Protein AF-A2GPJ2-F1 (afdb_monomer_lite)

Secondary structure (DSSP, 8-state):
---------------PPPP------------------SS--TTB-HHHHTT-SSEEEEEEPPTT-----EETTEEEEEEEEE-HHHHHHHH-TTS---EEE---EEEETTEEEE--EEEETTEEEE-EEEEES--SHHHHHHHHHHHHHTT--HHHHHTSPEEE-S-HHHHHHHHHTT--EEE-HHHHHTTSPTT-HHHHHHHHHHT-SSHHHHHHHHHHHHHHHHHHHHTTSS-HHHHHHHIIIIITTHHHH-GGGSSS---SSHHHHHHHHHHHHHHTTS-TT---HHHHHHHHHHHHHHHHHTHHHHHHHHHHHHHHHHHHHHHHHHHH--S-SHHHHHHHHHHHHHHSS-PPPTTT--TT--GGGS---GGGTHHHHHHHHHHHH--

Structure (mmCIF, N/CA/C/O backbone):
data_AF-A2GPJ2-F1
#
_entry.id   AF-A2GPJ2-F1
#
loop_
_atom_site.group_PDB
_atom_site.id
_atom_site.type_symbol
_atom_site.label_atom_id
_atom_site.label_alt_id
_atom_site.label_comp_id
_atom_site.label_asym_id
_atom_site.label_entity_id
_atom_site.label_seq_id
_atom_site.pdbx_PDB_ins_code
_atom_site.Cartn_x
_atom_site.Cartn_y
_atom_site.Cartn_z
_atom_site.occupancy
_atom_site.B_iso_or_equiv
_atom_site.auth_seq_id
_atom_site.auth_comp_id
_atom_site.auth_asym_id
_atom_site.auth_atom_id
_atom_site.pdbx_PDB_model_num
ATOM 1 N N . MET A 1 1 ? -35.781 21.709 26.893 1.00 29.34 1 MET A N 1
ATOM 2 C CA . MET A 1 1 ? -36.382 20.520 27.527 1.00 29.34 1 MET A CA 1
ATOM 3 C C . MET A 1 1 ? -36.439 19.441 26.465 1.00 29.34 1 MET A C 1
ATOM 5 O O . MET A 1 1 ? -37.216 19.624 25.539 1.00 29.34 1 MET A O 1
ATOM 9 N N . ILE A 1 2 ? -35.617 18.394 26.653 1.00 23.33 2 ILE A N 1
ATOM 10 C CA . ILE A 1 2 ? -35.568 17.110 25.917 1.00 23.33 2 ILE A CA 1
ATOM 11 C C . ILE A 1 2 ? -35.040 17.271 24.465 1.00 23.33 2 ILE A C 1
ATOM 13 O O . ILE A 1 2 ? -35.491 18.159 23.753 1.00 23.33 2 ILE A O 1
ATOM 17 N N . ASP A 1 3 ? -34.024 16.550 23.978 1.00 23.92 3 ASP A N 1
ATOM 18 C CA . ASP A 1 3 ? -33.662 15.150 24.245 1.00 23.92 3 ASP A CA 1
ATOM 19 C C . ASP A 1 3 ? -32.133 14.921 24.251 1.00 23.92 3 ASP A C 1
ATOM 21 O O . ASP A 1 3 ? -31.442 15.205 23.270 1.00 23.92 3 ASP A O 1
ATOM 25 N N . GLU A 1 4 ? -31.620 14.414 25.374 1.00 25.77 4 GLU A N 1
ATOM 26 C CA . GLU A 1 4 ? -30.277 13.857 25.549 1.00 25.77 4 GLU A CA 1
ATOM 27 C C . GLU A 1 4 ? -30.371 12.344 25.309 1.00 25.77 4 GLU A C 1
ATOM 29 O O . GLU A 1 4 ? -30.617 11.595 26.242 1.00 25.77 4 GLU A O 1
ATOM 34 N N . ASP A 1 5 ? -30.199 11.884 24.067 1.00 27.09 5 ASP A N 1
ATOM 35 C CA . ASP A 1 5 ? -29.930 10.467 23.780 1.00 27.09 5 ASP A CA 1
ATOM 36 C C . ASP A 1 5 ? -29.326 10.304 22.374 1.00 27.09 5 ASP A C 1
ATOM 38 O O . ASP A 1 5 ? -29.993 10.025 21.375 1.00 27.09 5 ASP A O 1
ATOM 42 N N . SER A 1 6 ? -28.007 10.492 22.284 1.00 25.75 6 SER A N 1
ATOM 43 C CA . SER A 1 6 ? -27.197 10.128 21.111 1.00 25.75 6 SER A CA 1
ATOM 44 C C . SER A 1 6 ? -26.181 9.038 21.466 1.00 25.75 6 SER A C 1
ATOM 46 O O . SER A 1 6 ? -25.002 9.113 21.141 1.00 25.75 6 SER A O 1
ATOM 48 N N . TYR A 1 7 ? -26.647 7.978 22.128 1.00 26.59 7 TYR A N 1
ATOM 49 C CA . TYR A 1 7 ? -25.846 6.783 22.384 1.00 26.59 7 TYR A CA 1
ATOM 50 C C . TYR A 1 7 ? -26.046 5.732 21.276 1.00 26.59 7 TYR A C 1
ATOM 52 O O . TYR A 1 7 ? -27.164 5.371 20.919 1.00 26.59 7 TYR A O 1
ATOM 60 N N . LEU A 1 8 ? -24.926 5.263 20.713 1.00 27.17 8 LEU A N 1
ATOM 61 C CA . LEU A 1 8 ? -24.727 3.984 20.012 1.00 27.17 8 LEU A CA 1
ATOM 62 C C . LEU A 1 8 ? -25.953 3.381 19.270 1.00 27.17 8 LEU A C 1
ATOM 64 O O . LEU A 1 8 ? -26.662 2.517 19.783 1.00 27.17 8 LEU A O 1
ATOM 68 N N . LYS A 1 9 ? -26.153 3.709 17.984 1.00 25.67 9 LYS A N 1
ATOM 69 C CA . LYS A 1 9 ? -27.062 2.922 17.120 1.00 25.67 9 LYS A CA 1
ATOM 70 C C . LYS A 1 9 ? -26.366 1.668 16.571 1.00 25.67 9 LYS A C 1
ATOM 72 O O . LYS A 1 9 ? -25.698 1.703 15.532 1.00 25.67 9 LYS A O 1
ATOM 77 N N . ILE A 1 10 ? -26.556 0.536 17.253 1.00 27.00 10 ILE A N 1
ATOM 78 C CA . ILE A 1 10 ? -26.219 -0.810 16.759 1.00 27.00 10 ILE A CA 1
ATOM 79 C C . ILE A 1 10 ? -27.285 -1.232 15.736 1.00 27.00 10 ILE A C 1
ATOM 81 O O . ILE A 1 10 ? -28.420 -1.546 16.086 1.00 27.00 10 ILE A O 1
ATOM 85 N N . HIS A 1 11 ? -26.935 -1.245 14.449 1.00 27.41 11 HIS A N 1
ATOM 86 C CA . HIS A 1 11 ? -27.852 -1.664 13.385 1.00 27.41 11 HIS A CA 1
ATOM 87 C C . HIS A 1 11 ? -27.737 -3.168 13.080 1.00 27.41 11 HIS A C 1
ATOM 89 O O . HIS A 1 11 ? -26.689 -3.637 12.624 1.00 27.41 11 HIS A O 1
ATOM 95 N N . LYS A 1 12 ? -28.854 -3.893 13.263 1.00 23.11 12 LYS A N 1
ATOM 96 C CA . LYS A 1 12 ? -29.097 -5.257 12.755 1.00 23.11 12 LYS A CA 1
ATOM 97 C C . LYS A 1 12 ? -29.017 -5.281 11.226 1.00 23.11 12 LYS A C 1
ATOM 99 O O . LYS A 1 12 ? -29.675 -4.481 10.567 1.00 23.11 12 LYS A O 1
ATOM 104 N N . SER A 1 13 ? -28.293 -6.243 10.661 1.00 25.92 13 SER A N 1
ATOM 105 C CA . SER A 1 13 ? -28.439 -6.627 9.253 1.00 25.92 13 SER A CA 1
ATOM 106 C C . SER A 1 13 ? -28.692 -8.126 9.168 1.00 25.92 13 SER A C 1
ATOM 108 O O . SER A 1 13 ? -27.879 -8.912 9.646 1.00 25.92 13 SER A O 1
ATOM 110 N N . ILE A 1 14 ? -29.816 -8.505 8.565 1.00 26.73 14 ILE A N 1
ATOM 111 C CA . ILE A 1 14 ? -30.149 -9.889 8.222 1.00 26.73 14 ILE A CA 1
ATOM 112 C C . ILE A 1 14 ? -29.667 -10.103 6.785 1.00 26.73 14 ILE A C 1
ATOM 114 O O . ILE A 1 14 ? -30.080 -9.362 5.896 1.00 26.73 14 ILE A O 1
ATOM 118 N N . LEU A 1 15 ? -28.800 -11.091 6.554 1.00 29.25 15 LEU A N 1
ATOM 119 C CA . LEU A 1 15 ? -28.465 -11.560 5.206 1.00 29.25 15 LEU A CA 1
ATOM 120 C C . LEU A 1 15 ? -29.088 -12.948 4.967 1.00 29.25 15 LEU A C 1
ATOM 122 O O . LEU A 1 15 ? -29.0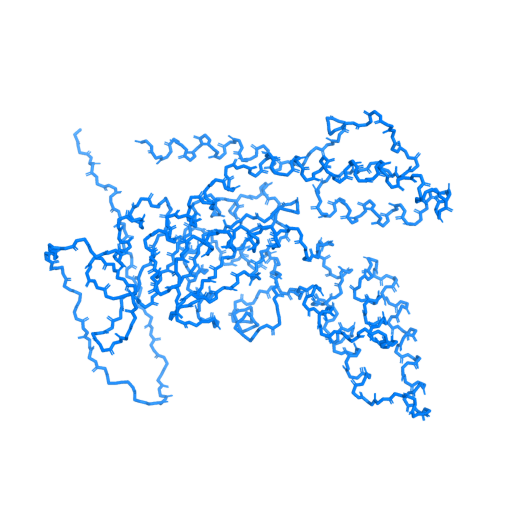87 -13.769 5.888 1.00 29.25 15 LEU A O 1
ATOM 126 N N . PRO A 1 16 ? -29.614 -13.234 3.761 1.00 28.31 16 PRO A N 1
ATOM 127 C CA . PRO A 1 16 ? -30.135 -14.549 3.408 1.00 28.31 16 PRO A CA 1
ATOM 128 C C . PRO A 1 16 ? -29.000 -15.518 3.038 1.00 28.31 16 PRO A C 1
ATOM 130 O O . PRO A 1 16 ? -28.074 -15.165 2.310 1.00 28.31 16 PRO A O 1
ATOM 133 N N . SER A 1 17 ? -29.085 -16.759 3.524 1.00 26.86 17 SER A N 1
ATOM 134 C CA . SER A 1 17 ? -28.105 -17.820 3.258 1.00 26.86 17 SER A CA 1
ATOM 135 C C . SER A 1 17 ? -28.266 -18.436 1.858 1.00 26.86 17 SER A C 1
ATOM 137 O O . SER A 1 17 ? -29.388 -18.824 1.514 1.00 26.86 17 SER A O 1
ATOM 139 N N . PRO A 1 18 ? -27.185 -18.692 1.103 1.00 28.27 18 PRO A N 1
ATOM 140 C CA . PRO A 1 18 ? -27.187 -19.681 0.029 1.00 28.27 18 PRO A CA 1
ATOM 141 C C . PRO A 1 18 ? -27.022 -21.086 0.624 1.00 28.27 18 PRO A C 1
ATOM 143 O O . PRO A 1 18 ? -26.101 -21.353 1.395 1.00 28.27 18 PRO A O 1
ATOM 146 N N . GLN A 1 19 ? -27.945 -21.983 0.288 1.00 28.23 19 GLN A N 1
ATOM 147 C CA . GLN A 1 19 ? -28.015 -23.339 0.821 1.00 28.23 19 GLN A CA 1
ATOM 148 C C . GLN A 1 19 ? -26.906 -24.265 0.287 1.00 28.23 19 GLN A C 1
ATOM 150 O O . GLN A 1 19 ? -26.560 -24.233 -0.893 1.00 28.23 19 GLN A O 1
ATOM 155 N N . THR A 1 20 ? -26.536 -25.219 1.160 1.00 28.48 20 THR A N 1
ATOM 156 C CA . THR A 1 20 ? -25.954 -26.567 0.925 1.00 28.48 20 THR A CA 1
ATOM 157 C C . THR A 1 20 ? -24.463 -26.659 0.551 1.00 28.48 20 THR A C 1
ATOM 159 O O . THR A 1 20 ? -24.061 -26.146 -0.480 1.00 28.48 20 THR A O 1
ATOM 162 N N . LYS A 1 21 ? -23.557 -27.351 1.275 1.00 28.30 21 LYS A N 1
ATOM 163 C CA . LYS A 1 21 ? -23.571 -28.507 2.223 1.00 28.30 21 LYS A CA 1
ATOM 164 C C . LYS A 1 21 ? -22.244 -28.484 3.035 1.00 28.30 21 LYS A C 1
ATOM 166 O O . LYS A 1 21 ? -21.232 -28.143 2.445 1.00 28.30 21 LYS A O 1
ATOM 171 N N . ASN A 1 22 ? -22.084 -28.920 4.290 1.00 29.08 22 ASN A N 1
ATOM 172 C CA . ASN A 1 22 ? -22.978 -29.388 5.350 1.00 29.08 22 ASN A CA 1
ATOM 173 C C . ASN A 1 22 ? -22.174 -29.502 6.673 1.00 29.08 22 ASN A C 1
ATOM 175 O O . ASN A 1 22 ? -20.971 -29.740 6.631 1.00 29.08 22 ASN A O 1
ATOM 179 N N . LYS A 1 23 ? -22.892 -29.469 7.807 1.00 26.94 23 LYS A N 1
ATOM 180 C CA . LYS A 1 23 ? -22.458 -29.555 9.225 1.00 26.94 23 LYS A CA 1
ATOM 181 C C . LYS A 1 23 ? -21.990 -28.261 9.914 1.00 26.94 23 LYS A C 1
ATOM 183 O O . LYS A 1 23 ? -20.941 -28.233 10.538 1.00 26.94 23 LYS A O 1
ATOM 188 N N . PHE A 1 24 ? -22.881 -27.275 9.980 1.00 26.98 24 PHE A N 1
ATOM 189 C CA . PHE A 1 24 ? -23.076 -26.536 11.233 1.00 26.98 24 PHE A CA 1
ATOM 190 C C . PHE A 1 24 ? -24.532 -26.695 11.666 1.00 26.98 24 PHE A C 1
ATOM 192 O O . PHE A 1 24 ? -25.462 -26.456 10.895 1.00 26.98 24 PHE A O 1
ATOM 199 N N . ARG A 1 25 ? -24.721 -27.214 12.883 1.00 25.03 25 ARG A N 1
ATOM 200 C CA . ARG A 1 25 ? -26.031 -27.356 13.519 1.00 25.03 25 ARG A CA 1
ATOM 201 C C . ARG A 1 25 ? -26.531 -25.962 13.870 1.00 25.03 25 ARG A C 1
ATOM 203 O O . ARG A 1 25 ? -25.962 -25.284 14.711 1.00 25.03 25 ARG A O 1
ATOM 210 N N . THR A 1 26 ? -27.623 -25.577 13.235 1.00 31.47 26 THR A N 1
ATOM 211 C CA . THR A 1 26 ? -28.399 -24.380 13.527 1.00 31.47 26 THR A CA 1
ATOM 212 C C . THR A 1 26 ? -29.016 -24.502 14.921 1.00 31.47 26 THR A C 1
ATOM 214 O O . THR A 1 26 ? -29.882 -25.347 15.153 1.00 31.47 26 THR A O 1
ATOM 217 N N . LYS A 1 27 ? -28.615 -23.631 15.843 1.00 26.31 27 LYS A N 1
ATOM 218 C CA . LYS A 1 27 ? -29.479 -23.170 16.931 1.00 26.31 27 LYS A CA 1
ATOM 219 C C . LYS A 1 27 ? -29.330 -21.658 17.000 1.00 26.31 27 LYS A C 1
ATOM 221 O O . LYS A 1 27 ? -28.246 -21.158 17.248 1.00 26.31 27 LYS A O 1
ATOM 226 N N . LEU A 1 28 ? -30.427 -20.952 16.730 1.00 30.89 28 LEU A N 1
ATOM 227 C CA . LEU A 1 28 ? -30.564 -19.532 17.036 1.00 30.89 28 LEU A CA 1
ATOM 228 C C . LEU A 1 28 ? -30.233 -19.325 18.518 1.00 30.89 28 LEU A C 1
ATOM 230 O O . LEU A 1 28 ? -30.988 -19.794 19.373 1.00 30.89 28 LEU A O 1
ATOM 234 N N . ILE A 1 29 ? -29.133 -18.639 18.817 1.00 29.45 29 ILE A N 1
ATOM 235 C CA . ILE A 1 29 ? -28.839 -18.186 20.175 1.00 29.45 29 ILE A CA 1
ATOM 236 C C . ILE A 1 29 ? -29.337 -16.747 20.306 1.00 29.45 29 ILE A C 1
ATOM 238 O O . ILE A 1 29 ? -29.117 -15.888 19.454 1.00 29.45 29 ILE A O 1
ATOM 242 N N . LYS A 1 30 ? -30.136 -16.547 21.353 1.00 29.00 30 LYS A N 1
ATOM 243 C CA . LYS A 1 30 ? -30.776 -15.292 21.731 1.00 29.00 30 LYS A CA 1
ATOM 244 C C . LYS A 1 30 ? -29.715 -14.280 22.166 1.00 29.00 30 LYS A C 1
ATOM 246 O O . LYS A 1 30 ? -28.856 -14.608 22.973 1.00 29.00 30 LYS A O 1
ATOM 251 N N . TYR A 1 31 ? -29.853 -13.042 21.703 1.00 32.22 31 TYR A N 1
ATOM 252 C CA . TYR A 1 31 ? -29.183 -11.882 22.287 1.00 32.22 31 TYR A CA 1
ATOM 253 C C . TYR A 1 31 ? -29.794 -11.622 23.669 1.00 32.22 31 TYR A C 1
ATOM 255 O O . TYR A 1 31 ? -30.955 -11.219 23.744 1.00 32.22 31 TYR A O 1
ATOM 263 N N . ASN A 1 32 ? -29.050 -11.875 24.744 1.00 29.17 32 ASN A N 1
ATOM 264 C CA . ASN A 1 32 ? -29.439 -11.460 26.089 1.00 29.17 32 ASN A CA 1
ATOM 265 C C . ASN A 1 32 ? -28.546 -10.301 26.543 1.00 29.17 32 ASN A C 1
ATOM 267 O O . ASN A 1 32 ? -27.335 -10.332 26.355 1.00 29.17 32 ASN A O 1
ATOM 271 N N . ILE A 1 33 ? -29.174 -9.300 27.158 1.00 31.67 33 ILE A N 1
ATOM 272 C CA . ILE A 1 33 ? -28.529 -8.330 28.044 1.00 31.67 33 ILE A CA 1
ATOM 273 C C . ILE A 1 33 ? -28.425 -9.032 29.400 1.00 31.67 33 ILE A C 1
ATOM 275 O O . ILE A 1 33 ? -29.455 -9.464 29.918 1.00 31.67 33 ILE A O 1
ATOM 279 N N . ILE A 1 34 ? -27.219 -9.197 29.943 1.00 32.78 34 ILE A N 1
ATOM 280 C CA . ILE A 1 34 ? -27.000 -9.719 31.300 1.00 32.78 34 ILE A CA 1
ATOM 281 C C . ILE A 1 34 ? -25.906 -8.887 31.976 1.00 32.78 34 ILE A C 1
ATOM 283 O O . ILE A 1 34 ? -24.940 -8.480 31.331 1.00 32.78 34 ILE A O 1
ATOM 287 N N . ASP A 1 35 ? -26.129 -8.617 33.261 1.00 34.78 35 ASP A N 1
ATOM 288 C CA . ASP A 1 35 ? -25.312 -7.802 34.154 1.00 34.78 35 ASP A CA 1
ATOM 289 C C . ASP A 1 35 ? -23.847 -8.258 34.269 1.00 34.78 35 ASP A C 1
ATOM 291 O O . ASP A 1 35 ? -23.515 -9.436 34.135 1.00 34.78 35 ASP A O 1
ATOM 295 N N . ARG A 1 36 ? -22.988 -7.260 34.523 1.00 29.44 36 ARG A N 1
ATOM 296 C CA . ARG A 1 36 ? -21.518 -7.317 34.616 1.00 29.44 36 ARG A CA 1
ATOM 297 C C . ARG A 1 36 ? -20.982 -8.549 35.365 1.00 29.44 36 ARG A C 1
ATOM 299 O O . ARG A 1 36 ? -21.433 -8.807 36.479 1.00 29.44 36 ARG A O 1
ATOM 306 N N . PRO A 1 37 ? -19.896 -9.183 34.886 1.00 37.16 37 PRO A N 1
ATOM 307 C CA . PRO A 1 37 ? -18.991 -9.908 35.762 1.00 37.16 37 PRO A CA 1
ATOM 308 C C . PRO A 1 37 ? -18.045 -8.928 36.475 1.00 37.16 37 PRO A C 1
ATOM 310 O O . PRO A 1 37 ? -17.402 -8.082 35.853 1.00 37.16 37 PRO A O 1
ATOM 313 N N . GLU A 1 38 ? -17.960 -9.057 37.797 1.00 39.06 38 GLU A N 1
ATOM 314 C CA . GLU A 1 38 ? -17.005 -8.371 38.671 1.00 39.06 38 GLU A CA 1
ATOM 315 C C . GLU A 1 38 ? -15.612 -9.017 38.584 1.00 39.06 38 GLU A C 1
ATOM 317 O O . GLU A 1 38 ? -15.182 -9.675 39.521 1.00 39.06 38 GLU A O 1
ATOM 322 N N . THR A 1 39 ? -14.890 -8.845 37.477 1.00 41.88 39 THR A N 1
ATOM 323 C CA . THR A 1 39 ? -13.420 -8.996 37.438 1.00 41.88 39 THR A CA 1
ATOM 324 C C . THR A 1 39 ? -12.868 -8.222 36.241 1.00 41.88 39 THR A C 1
ATOM 326 O O . THR A 1 39 ? -13.305 -8.472 35.119 1.00 41.88 39 THR A O 1
ATOM 329 N N . GLU A 1 40 ? -11.907 -7.315 36.455 1.00 51.16 40 GLU A N 1
ATOM 330 C CA . GLU A 1 40 ? -11.100 -6.728 35.373 1.00 51.16 40 GLU A CA 1
ATOM 331 C C . GLU A 1 40 ? -10.236 -7.835 34.748 1.00 51.16 40 GLU A C 1
ATOM 333 O O . GLU A 1 40 ? -9.147 -8.145 35.225 1.00 51.16 40 GLU A O 1
ATOM 338 N N . ASP A 1 41 ? -10.749 -8.495 33.712 1.00 62.81 41 ASP A N 1
ATOM 339 C CA . ASP A 1 41 ? -9.938 -9.362 32.864 1.00 62.81 41 ASP A CA 1
ATOM 340 C C . ASP A 1 41 ? -9.096 -8.462 31.948 1.00 62.81 41 ASP A C 1
ATOM 342 O O . ASP A 1 41 ? -9.651 -7.702 31.158 1.00 62.81 41 ASP A O 1
ATOM 346 N N . GLU A 1 42 ? -7.763 -8.537 32.027 1.00 60.59 42 GLU A N 1
ATOM 347 C CA . GLU A 1 42 ? -6.839 -7.797 31.141 1.00 60.59 42 GLU A CA 1
ATOM 348 C C . GLU A 1 42 ? -7.070 -8.122 29.648 1.00 60.59 42 GLU A C 1
ATOM 350 O O . GLU A 1 42 ? -6.622 -7.400 28.760 1.00 60.59 42 GLU A O 1
ATOM 355 N N . ARG A 1 43 ? -7.810 -9.197 29.349 1.00 68.44 43 ARG A N 1
ATOM 356 C CA . ARG A 1 43 ? -8.225 -9.574 27.993 1.00 68.44 43 ARG A CA 1
ATOM 357 C C . ARG A 1 43 ? -9.539 -8.924 27.556 1.00 68.44 43 ARG A C 1
ATOM 359 O O . ARG A 1 43 ? -9.881 -9.052 26.380 1.00 68.44 43 ARG A O 1
ATOM 366 N N . ASP A 1 44 ? -10.278 -8.269 28.456 1.00 83.44 44 ASP A N 1
ATOM 367 C CA . ASP A 1 44 ? -11.511 -7.549 28.132 1.00 83.44 44 ASP A CA 1
ATOM 368 C C . ASP A 1 44 ? -11.198 -6.170 27.539 1.00 83.44 44 ASP A C 1
ATOM 370 O O . ASP A 1 44 ? -10.797 -5.227 28.223 1.00 83.44 44 ASP A O 1
ATOM 374 N N . ILE A 1 45 ? -11.399 -6.050 26.229 1.00 90.38 45 ILE A N 1
ATOM 375 C CA . ILE A 1 45 ? -11.065 -4.841 25.476 1.00 90.38 45 ILE A CA 1
ATOM 376 C C . ILE A 1 45 ? -12.184 -3.793 25.466 1.00 90.38 45 ILE A C 1
ATOM 378 O O . ILE A 1 45 ? -12.024 -2.752 24.828 1.00 90.38 45 ILE A O 1
ATOM 382 N N . TYR A 1 46 ? -13.320 -4.030 26.135 1.00 91.00 46 TYR A N 1
ATOM 383 C CA . TYR A 1 46 ? -14.480 -3.132 26.072 1.00 91.00 46 TYR A CA 1
ATOM 384 C C . TYR A 1 46 ? -14.135 -1.687 26.446 1.00 91.00 46 TYR A C 1
ATOM 386 O O . TYR A 1 46 ? -14.570 -0.749 25.774 1.00 91.00 46 TYR A O 1
ATOM 394 N N . ASP A 1 47 ? -13.327 -1.510 27.491 1.00 87.56 47 ASP A N 1
ATOM 395 C CA . ASP A 1 47 ? -12.961 -0.186 27.982 1.00 87.56 47 ASP A CA 1
ATOM 396 C C . ASP A 1 47 ? -12.087 0.608 27.017 1.00 87.56 47 ASP A C 1
ATOM 398 O O . ASP A 1 47 ? -12.204 1.828 26.985 1.00 87.56 47 ASP A O 1
ATOM 402 N N . GLU A 1 48 ? -11.268 -0.053 26.203 1.00 90.81 48 GLU A N 1
ATOM 403 C CA . GLU A 1 48 ? -10.509 0.636 25.158 1.00 90.81 48 GLU A CA 1
ATOM 404 C C . GLU A 1 48 ? -11.431 0.948 23.984 1.00 90.81 48 GLU A C 1
ATOM 406 O O . GLU A 1 48 ? -11.543 2.098 23.562 1.00 90.81 48 GLU A O 1
ATOM 411 N N . LEU A 1 49 ? -12.191 -0.050 23.522 1.00 91.19 49 LEU A N 1
ATOM 412 C CA . LEU A 1 49 ? -13.097 0.091 22.385 1.00 91.19 49 LEU A CA 1
ATOM 413 C C . LEU A 1 49 ? -14.137 1.201 22.572 1.00 91.19 49 LEU A C 1
ATOM 415 O O . LEU A 1 49 ? -14.430 1.915 21.615 1.00 91.19 49 LEU A O 1
ATOM 419 N N . LYS A 1 50 ? -14.687 1.373 23.781 1.00 88.31 50 LYS A N 1
ATOM 420 C CA . LYS A 1 50 ? -15.696 2.410 24.064 1.00 88.31 50 LYS A CA 1
ATOM 421 C C . LYS A 1 50 ? -15.144 3.835 23.958 1.00 88.31 50 LYS A C 1
ATOM 423 O O . LYS A 1 50 ? -15.928 4.767 23.813 1.00 88.31 50 LYS A O 1
ATOM 428 N N . THR A 1 51 ? -13.826 4.012 24.082 1.00 86.62 51 THR A N 1
ATOM 429 C CA . THR A 1 51 ? -13.179 5.333 23.998 1.00 86.62 51 THR A CA 1
ATOM 430 C C . THR A 1 51 ? -12.792 5.706 22.572 1.00 86.62 51 THR A C 1
ATOM 432 O O . THR A 1 51 ? -12.507 6.872 22.298 1.00 86.62 51 THR A O 1
ATOM 435 N N . LEU A 1 52 ? -12.812 4.738 21.650 1.00 88.19 52 LEU A N 1
ATOM 436 C CA . LEU A 1 52 ? -12.444 4.970 20.263 1.00 88.19 52 LEU A CA 1
ATOM 437 C C . LEU A 1 52 ? -13.496 5.824 19.546 1.00 88.19 52 LEU A C 1
ATOM 439 O O . LEU A 1 52 ? -14.683 5.481 19.549 1.00 88.19 52 LEU A O 1
ATOM 443 N N . PRO A 1 53 ? -13.083 6.901 18.855 1.00 87.12 53 PRO A N 1
ATOM 444 C CA . PRO A 1 53 ? -13.994 7.673 18.028 1.00 87.12 53 PRO A CA 1
ATOM 445 C C . PRO A 1 53 ? -14.367 6.888 16.764 1.00 87.12 53 PRO A C 1
ATOM 447 O O . PRO A 1 53 ? -13.619 6.036 16.290 1.00 87.12 53 PRO A O 1
ATOM 450 N N . GLY A 1 54 ? -15.504 7.211 16.150 1.00 87.56 54 GLY A N 1
ATOM 451 C CA . GLY A 1 54 ? -15.942 6.566 14.911 1.00 87.56 54 GLY A CA 1
ATOM 452 C C . GLY A 1 54 ? -16.701 5.267 15.154 1.00 87.56 54 GLY A C 1
ATOM 453 O O . GLY A 1 54 ? -17.611 5.222 15.980 1.00 87.56 54 GLY A O 1
ATOM 454 N N . ARG A 1 55 ? -16.405 4.226 14.366 1.00 88.75 55 ARG A N 1
ATOM 455 C CA . ARG A 1 55 ? -17.235 3.016 14.337 1.00 88.75 55 ARG A CA 1
ATOM 456 C C . ARG A 1 55 ? -16.451 1.781 14.739 1.00 88.75 55 ARG A C 1
ATOM 458 O O . ARG A 1 55 ? -15.560 1.345 14.017 1.00 88.75 55 ARG A O 1
ATOM 465 N N . VAL A 1 56 ? -16.870 1.183 15.850 1.00 92.44 56 VAL A N 1
ATOM 466 C CA . VAL A 1 56 ? -16.406 -0.120 16.329 1.00 92.44 56 VAL A CA 1
ATOM 467 C C . VAL A 1 56 ? -17.471 -1.180 16.051 1.00 92.44 56 VAL A C 1
ATOM 469 O O . VAL A 1 56 ? -18.674 -0.936 16.175 1.00 92.44 56 VAL A O 1
ATOM 472 N N . ARG A 1 57 ? -17.036 -2.374 15.655 1.00 92.50 57 ARG A N 1
ATOM 473 C CA . ARG A 1 57 ? -17.861 -3.574 15.524 1.00 92.50 57 ARG A CA 1
ATOM 474 C C . ARG A 1 57 ? -17.138 -4.737 16.174 1.00 92.50 57 ARG A C 1
ATOM 476 O O . ARG A 1 57 ? -15.979 -4.978 15.863 1.00 92.50 57 ARG A O 1
ATOM 483 N N . VAL A 1 58 ? -17.849 -5.466 17.017 1.00 93.06 58 VAL A N 1
ATOM 484 C CA . VAL A 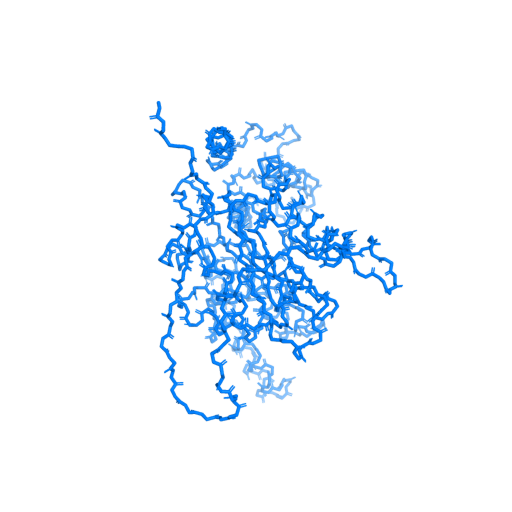1 58 ? -17.357 -6.662 17.700 1.00 93.06 58 VAL A CA 1
ATOM 485 C C . VAL A 1 58 ? -18.260 -7.822 17.311 1.00 93.06 58 VAL A C 1
ATOM 487 O O . VAL A 1 58 ? -19.475 -7.649 17.179 1.00 93.06 58 VAL A O 1
ATOM 490 N N . HIS A 1 59 ? -17.666 -8.988 17.108 1.00 92.38 59 HIS A N 1
ATOM 491 C CA . HIS A 1 59 ? -18.381 -10.238 16.937 1.00 92.38 59 HIS A CA 1
ATOM 492 C C . HIS A 1 59 ? -17.953 -11.219 18.009 1.00 92.38 59 HIS A C 1
ATOM 494 O O . HIS A 1 59 ? -16.769 -11.517 18.155 1.00 92.38 59 HIS A O 1
ATOM 500 N N . TYR A 1 60 ? -18.940 -11.697 18.752 1.00 90.62 60 TYR A N 1
ATOM 501 C CA . TYR A 1 60 ? -18.750 -12.679 19.803 1.00 90.62 60 TYR A CA 1
ATOM 502 C C . TYR A 1 60 ? -18.803 -14.085 19.221 1.00 90.62 60 TYR A C 1
ATOM 504 O O . TYR A 1 60 ? -19.543 -14.328 18.266 1.00 90.62 60 TYR A O 1
ATOM 512 N N . CYS A 1 61 ? -18.032 -14.999 19.794 1.00 84.69 61 CYS A N 1
ATOM 513 C CA . CYS A 1 61 ? -18.095 -16.406 19.423 1.00 84.69 61 CYS A CA 1
ATOM 514 C C . CYS A 1 61 ? -19.045 -17.189 20.339 1.00 84.69 61 CYS A C 1
ATOM 516 O O . CYS A 1 61 ? -19.390 -16.745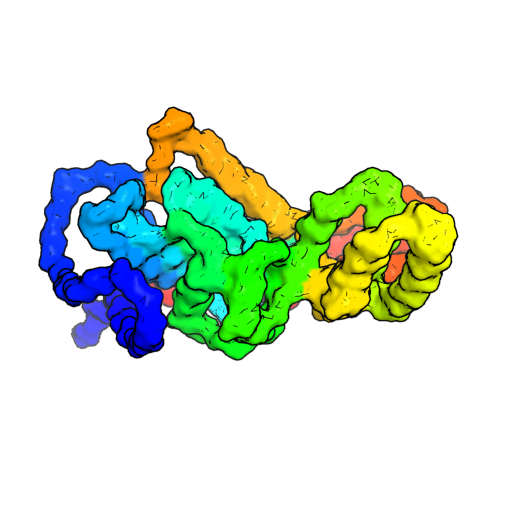 21.435 1.00 84.69 61 CYS A O 1
ATOM 518 N N . ASP A 1 62 ? -19.422 -18.388 19.897 1.00 75.56 62 ASP A N 1
ATOM 519 C CA . ASP A 1 62 ? -20.109 -19.360 20.746 1.00 75.56 62 ASP A CA 1
ATOM 520 C C . ASP A 1 62 ? -19.153 -19.913 21.828 1.00 75.56 62 ASP A C 1
ATOM 522 O O . ASP A 1 62 ? -17.934 -19.952 21.640 1.00 75.56 62 ASP A O 1
ATOM 526 N N . ASP A 1 63 ? -19.707 -20.405 22.943 1.00 64.75 63 ASP A N 1
ATOM 527 C CA . ASP A 1 63 ? -18.976 -20.818 24.162 1.00 64.75 63 ASP A CA 1
ATOM 528 C C . ASP A 1 63 ? -17.894 -21.912 23.969 1.00 64.75 63 ASP A C 1
ATOM 530 O O . ASP A 1 63 ? -17.121 -22.185 24.887 1.00 64.75 63 ASP A O 1
ATOM 534 N N . ASN A 1 64 ? -17.821 -22.551 22.794 1.00 62.38 64 ASN A N 1
ATOM 535 C CA . ASN A 1 64 ? -16.914 -23.671 22.507 1.00 62.38 64 ASN A CA 1
ATOM 536 C C . ASN A 1 64 ? -15.586 -23.272 21.832 1.00 62.38 64 ASN A C 1
ATOM 538 O O . ASN A 1 64 ? -14.751 -24.145 21.595 1.00 62.38 64 ASN A O 1
ATOM 542 N N . GLU A 1 65 ? -15.386 -21.998 21.498 1.00 71.12 65 GLU A N 1
ATOM 543 C CA . GLU A 1 65 ? -14.169 -21.516 20.830 1.00 71.12 65 GLU A CA 1
ATOM 544 C C . GLU A 1 65 ? -13.058 -21.141 21.834 1.00 71.12 65 GLU A C 1
ATOM 546 O O . GLU A 1 65 ? -13.314 -20.688 22.953 1.00 71.12 65 GLU A O 1
ATOM 551 N N . THR A 1 66 ? -11.790 -21.298 21.434 1.00 78.06 66 THR A N 1
ATOM 552 C CA . THR A 1 66 ? -10.614 -21.067 22.305 1.00 78.06 66 THR A CA 1
ATOM 553 C C . THR A 1 66 ? -10.047 -19.645 22.238 1.00 78.06 66 THR A C 1
ATOM 555 O O . THR A 1 66 ? -8.941 -19.405 22.723 1.00 78.06 66 THR A O 1
ATOM 558 N N . TYR A 1 67 ? -10.798 -18.707 21.661 1.00 84.06 67 TYR A N 1
ATOM 559 C CA . TYR A 1 67 ? -10.395 -17.320 21.433 1.00 84.06 67 TYR A CA 1
ATOM 560 C C . TYR A 1 67 ? -10.015 -16.577 22.716 1.00 84.06 67 TYR A C 1
ATOM 562 O O . TYR A 1 67 ? -10.775 -16.584 23.685 1.00 84.06 67 TYR A O 1
ATOM 570 N N . GLN A 1 68 ? -8.839 -15.943 22.738 1.00 86.62 68 GLN A N 1
ATOM 571 C CA . GLN A 1 68 ? -8.284 -15.337 23.957 1.00 86.62 68 GLN A CA 1
ATOM 572 C C . GLN A 1 68 ? -8.773 -13.915 24.257 1.00 86.62 68 GLN A C 1
ATOM 574 O O . GLN A 1 68 ? -8.613 -13.464 25.387 1.00 86.62 68 GLN A O 1
ATOM 579 N N . MET A 1 69 ? -9.353 -13.211 23.285 1.00 89.31 69 MET A N 1
ATOM 580 C CA . MET A 1 69 ? -9.833 -11.840 23.444 1.00 89.31 69 MET A CA 1
ATOM 581 C C . MET A 1 69 ? -11.259 -11.837 24.003 1.00 89.31 69 MET A C 1
ATOM 583 O O . MET A 1 69 ? -12.104 -12.616 23.559 1.00 89.31 69 MET A O 1
ATOM 587 N N . PHE A 1 70 ? -11.536 -10.950 24.958 1.00 90.06 70 PHE A N 1
ATOM 588 C CA . PHE A 1 70 ? -12.852 -10.786 25.574 1.00 90.06 70 PHE A CA 1
ATOM 589 C C . PHE A 1 70 ? -13.381 -9.368 25.351 1.00 90.06 70 PHE A C 1
ATOM 591 O O . PHE A 1 70 ? -12.624 -8.425 25.153 1.00 90.06 70 PHE A O 1
ATOM 598 N N . CYS A 1 71 ? -14.696 -9.200 25.373 1.00 89.25 71 CYS A N 1
ATOM 599 C CA . CYS A 1 71 ? -15.351 -7.902 25.400 1.00 89.25 71 CYS A CA 1
ATOM 600 C C . CYS A 1 71 ? -16.653 -8.038 26.192 1.00 89.25 71 CYS A C 1
ATOM 602 O O . CYS A 1 71 ? -17.510 -8.849 25.843 1.00 89.25 71 CYS A O 1
ATOM 604 N N . GLN A 1 72 ? -16.796 -7.268 27.270 1.00 87.56 72 GLN A N 1
ATOM 605 C CA . GLN A 1 72 ? -17.928 -7.372 28.199 1.00 87.56 72 GLN A CA 1
ATOM 606 C C . GLN A 1 72 ? -18.130 -8.807 28.720 1.00 87.56 72 GLN A C 1
ATOM 608 O O . GLN A 1 72 ? -19.246 -9.326 28.720 1.00 87.56 72 GLN A O 1
ATOM 613 N N . GLY A 1 73 ? -17.042 -9.484 29.089 1.00 84.75 73 GLY A N 1
ATOM 614 C CA . GLY A 1 73 ? -17.050 -10.865 29.583 1.00 84.75 73 GLY A CA 1
ATOM 615 C C . GLY A 1 73 ? -17.327 -11.952 28.535 1.00 84.75 73 GLY A C 1
ATOM 616 O O . GLY A 1 73 ? -17.303 -13.132 28.875 1.00 84.75 73 GLY A O 1
ATOM 617 N N . HIS A 1 74 ? -17.554 -11.595 27.267 1.00 87.38 74 HIS A N 1
ATOM 618 C CA . HIS A 1 74 ? -17.800 -12.548 26.181 1.00 87.38 74 HIS A CA 1
ATOM 619 C C . HIS A 1 74 ? -16.566 -12.684 25.294 1.00 87.38 74 HIS A C 1
ATOM 621 O O . HIS A 1 74 ? -15.902 -11.694 24.994 1.00 87.38 74 HIS A O 1
ATOM 627 N N . ARG A 1 75 ? -16.274 -13.900 24.829 1.00 89.69 75 ARG A N 1
ATOM 628 C CA . ARG A 1 75 ? -15.170 -14.136 23.892 1.00 89.69 75 ARG A CA 1
ATOM 629 C C . ARG A 1 75 ? -15.453 -13.493 22.537 1.00 89.69 75 ARG A C 1
ATOM 631 O O . ARG A 1 75 ? -16.584 -13.521 22.048 1.00 89.69 75 ARG A O 1
ATOM 638 N N . VAL A 1 76 ? -14.415 -12.941 21.925 1.00 90.81 76 VAL A N 1
ATOM 639 C CA . VAL A 1 76 ? -14.491 -12.191 20.671 1.00 90.81 76 VAL A CA 1
ATOM 640 C C . VAL A 1 76 ? -13.831 -12.989 19.555 1.00 90.81 76 VAL A C 1
ATOM 642 O O . VAL A 1 76 ? -12.654 -13.306 19.634 1.00 90.81 76 VAL A O 1
ATOM 645 N N . GLU A 1 77 ? -14.573 -13.267 18.485 1.00 91.44 77 GLU A N 1
ATOM 646 C CA . GLU A 1 77 ? -14.011 -13.845 17.260 1.00 91.44 77 GLU A CA 1
ATOM 647 C C . GLU A 1 77 ? -13.284 -12.777 16.441 1.00 91.44 77 GLU A C 1
ATOM 649 O O . GLU A 1 77 ? -12.189 -13.002 15.930 1.00 91.44 77 GLU A O 1
ATOM 654 N N . TRP A 1 78 ? -13.894 -11.598 16.299 1.00 93.62 78 TRP A N 1
ATOM 655 C CA . TRP A 1 78 ? -13.254 -10.481 15.622 1.00 93.62 78 TRP A CA 1
ATOM 656 C C . TRP A 1 78 ? -13.739 -9.126 16.123 1.00 93.62 78 TRP A C 1
ATOM 658 O O . TRP A 1 78 ? -14.880 -8.952 16.556 1.00 93.62 78 TRP A O 1
ATOM 668 N N . VAL A 1 79 ? -12.866 -8.134 15.991 1.00 95.06 79 VAL A N 1
ATOM 669 C CA . VAL A 1 79 ? -13.171 -6.719 16.186 1.00 95.06 79 VAL A CA 1
ATOM 670 C C . VAL A 1 79 ? -12.703 -5.921 14.976 1.00 95.06 79 VAL A C 1
ATOM 672 O O . VAL A 1 79 ? -11.668 -6.196 14.377 1.00 95.06 79 VAL A O 1
ATOM 675 N N . SER A 1 80 ? -13.483 -4.920 14.594 1.00 95.00 80 SER A N 1
ATOM 676 C CA . SER A 1 80 ? -13.143 -3.961 13.553 1.00 95.00 80 SER A CA 1
ATOM 677 C C . SER A 1 80 ? -13.405 -2.558 14.065 1.00 95.00 80 SER A C 1
ATOM 679 O O . SER A 1 80 ? -14.479 -2.276 14.593 1.00 95.00 80 SER A O 1
ATOM 681 N N . TRP A 1 81 ? -12.441 -1.674 13.864 1.00 95.31 81 TRP A N 1
ATOM 682 C CA . TRP A 1 81 ? -12.579 -0.254 14.122 1.00 95.31 81 TRP A CA 1
ATOM 683 C C . TRP A 1 81 ? -12.196 0.539 12.877 1.00 95.31 81 TRP A C 1
ATOM 685 O O . TRP A 1 81 ? -11.206 0.228 12.217 1.00 95.31 81 TRP A O 1
ATOM 695 N N . VAL A 1 82 ? -12.986 1.565 12.569 1.00 93.31 82 VAL A N 1
ATOM 696 C CA . VAL A 1 82 ? -12.713 2.538 11.510 1.00 93.31 82 VAL A CA 1
ATOM 697 C C . VAL A 1 82 ? -12.694 3.933 12.120 1.00 93.31 82 VAL A C 1
ATOM 699 O O . VAL A 1 82 ? -13.681 4.355 12.737 1.00 93.31 82 VAL A O 1
ATOM 702 N N . SER A 1 83 ? -11.589 4.649 11.900 1.00 91.94 83 SER A N 1
ATOM 703 C CA . SER A 1 83 ? -11.444 6.041 12.323 1.00 91.94 83 SER A CA 1
ATOM 704 C C . SER A 1 83 ? -12.397 6.951 11.535 1.00 91.94 83 SER A C 1
ATOM 706 O O . SER A 1 83 ? -12.542 6.790 10.315 1.00 91.94 83 SER A O 1
ATOM 708 N N . PRO A 1 84 ? -13.044 7.938 12.187 1.00 87.12 84 PRO A N 1
ATOM 709 C CA . PRO A 1 84 ? -13.915 8.878 11.491 1.00 87.12 84 PRO A CA 1
ATOM 710 C C . PRO A 1 84 ? -13.137 9.784 10.529 1.00 87.12 84 PRO A C 1
ATOM 712 O O . PRO A 1 84 ? -13.669 10.120 9.474 1.00 87.12 84 PRO A O 1
ATOM 715 N N . ILE A 1 85 ? -11.876 10.118 10.839 1.00 88.56 85 ILE A N 1
ATOM 716 C CA . ILE A 1 85 ? -11.019 10.942 9.969 1.00 88.56 85 ILE A CA 1
ATOM 717 C C . ILE A 1 85 ? -10.806 10.225 8.638 1.00 88.56 85 ILE A C 1
ATOM 719 O O . ILE A 1 85 ? -10.983 10.799 7.570 1.00 88.56 85 ILE A O 1
ATOM 723 N N . SER A 1 86 ? -10.503 8.933 8.689 1.00 90.12 86 SER A N 1
ATOM 724 C CA . SER A 1 86 ? -10.307 8.132 7.484 1.00 90.12 86 SER A CA 1
ATOM 725 C C . SER A 1 86 ? -11.560 8.057 6.602 1.00 90.12 86 SER A C 1
ATOM 727 O O . SER A 1 86 ? -11.453 8.148 5.378 1.00 90.12 86 SER A O 1
ATOM 729 N N . ALA A 1 87 ? -12.755 7.967 7.196 1.00 89.19 87 ALA A N 1
ATOM 730 C CA . ALA A 1 87 ? -14.006 8.052 6.442 1.00 89.19 87 ALA A CA 1
ATOM 731 C C . ALA A 1 87 ? -14.200 9.441 5.803 1.00 89.19 87 ALA A C 1
ATOM 733 O O . ALA A 1 87 ? -14.553 9.526 4.627 1.00 89.19 87 ALA A O 1
ATOM 734 N N . GLN A 1 88 ? -13.929 10.521 6.544 1.00 87.94 88 GLN A N 1
ATOM 735 C CA . GLN A 1 88 ? -14.018 11.901 6.045 1.00 87.94 88 GLN A CA 1
ATOM 736 C C . GLN A 1 88 ? -13.073 12.141 4.861 1.00 87.94 88 GLN A C 1
ATOM 738 O O . GLN A 1 88 ? -13.521 12.602 3.812 1.00 87.94 88 GLN A O 1
ATOM 743 N N . LEU A 1 89 ? -11.810 11.719 4.972 1.00 88.69 89 LEU A N 1
ATOM 744 C CA . LEU A 1 89 ? -10.820 11.840 3.896 1.00 88.69 89 LEU A CA 1
ATOM 745 C C . LEU A 1 89 ? -11.275 11.149 2.610 1.00 88.69 89 LEU A C 1
ATOM 747 O O . LEU A 1 89 ? -11.092 11.688 1.520 1.00 88.69 89 LEU A O 1
ATOM 751 N N . LEU A 1 90 ? -11.874 9.961 2.727 1.00 90.75 90 LEU A N 1
ATOM 752 C CA . LEU A 1 90 ? -12.382 9.211 1.579 1.00 90.75 90 LEU A CA 1
ATOM 753 C C . LEU A 1 90 ? -13.573 9.889 0.907 1.00 90.75 90 LEU A C 1
ATOM 755 O O . LEU A 1 90 ? -13.686 9.832 -0.318 1.00 90.75 90 LEU A O 1
ATOM 759 N N . MET A 1 91 ? -14.443 10.527 1.687 1.00 88.62 91 MET A N 1
ATOM 760 C CA . MET A 1 91 ? -15.615 11.243 1.181 1.00 88.62 91 MET A CA 1
ATOM 761 C C . MET A 1 91 ? -15.279 12.631 0.628 1.00 88.62 91 MET A C 1
ATOM 763 O O . MET A 1 91 ? -16.067 13.182 -0.137 1.00 88.62 91 MET A O 1
ATOM 767 N N . ASN A 1 92 ? -14.129 13.204 0.990 1.00 85.25 92 ASN A N 1
ATOM 768 C CA . ASN A 1 92 ? -13.765 14.554 0.593 1.00 85.25 92 ASN A CA 1
ATOM 769 C C . ASN A 1 92 ? -13.241 14.598 -0.861 1.00 85.25 92 ASN A C 1
ATOM 771 O O . ASN A 1 92 ? -12.146 14.100 -1.136 1.00 85.25 92 ASN A O 1
ATOM 775 N N . PRO A 1 93 ? -13.952 15.251 -1.802 1.00 81.00 93 PRO A N 1
ATOM 776 C CA . PRO A 1 93 ? -13.532 15.323 -3.203 1.00 81.00 93 PRO A CA 1
ATOM 777 C C . PRO A 1 93 ? -12.268 16.170 -3.418 1.00 81.00 93 PRO A C 1
ATOM 779 O O . PRO A 1 93 ? -11.583 16.013 -4.427 1.00 81.00 93 PRO A O 1
ATOM 782 N N . ASN A 1 94 ? -11.925 17.051 -2.474 1.00 81.38 94 ASN A N 1
ATOM 783 C CA . ASN A 1 94 ? -10.708 17.860 -2.533 1.00 81.38 94 ASN A CA 1
ATOM 784 C C . ASN A 1 94 ? -9.477 17.090 -2.022 1.00 81.38 94 ASN A C 1
ATOM 786 O O . ASN A 1 94 ? -8.336 17.531 -2.206 1.00 81.38 94 ASN A O 1
ATOM 790 N N . CYS A 1 95 ? -9.688 15.940 -1.377 1.00 81.56 95 CYS A N 1
ATOM 791 C CA . CYS A 1 95 ? -8.621 15.080 -0.901 1.00 81.56 95 CYS A CA 1
ATOM 792 C C . CYS A 1 95 ? -8.212 14.091 -1.999 1.00 81.56 95 CYS A C 1
ATOM 794 O O . CYS A 1 95 ? -8.900 13.110 -2.291 1.00 81.56 95 CYS A O 1
ATOM 796 N N . LYS A 1 96 ? -7.057 14.342 -2.625 1.00 84.38 96 LYS A N 1
ATOM 797 C CA . LYS A 1 96 ? -6.501 13.432 -3.630 1.00 84.38 96 LYS A CA 1
ATOM 798 C C . LYS A 1 96 ? -5.837 12.229 -2.959 1.00 84.38 96 LYS A C 1
ATOM 800 O O . LYS A 1 96 ? -4.635 12.239 -2.692 1.00 84.38 96 LYS A O 1
ATOM 805 N N . ILE A 1 97 ? -6.626 11.185 -2.734 1.00 90.75 97 ILE A N 1
ATOM 806 C CA . ILE A 1 97 ? -6.132 9.865 -2.336 1.00 90.75 97 ILE A CA 1
ATOM 807 C C . ILE A 1 97 ? -5.454 9.209 -3.536 1.00 90.75 97 ILE A C 1
ATOM 809 O O . ILE A 1 97 ? -6.021 9.164 -4.624 1.00 90.75 97 ILE A O 1
ATOM 813 N N . GLN A 1 98 ? -4.221 8.739 -3.347 1.00 91.50 98 GLN A N 1
ATOM 814 C CA . GLN A 1 98 ? -3.441 8.128 -4.424 1.00 91.50 98 GLN A CA 1
ATOM 815 C C . GLN A 1 98 ? -3.729 6.634 -4.545 1.00 91.50 98 GLN A C 1
ATOM 817 O O . GLN A 1 98 ? -3.802 6.127 -5.658 1.00 91.50 98 GLN A O 1
ATOM 822 N N . LEU A 1 99 ? -3.866 5.945 -3.410 1.00 93.75 99 LEU A N 1
ATOM 823 C CA . LEU A 1 99 ? -4.220 4.529 -3.327 1.00 93.75 99 LEU A CA 1
ATOM 824 C C . LEU A 1 99 ? -4.632 4.146 -1.896 1.00 93.75 99 LEU A C 1
ATOM 826 O O . LEU A 1 99 ? -4.387 4.903 -0.951 1.00 93.75 99 LEU A O 1
ATOM 830 N N . ILE A 1 100 ? -5.215 2.956 -1.742 1.00 94.06 100 ILE A N 1
ATOM 831 C CA . ILE A 1 100 ? -5.379 2.266 -0.455 1.00 94.06 100 ILE A CA 1
ATOM 832 C C . ILE A 1 100 ? -4.390 1.103 -0.399 1.00 94.06 100 ILE A C 1
ATOM 834 O O . ILE A 1 100 ? -4.399 0.228 -1.261 1.00 94.06 100 ILE A O 1
ATOM 838 N N . GLU A 1 101 ? -3.538 1.073 0.615 1.00 92.50 101 GLU A N 1
ATOM 839 C CA . GLU A 1 101 ? -2.617 -0.029 0.862 1.00 92.50 101 GLU A CA 1
ATOM 840 C C . GLU A 1 101 ? -3.236 -1.050 1.825 1.00 92.50 101 GLU A C 1
ATOM 842 O O . GLU A 1 101 ? -3.774 -0.698 2.874 1.00 92.50 101 GLU A O 1
ATOM 847 N N . VAL A 1 102 ? -3.159 -2.329 1.465 1.00 89.69 102 VAL A N 1
ATOM 848 C CA . VAL A 1 102 ? -3.661 -3.475 2.249 1.00 89.69 102 VAL A CA 1
ATOM 849 C C . VAL A 1 102 ? -2.531 -4.455 2.595 1.00 89.69 102 VAL A C 1
ATOM 851 O O . VAL A 1 102 ? -2.754 -5.652 2.731 1.00 89.69 102 VAL A O 1
ATOM 854 N N . ASP A 1 103 ? -1.313 -3.926 2.728 1.00 77.38 103 ASP A N 1
ATOM 855 C CA . ASP A 1 103 ? -0.043 -4.647 2.906 1.00 77.38 103 ASP A CA 1
ATOM 856 C C . ASP A 1 103 ? 0.509 -4.498 4.342 1.00 77.38 103 ASP A C 1
ATOM 858 O O . ASP A 1 103 ? 1.661 -4.131 4.588 1.00 77.38 103 ASP A O 1
ATOM 862 N N . ALA A 1 104 ? -0.383 -4.679 5.317 1.00 75.56 104 ALA A N 1
ATOM 863 C CA . ALA A 1 104 ? -0.132 -4.465 6.740 1.00 75.56 104 ALA A CA 1
ATOM 864 C C . ALA A 1 104 ? -0.932 -5.481 7.565 1.00 75.56 104 ALA A C 1
ATOM 866 O O . ALA A 1 104 ? -1.827 -5.116 8.336 1.00 75.56 104 ALA A O 1
ATOM 867 N N . THR A 1 105 ? -0.611 -6.759 7.351 1.00 81.81 105 THR A N 1
ATOM 868 C CA . THR A 1 105 ? -1.175 -7.882 8.099 1.00 81.81 105 THR A CA 1
ATOM 869 C C . THR A 1 105 ? -0.131 -8.479 9.033 1.00 81.81 105 THR A C 1
ATOM 871 O O . THR A 1 105 ? 0.990 -8.774 8.617 1.00 81.81 105 THR A O 1
ATOM 874 N N . PHE A 1 106 ? -0.498 -8.681 10.296 1.00 84.12 106 PHE A N 1
ATOM 875 C CA . PHE A 1 106 ? 0.407 -9.152 11.336 1.00 84.12 106 PHE A CA 1
ATOM 876 C C . PHE A 1 106 ? -0.232 -10.278 12.147 1.00 84.12 106 PHE A C 1
ATOM 878 O O . PHE A 1 106 ? -1.364 -10.119 12.599 1.00 84.12 106 PHE A O 1
ATOM 885 N N . PRO A 1 107 ? 0.467 -11.399 12.381 1.00 84.75 107 PRO A N 1
ATOM 886 C CA . PRO A 1 107 ? -0.008 -12.417 13.308 1.00 84.75 107 PRO A CA 1
ATOM 887 C C . PRO A 1 107 ? 0.045 -11.893 14.749 1.00 84.75 107 PRO A C 1
ATOM 889 O O . PRO A 1 107 ? 1.012 -11.239 15.148 1.00 84.75 107 PRO A O 1
ATOM 892 N N . ILE A 1 108 ? -0.991 -12.197 15.530 1.00 85.50 108 ILE A N 1
ATOM 893 C CA . ILE A 1 108 ? -1.127 -11.833 16.941 1.00 85.50 108 ILE A CA 1
ATOM 894 C C . ILE A 1 108 ? -1.749 -12.997 17.699 1.00 85.50 108 ILE A C 1
ATOM 896 O O . ILE A 1 108 ? -2.963 -13.148 17.690 1.00 85.50 108 ILE A O 1
ATOM 900 N N . VAL A 1 109 ? -0.938 -13.785 18.405 1.00 84.44 109 VAL A N 1
ATOM 901 C CA . VAL A 1 109 ? -1.423 -14.936 19.189 1.00 84.44 109 VAL A CA 1
ATOM 902 C C . VAL A 1 109 ? -2.303 -15.859 18.319 1.00 84.44 109 VAL A C 1
ATOM 904 O O . VAL A 1 109 ? -1.778 -16.517 17.424 1.00 84.44 109 VAL A O 1
ATOM 907 N N . ASP A 1 110 ? -3.614 -15.896 18.559 1.00 85.00 110 ASP A N 1
ATOM 908 C CA . ASP A 1 110 ? -4.662 -16.654 17.867 1.00 85.00 110 ASP A CA 1
ATOM 909 C C . ASP A 1 110 ? -5.420 -15.841 16.796 1.00 85.00 110 ASP A C 1
ATOM 911 O O . ASP A 1 110 ? -6.384 -16.328 16.205 1.00 85.00 110 ASP A O 1
ATOM 915 N N . TYR A 1 111 ? -4.960 -14.623 16.514 1.00 90.31 111 TYR A N 1
ATOM 916 C CA . TYR A 1 111 ? -5.533 -13.683 15.558 1.00 90.31 111 TYR A CA 1
ATOM 917 C C . TYR A 1 111 ? -4.518 -13.218 14.510 1.00 90.31 111 TYR A C 1
ATOM 919 O O . TYR A 1 111 ? -3.310 -13.448 14.574 1.00 90.31 111 TYR A O 1
ATOM 927 N N . ILE A 1 112 ? -5.043 -12.476 13.549 1.00 90.19 112 ILE A N 1
ATOM 928 C CA . ILE A 1 112 ? -4.337 -11.602 12.633 1.00 90.19 112 ILE A CA 1
ATOM 929 C C . ILE A 1 112 ? -4.899 -10.194 12.774 1.00 90.19 112 ILE A C 1
ATOM 931 O O . ILE A 1 112 ? -6.112 -9.995 12.864 1.00 90.19 112 ILE A O 1
ATOM 935 N N . LEU A 1 113 ? -4.003 -9.220 12.768 1.00 92.75 113 LEU A N 1
ATOM 936 C CA . LEU A 1 113 ? -4.302 -7.804 12.680 1.00 92.75 113 LEU A CA 1
ATOM 937 C C . LEU A 1 113 ? -4.121 -7.349 11.238 1.00 92.75 113 LEU A C 1
ATOM 939 O O . LEU A 1 113 ? -3.054 -7.555 10.676 1.00 92.75 113 LEU A O 1
ATOM 943 N N . ILE A 1 114 ? -5.121 -6.680 10.674 1.00 93.50 114 ILE A N 1
ATOM 944 C CA . ILE A 1 114 ? -5.053 -6.006 9.374 1.00 93.50 114 ILE A CA 1
ATOM 945 C C . ILE A 1 114 ? -5.240 -4.511 9.612 1.00 93.50 114 ILE A C 1
ATOM 947 O O . ILE A 1 114 ? -6.215 -4.099 10.246 1.00 93.50 114 ILE A O 1
ATOM 951 N N . VAL A 1 115 ? -4.338 -3.696 9.065 1.00 94.25 115 VAL A N 1
ATOM 952 C CA . VAL A 1 115 ? -4.380 -2.229 9.172 1.00 94.25 115 VAL A CA 1
ATOM 953 C C . VAL A 1 115 ? -4.326 -1.601 7.778 1.00 94.25 115 VAL A C 1
ATOM 955 O O . VAL A 1 115 ? -3.250 -1.214 7.320 1.00 94.25 115 VAL A O 1
ATOM 958 N N . PRO A 1 116 ? -5.460 -1.489 7.063 1.00 94.31 116 PRO A N 1
ATOM 959 C CA . PRO A 1 116 ? -5.487 -0.822 5.766 1.00 94.31 116 PRO A CA 1
ATOM 960 C C . PRO A 1 116 ? -5.087 0.648 5.906 1.00 94.31 116 PRO A C 1
ATOM 962 O O . PRO A 1 116 ? -5.397 1.286 6.915 1.00 94.31 116 PRO A O 1
ATOM 965 N N . GLN A 1 117 ? -4.409 1.196 4.901 1.00 94.38 117 GLN A N 1
ATOM 966 C CA . GLN A 1 117 ? -3.893 2.562 4.937 1.00 94.38 117 GLN A CA 1
ATOM 967 C C . GLN A 1 117 ? -4.331 3.358 3.714 1.00 94.38 117 GLN A C 1
ATOM 969 O O . GLN A 1 117 ? -4.197 2.903 2.584 1.00 94.38 117 GLN A O 1
ATOM 974 N N . ILE A 1 118 ? -4.780 4.590 3.922 1.00 93.75 118 ILE A N 1
ATOM 975 C CA . ILE A 1 118 ? -4.891 5.583 2.855 1.00 93.75 118 ILE A CA 1
ATOM 976 C C . ILE A 1 118 ? -3.485 6.106 2.564 1.00 93.75 118 ILE A C 1
ATOM 978 O O . ILE A 1 118 ? -2.750 6.461 3.487 1.00 93.75 118 ILE A O 1
ATOM 982 N N . VAL A 1 119 ? -3.108 6.197 1.290 1.00 92.06 119 VAL A N 1
ATOM 983 C CA . VAL A 1 119 ? -1.831 6.792 0.887 1.00 92.06 119 VAL A CA 1
ATOM 984 C C . VAL A 1 119 ? -2.069 8.129 0.203 1.00 92.06 119 VAL A C 1
ATOM 986 O O . VAL A 1 119 ? -2.725 8.225 -0.838 1.00 92.06 119 VAL A O 1
ATOM 989 N N . ILE A 1 120 ? -1.496 9.168 0.807 1.00 88.94 120 ILE A N 1
ATOM 990 C CA . ILE A 1 120 ? -1.503 10.541 0.308 1.00 88.94 120 ILE A CA 1
ATOM 991 C C . ILE A 1 120 ? -0.077 11.075 0.371 1.00 88.94 120 ILE A C 1
ATOM 993 O O . ILE A 1 120 ? 0.576 11.035 1.410 1.00 88.94 120 ILE A O 1
ATOM 997 N N . TYR A 1 121 ? 0.418 11.575 -0.752 1.00 87.06 121 TYR A N 1
ATOM 998 C CA . TYR A 1 121 ? 1.746 12.159 -0.921 1.00 87.06 121 TYR A CA 1
ATOM 999 C C . TYR A 1 121 ? 2.871 11.368 -0.243 1.00 87.06 121 TYR A C 1
ATOM 1001 O O . TYR A 1 121 ? 3.637 11.894 0.571 1.00 87.06 121 TYR A O 1
ATOM 1009 N N . ASN A 1 122 ? 2.944 10.073 -0.576 1.00 86.06 122 ASN A N 1
ATOM 1010 C CA . ASN A 1 122 ? 3.922 9.121 -0.042 1.00 86.06 122 ASN A CA 1
ATOM 1011 C C . ASN A 1 122 ? 3.854 8.963 1.492 1.00 86.06 122 ASN A C 1
ATOM 1013 O O . ASN A 1 122 ? 4.855 8.670 2.149 1.00 86.06 122 ASN A O 1
ATOM 1017 N N . THR A 1 123 ? 2.671 9.178 2.065 1.00 88.12 123 THR A N 1
ATOM 1018 C CA . THR A 1 123 ? 2.394 9.057 3.495 1.00 88.12 123 THR A CA 1
ATOM 1019 C C . THR A 1 123 ? 1.237 8.091 3.697 1.00 88.12 123 THR A C 1
ATOM 1021 O O . THR A 1 123 ? 0.129 8.351 3.237 1.00 88.12 123 THR A O 1
ATOM 1024 N N . 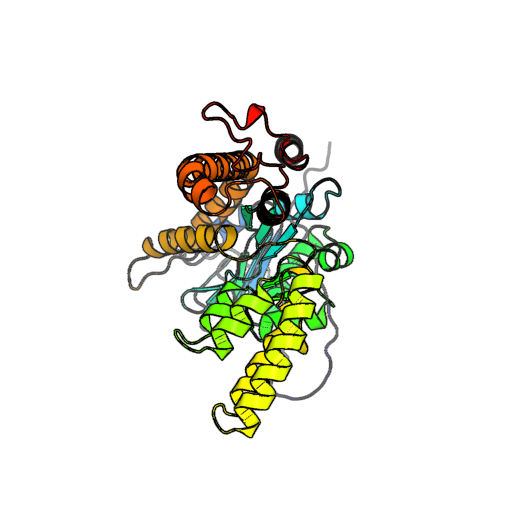GLY A 1 124 ? 1.515 6.979 4.381 1.00 91.19 124 GLY A N 1
ATOM 1025 C CA . GLY A 1 124 ? 0.502 6.026 4.830 1.00 91.19 124 GLY A CA 1
ATOM 1026 C C . GLY A 1 124 ? -0.209 6.541 6.079 1.00 91.19 124 GLY A C 1
ATOM 1027 O O . GLY A 1 124 ? 0.447 6.935 7.058 1.00 91.19 124 GLY A O 1
ATOM 1028 N N . ILE A 1 125 ? -1.536 6.549 6.012 1.00 92.12 125 ILE A N 1
ATOM 1029 C CA . ILE A 1 125 ? -2.468 6.960 7.059 1.00 92.12 125 ILE A CA 1
ATOM 1030 C C . ILE A 1 125 ? -3.329 5.734 7.381 1.00 92.12 125 ILE A C 1
ATOM 1032 O O . ILE A 1 125 ? -4.175 5.362 6.567 1.00 92.12 125 ILE A O 1
ATOM 1036 N N . PRO A 1 126 ? -3.095 5.057 8.514 1.00 94.19 126 PRO A N 1
ATOM 1037 C CA . PRO A 1 126 ? -3.909 3.920 8.919 1.00 94.19 126 PRO A CA 1
ATOM 1038 C C . PRO A 1 126 ? -5.385 4.293 9.046 1.00 94.19 126 PRO A C 1
ATOM 1040 O O . PRO A 1 126 ? -5.709 5.322 9.627 1.00 94.19 126 PRO A O 1
ATOM 1043 N N . MET A 1 127 ? -6.269 3.431 8.550 1.00 94.56 127 MET A N 1
ATOM 1044 C CA . MET A 1 127 ? -7.712 3.687 8.515 1.00 94.56 127 MET A CA 1
ATOM 1045 C C . MET A 1 127 ? -8.462 3.266 9.786 1.00 94.56 127 MET A C 1
ATOM 1047 O O . MET A 1 127 ? -9.668 3.490 9.922 1.00 94.56 127 MET A O 1
ATOM 1051 N N . GLY A 1 128 ? -7.755 2.596 10.690 1.00 94.94 128 GLY A N 1
ATOM 1052 C CA . GLY A 1 128 ? -8.309 1.769 11.752 1.00 94.94 128 GLY A CA 1
ATOM 1053 C C . GLY A 1 128 ? -7.727 0.362 11.657 1.00 94.94 128 GLY A C 1
ATOM 1054 O O . GLY A 1 128 ? -6.670 0.167 11.056 1.00 94.94 128 GLY A O 1
ATOM 1055 N N . PHE A 1 129 ? -8.404 -0.624 12.234 1.00 96.12 129 PHE A N 1
ATOM 1056 C CA . PHE A 1 129 ? -7.922 -2.002 12.224 1.00 96.12 129 PHE A CA 1
ATOM 1057 C C . PHE A 1 129 ? -9.042 -3.037 12.137 1.00 96.12 129 PHE A C 1
ATOM 1059 O O . PHE A 1 129 ? -10.209 -2.781 12.442 1.00 96.12 129 PHE A O 1
ATOM 1066 N N . TYR A 1 130 ? -8.652 -4.246 11.756 1.00 96.06 130 TYR A N 1
ATOM 1067 C CA . TYR A 1 130 ? -9.402 -5.475 11.956 1.00 96.06 130 TYR A CA 1
ATOM 1068 C C . TYR A 1 130 ? -8.519 -6.464 12.714 1.00 96.06 130 TYR A C 1
ATOM 1070 O O . TYR A 1 130 ? -7.379 -6.672 12.317 1.00 96.06 130 TYR A O 1
ATOM 1078 N N . VAL A 1 131 ? -9.043 -7.082 13.768 1.00 94.94 131 VAL A N 1
ATOM 1079 C CA . VAL A 1 131 ? -8.414 -8.208 14.468 1.00 94.94 131 VAL A CA 1
ATOM 1080 C C . VAL A 1 131 ? -9.376 -9.385 14.382 1.00 94.94 131 VAL A C 1
ATOM 1082 O O . VAL A 1 131 ? -10.534 -9.245 14.768 1.00 94.94 131 VAL A O 1
ATOM 1085 N N . GLY A 1 132 ? -8.930 -10.520 13.853 1.00 92.88 132 GLY A N 1
ATOM 1086 C CA . GLY A 1 132 ? -9.769 -11.708 13.652 1.00 92.88 132 GLY A CA 1
ATOM 1087 C C . GLY A 1 132 ? -8.942 -12.972 13.415 1.00 92.88 132 GLY A C 1
ATOM 1088 O O . GLY A 1 132 ? -7.726 -12.904 13.492 1.00 92.88 132 GLY A O 1
ATOM 1089 N N . PRO A 1 133 ? -9.539 -14.134 13.126 1.00 89.94 133 PRO A N 1
ATOM 1090 C CA . PRO A 1 133 ? -8.824 -15.413 13.208 1.00 89.94 133 PRO A CA 1
ATOM 1091 C C . PRO A 1 133 ? -7.943 -15.744 11.995 1.00 89.94 133 PRO A C 1
ATOM 1093 O O . PRO A 1 133 ? -7.064 -16.597 12.077 1.00 89.94 133 PRO A O 1
ATOM 1096 N N . SER A 1 134 ? -8.198 -15.145 10.827 1.00 89.19 134 SER A N 1
ATOM 1097 C CA . SER A 1 134 ? -7.428 -15.452 9.614 1.00 89.19 134 SER A CA 1
ATOM 1098 C C . SER A 1 134 ? -7.490 -14.352 8.558 1.00 89.19 134 SER A C 1
ATOM 1100 O O . SER A 1 134 ? -8.504 -13.674 8.391 1.00 89.19 134 SER A O 1
ATOM 1102 N N . GLU A 1 135 ? -6.391 -14.199 7.817 1.00 87.38 135 GLU A N 1
ATOM 1103 C CA . GLU A 1 135 ? -6.290 -13.271 6.694 1.00 87.38 135 GLU A CA 1
ATOM 1104 C C . GLU A 1 135 ? -6.968 -13.886 5.470 1.00 87.38 135 GLU A C 1
ATOM 1106 O O . GLU A 1 135 ? -6.421 -14.731 4.757 1.00 87.38 135 GLU A O 1
ATOM 1111 N N . ASN A 1 136 ? -8.213 -13.492 5.231 1.00 89.81 136 ASN A N 1
ATOM 1112 C CA . ASN A 1 136 ? -9.003 -14.006 4.124 1.00 89.81 136 ASN A CA 1
ATOM 1113 C C . ASN A 1 136 ? -9.878 -12.899 3.516 1.00 89.81 136 ASN A C 1
ATOM 1115 O O . ASN A 1 136 ? -9.942 -11.778 4.014 1.00 89.81 136 ASN A O 1
ATOM 1119 N N . ALA A 1 137 ? -10.562 -13.204 2.412 1.00 90.31 137 ALA A N 1
ATOM 1120 C CA . ALA A 1 137 ? -11.404 -12.222 1.727 1.00 90.31 137 ALA A CA 1
ATOM 1121 C C . ALA A 1 137 ? -12.525 -11.657 2.617 1.00 90.31 137 ALA A C 1
ATOM 1123 O O . ALA A 1 137 ? -12.925 -10.513 2.425 1.00 90.31 137 ALA A O 1
ATOM 1124 N N . GLU A 1 138 ? -13.032 -12.447 3.565 1.00 91.50 138 GLU A N 1
ATOM 1125 C CA . GLU A 1 138 ? -14.078 -12.023 4.495 1.00 91.50 138 GLU A CA 1
ATOM 1126 C C . GLU A 1 138 ? -13.555 -11.003 5.507 1.00 91.50 138 GLU A C 1
ATOM 1128 O O . GLU A 1 138 ? -14.235 -10.015 5.755 1.00 91.50 138 GLU A O 1
ATOM 1133 N N . ALA A 1 139 ? -12.322 -11.155 6.000 1.00 91.94 139 ALA A N 1
ATOM 1134 C CA . ALA A 1 139 ? -11.691 -10.168 6.879 1.00 91.94 139 ALA A CA 1
ATOM 1135 C C . ALA A 1 139 ? -11.669 -8.764 6.241 1.00 91.94 139 ALA A C 1
ATOM 1137 O O . ALA A 1 139 ? -12.123 -7.788 6.844 1.00 91.94 139 ALA A O 1
ATOM 1138 N N . TYR A 1 140 ? -11.253 -8.665 4.970 1.00 92.81 140 TYR A N 1
ATOM 1139 C CA . TYR A 1 140 ? -11.312 -7.399 4.230 1.00 92.81 140 TYR A CA 1
ATOM 1140 C C . TYR A 1 140 ? -12.753 -6.927 4.015 1.00 92.81 140 TYR A C 1
ATOM 1142 O O . TYR A 1 140 ? -13.055 -5.761 4.256 1.00 92.81 140 TYR A O 1
ATOM 1150 N N . LYS A 1 141 ? -13.678 -7.812 3.616 1.00 92.56 141 LYS A N 1
ATOM 1151 C CA . LYS A 1 141 ? -15.096 -7.439 3.452 1.00 92.56 141 LYS A CA 1
ATOM 1152 C C . LYS A 1 141 ? -15.690 -6.869 4.734 1.00 92.56 141 LYS A C 1
ATOM 1154 O O . LYS A 1 141 ? -16.420 -5.887 4.657 1.00 92.56 141 LYS A O 1
ATOM 1159 N N . LEU A 1 142 ? -15.376 -7.448 5.890 1.00 92.56 142 LEU A N 1
ATOM 1160 C CA . LEU A 1 142 ? -15.855 -6.983 7.188 1.00 92.56 142 LEU A CA 1
ATOM 1161 C C . LEU A 1 142 ? -15.319 -5.590 7.515 1.00 92.56 142 LEU A C 1
ATOM 1163 O O . LEU A 1 142 ? -16.115 -4.726 7.891 1.00 92.56 142 LEU A O 1
ATOM 1167 N N . PHE A 1 143 ? -14.019 -5.351 7.311 1.00 94.31 143 PHE A N 1
ATOM 1168 C CA . PHE A 1 143 ? -13.425 -4.027 7.496 1.00 94.31 143 PHE A CA 1
ATOM 1169 C C . PHE A 1 143 ? -14.064 -2.983 6.565 1.00 94.31 143 PHE A C 1
ATOM 1171 O O . PHE A 1 143 ? -14.549 -1.949 7.024 1.00 94.31 143 PHE A O 1
ATOM 1178 N N . PHE A 1 144 ? -14.152 -3.266 5.262 1.00 92.69 144 PHE A N 1
ATOM 1179 C CA . PHE A 1 144 ? -14.734 -2.328 4.297 1.00 92.69 144 PHE A CA 1
ATOM 1180 C C . PHE A 1 144 ? -16.248 -2.157 4.473 1.00 92.69 144 PHE A C 1
ATOM 1182 O O . PHE A 1 144 ? -16.762 -1.072 4.238 1.00 92.69 144 PHE A O 1
ATOM 1189 N N . ALA A 1 145 ? -16.966 -3.151 4.996 1.00 90.50 145 ALA A N 1
ATOM 1190 C CA . ALA A 1 145 ? -18.359 -2.977 5.404 1.00 90.50 145 ALA A CA 1
ATOM 1191 C C . ALA A 1 145 ? -18.502 -2.037 6.617 1.00 90.50 145 ALA A C 1
ATOM 1193 O O . ALA A 1 145 ? -19.505 -1.333 6.737 1.00 90.50 145 ALA A O 1
ATOM 1194 N N . SER A 1 146 ? -17.527 -2.013 7.535 1.00 89.31 146 SER A N 1
ATOM 1195 C CA . SER A 1 146 ? -17.485 -1.015 8.616 1.00 89.31 146 SER A CA 1
ATOM 1196 C C . SER A 1 146 ? -17.306 0.395 8.053 1.00 89.31 146 SER A C 1
ATOM 1198 O O . SER A 1 146 ? -17.998 1.311 8.492 1.00 89.31 146 SER A O 1
ATOM 1200 N N . LEU A 1 147 ? -16.439 0.540 7.049 1.00 90.06 147 LEU A N 1
ATOM 1201 C CA . LEU A 1 147 ? -16.195 1.793 6.339 1.00 90.06 147 LEU A CA 1
ATOM 1202 C C . LEU A 1 147 ? -17.431 2.266 5.554 1.00 90.06 147 LEU A C 1
ATOM 1204 O O . LEU A 1 147 ? -17.804 3.432 5.662 1.00 90.06 147 LEU A O 1
ATOM 1208 N N . GLU A 1 148 ? -18.115 1.353 4.853 1.00 90.88 148 GLU A N 1
ATOM 1209 C CA . GLU A 1 148 ? -19.364 1.641 4.133 1.00 90.88 148 GLU A CA 1
ATOM 1210 C C . GLU A 1 148 ? -20.441 2.188 5.078 1.00 90.88 148 GLU A C 1
ATOM 1212 O O . GLU A 1 148 ? -21.097 3.195 4.809 1.00 90.88 148 GLU A O 1
ATOM 1217 N N . LYS A 1 149 ? -20.575 1.577 6.260 1.00 87.12 149 LYS A N 1
ATOM 1218 C CA . LYS A 1 149 ? -21.502 2.064 7.287 1.00 87.12 149 LYS A CA 1
ATOM 1219 C C . LYS A 1 149 ? -21.132 3.458 7.797 1.00 87.12 149 LYS A C 1
ATOM 1221 O O . LYS A 1 149 ? -22.026 4.177 8.238 1.00 87.12 149 LYS A O 1
ATOM 1226 N N . SER A 1 150 ? -19.859 3.846 7.757 1.00 84.06 150 SER A N 1
ATOM 1227 C CA . SER A 1 150 ? -19.390 5.192 8.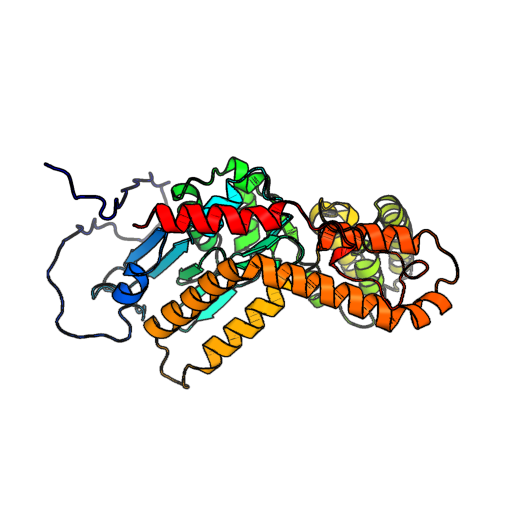121 1.00 84.06 150 SER A CA 1
ATOM 1228 C C . SER A 1 150 ? -19.659 6.256 7.045 1.00 84.06 150 SER A C 1
ATOM 1230 O O . SER A 1 150 ? -19.228 7.392 7.210 1.00 84.06 150 SER A O 1
ATOM 1232 N N . GLY A 1 151 ? -20.390 5.916 5.976 1.00 86.25 151 GLY A N 1
ATOM 1233 C CA . GLY A 1 151 ? -20.851 6.854 4.947 1.00 86.25 151 GLY A CA 1
ATOM 1234 C C . GLY A 1 151 ? -20.057 6.803 3.642 1.00 86.25 151 GLY A C 1
ATOM 1235 O O . GLY A 1 151 ? -20.487 7.384 2.650 1.00 86.25 151 GLY A O 1
ATOM 1236 N N . VAL A 1 152 ? -18.937 6.076 3.605 1.00 91.19 152 VAL A N 1
ATOM 1237 C CA . VAL A 1 152 ? -18.134 5.917 2.387 1.00 91.19 152 VAL A CA 1
ATOM 1238 C C . VAL A 1 152 ? -18.860 4.984 1.419 1.00 91.19 152 VAL A C 1
ATOM 1240 O O . VAL A 1 152 ? -19.130 3.835 1.745 1.00 91.19 152 VAL A O 1
ATOM 1243 N N . THR A 1 153 ? -19.170 5.433 0.208 1.00 92.00 153 THR A N 1
ATOM 1244 C CA . THR A 1 153 ? -19.851 4.567 -0.763 1.00 92.00 153 THR A CA 1
ATOM 1245 C C . THR A 1 153 ? -18.894 3.542 -1.377 1.00 92.00 153 THR A C 1
ATOM 1247 O O . THR A 1 153 ? -17.684 3.767 -1.478 1.00 92.00 153 THR A O 1
ATOM 1250 N N . ILE A 1 154 ? -19.429 2.404 -1.829 1.00 90.31 154 ILE A N 1
ATOM 1251 C CA . ILE A 1 154 ? -18.623 1.402 -2.540 1.00 90.31 154 ILE A CA 1
ATOM 1252 C C . ILE A 1 154 ? -18.120 1.939 -3.884 1.00 90.31 154 ILE A C 1
ATOM 1254 O O . ILE A 1 154 ? -17.020 1.595 -4.309 1.00 90.31 154 ILE A O 1
ATOM 1258 N N . GLU A 1 155 ? -18.881 2.821 -4.530 1.00 92.25 155 GLU A N 1
ATOM 1259 C CA . GLU A 1 155 ? -18.478 3.533 -5.744 1.00 92.25 155 GLU A CA 1
ATOM 1260 C C . GLU A 1 155 ? -17.205 4.337 -5.485 1.00 92.25 155 GLU A C 1
ATOM 1262 O O . GLU A 1 155 ? -16.233 4.195 -6.223 1.00 92.25 155 GLU A O 1
ATOM 1267 N N . ARG A 1 156 ? -17.157 5.077 -4.370 1.00 91.62 156 ARG A N 1
ATOM 1268 C CA . ARG A 1 156 ? -15.971 5.846 -3.994 1.00 91.62 156 ARG A CA 1
ATOM 1269 C C . ARG A 1 156 ? -14.757 4.955 -3.731 1.00 91.62 156 ARG A C 1
ATOM 1271 O O . ARG A 1 156 ? -13.641 5.311 -4.092 1.00 91.62 156 ARG A O 1
ATOM 1278 N N . ILE A 1 157 ? -14.959 3.791 -3.118 1.00 92.31 157 ILE A N 1
ATOM 1279 C CA . ILE A 1 157 ? -13.878 2.825 -2.870 1.00 92.31 157 ILE A CA 1
ATOM 1280 C C . ILE A 1 157 ? -13.358 2.233 -4.190 1.00 92.31 157 ILE A C 1
ATOM 1282 O O . ILE A 1 157 ? -12.153 2.052 -4.335 1.00 92.31 157 ILE A O 1
ATOM 1286 N N . ARG A 1 158 ? -14.239 1.954 -5.160 1.00 93.56 158 ARG A N 1
ATOM 1287 C CA . ARG A 1 158 ? -13.878 1.401 -6.481 1.00 93.56 158 ARG A CA 1
ATOM 1288 C C . ARG A 1 158 ? -13.052 2.358 -7.340 1.00 93.56 158 ARG A C 1
ATOM 1290 O O . ARG A 1 158 ? -12.264 1.891 -8.157 1.00 93.56 158 ARG A O 1
ATOM 1297 N N . GLU A 1 159 ? -13.217 3.665 -7.150 1.00 91.88 159 GLU A N 1
ATOM 1298 C CA . GLU A 1 159 ? -12.409 4.693 -7.819 1.00 91.88 159 GLU A CA 1
ATOM 1299 C C . GLU A 1 159 ? -10.955 4.718 -7.335 1.00 91.88 159 GLU A C 1
ATOM 1301 O O . GLU A 1 159 ? -10.082 5.219 -8.038 1.00 91.88 159 GLU A O 1
ATOM 1306 N N . ILE A 1 160 ? -10.684 4.211 -6.130 1.00 93.19 160 ILE A N 1
ATOM 1307 C CA . ILE A 1 160 ? -9.361 4.293 -5.522 1.00 93.19 160 ILE A CA 1
ATOM 1308 C C . ILE A 1 160 ? -8.615 2.983 -5.781 1.00 93.19 160 ILE A C 1
ATOM 1310 O O . ILE A 1 160 ? -9.091 1.911 -5.397 1.00 93.19 160 ILE A O 1
ATOM 1314 N N . PRO A 1 161 ? -7.426 3.027 -6.400 1.00 93.19 161 PRO A N 1
ATOM 1315 C CA . PRO A 1 161 ? -6.652 1.824 -6.640 1.00 93.19 161 PRO A CA 1
ATOM 1316 C C . PRO A 1 161 ? -6.120 1.249 -5.327 1.00 93.19 161 PRO A C 1
ATOM 1318 O O . PRO A 1 161 ? -5.698 1.970 -4.424 1.00 93.19 161 PRO A O 1
ATOM 1321 N N . PHE A 1 162 ? -6.102 -0.075 -5.238 1.00 93.25 162 PHE A N 1
ATOM 1322 C CA . PHE A 1 162 ? -5.541 -0.802 -4.110 1.00 93.25 162 PHE A CA 1
ATOM 1323 C C . PHE A 1 162 ? -4.105 -1.222 -4.412 1.00 93.25 162 PHE A C 1
ATOM 1325 O O . PHE A 1 162 ? -3.811 -1.715 -5.502 1.00 93.25 162 PHE A O 1
ATOM 1332 N N . LEU A 1 163 ? -3.218 -1.090 -3.431 1.00 91.62 163 LEU A N 1
ATOM 1333 C CA . LEU A 1 163 ? -1.879 -1.665 -3.444 1.00 91.62 163 LEU A CA 1
ATOM 1334 C C . LEU A 1 163 ? -1.823 -2.781 -2.406 1.00 91.62 163 LEU A C 1
ATOM 1336 O O . LEU A 1 163 ? -2.129 -2.573 -1.236 1.00 91.62 163 LEU A O 1
ATOM 1340 N N . GLY A 1 164 ? -1.439 -3.976 -2.829 1.00 88.56 164 GLY A N 1
ATOM 1341 C CA . GLY A 1 164 ? -1.324 -5.103 -1.917 1.00 88.56 164 GLY A CA 1
ATOM 1342 C C . GLY A 1 164 ? -0.360 -6.153 -2.423 1.00 88.56 164 GLY A C 1
ATOM 1343 O O . GLY A 1 164 ? 0.192 -6.061 -3.528 1.00 88.56 164 GLY A O 1
ATOM 1344 N N . ASP A 1 165 ? -0.176 -7.170 -1.601 1.00 82.25 165 ASP A N 1
ATOM 1345 C CA . ASP A 1 165 ? 0.606 -8.340 -1.941 1.00 82.25 165 ASP A CA 1
ATOM 1346 C C . ASP A 1 165 ? -0.086 -9.215 -3.021 1.00 82.25 165 ASP A C 1
ATOM 1348 O O . ASP A 1 165 ? -1.040 -8.833 -3.716 1.00 82.25 165 ASP A O 1
ATOM 1352 N N . LEU A 1 166 ? 0.439 -10.425 -3.219 1.00 73.81 166 LEU A N 1
ATOM 1353 C CA . LEU A 1 166 ? -0.141 -11.417 -4.125 1.00 73.81 166 LEU A CA 1
ATOM 1354 C C . LEU A 1 166 ? -0.996 -12.468 -3.394 1.00 73.81 166 LEU A C 1
ATOM 1356 O O . LEU A 1 166 ? -1.271 -13.523 -3.982 1.00 73.81 166 LEU A O 1
ATOM 1360 N N . GLY A 1 167 ? -1.465 -12.176 -2.183 1.00 82.44 167 GLY A N 1
ATOM 1361 C CA . GLY A 1 167 ? -2.297 -13.031 -1.349 1.00 82.44 167 GLY A CA 1
ATOM 1362 C C . GLY A 1 167 ? -3.646 -13.374 -1.983 1.00 82.44 167 GLY A C 1
ATOM 1363 O O . GLY A 1 167 ? -4.229 -12.622 -2.774 1.00 82.44 167 GLY A O 1
ATOM 1364 N N . THR A 1 168 ? -4.155 -14.569 -1.683 1.00 84.12 168 THR A N 1
ATOM 1365 C CA . THR A 1 168 ? -5.427 -15.072 -2.232 1.00 84.12 168 THR A CA 1
ATOM 1366 C C . THR A 1 168 ? -6.637 -14.349 -1.641 1.00 84.12 168 THR A C 1
ATOM 1368 O O . THR A 1 168 ? -7.602 -14.111 -2.372 1.00 84.12 168 THR A O 1
ATOM 1371 N N . GLY A 1 169 ? -6.570 -13.951 -0.365 1.00 84.12 169 GLY A N 1
ATOM 1372 C CA . GLY A 1 169 ? -7.610 -13.184 0.326 1.00 84.12 169 GLY A CA 1
ATOM 1373 C C . GLY A 1 169 ? -7.887 -11.845 -0.354 1.00 84.12 169 GLY A C 1
ATOM 1374 O O . GLY A 1 169 ? -9.011 -11.608 -0.800 1.00 84.12 169 GLY A O 1
ATOM 1375 N N . ILE A 1 170 ? -6.844 -11.031 -0.543 1.00 85.19 170 ILE A N 1
ATOM 1376 C CA . ILE A 1 170 ? -6.937 -9.723 -1.205 1.00 85.19 170 ILE A CA 1
ATOM 1377 C C . ILE A 1 170 ? -7.410 -9.871 -2.654 1.00 85.19 170 ILE A C 1
ATOM 1379 O O . ILE A 1 170 ? -8.311 -9.160 -3.095 1.00 85.19 170 ILE A O 1
ATOM 1383 N N . LYS A 1 171 ? -6.859 -10.836 -3.405 1.00 87.62 171 LYS A N 1
ATOM 1384 C CA . LYS A 1 171 ? -7.281 -11.100 -4.793 1.00 87.62 171 LYS A CA 1
ATOM 1385 C C . LYS A 1 171 ? -8.770 -11.418 -4.896 1.00 87.62 171 LYS A C 1
ATOM 1387 O O . LYS A 1 171 ? -9.427 -10.938 -5.817 1.00 87.62 171 LYS A O 1
ATOM 1392 N N . LYS A 1 172 ? -9.287 -12.250 -3.990 1.00 91.06 172 LYS A N 1
ATOM 1393 C CA . LYS A 1 172 ? -10.706 -12.610 -3.968 1.00 91.06 172 LYS A CA 1
ATOM 1394 C C . LYS A 1 172 ? -11.565 -11.419 -3.541 1.00 91.06 172 LYS A C 1
ATOM 1396 O O . LYS A 1 172 ? -12.545 -11.145 -4.215 1.00 91.06 172 LYS A O 1
ATOM 1401 N N . PHE A 1 173 ? -11.170 -10.679 -2.504 1.00 91.12 173 PHE A N 1
ATOM 1402 C CA . PHE A 1 173 ? -11.857 -9.454 -2.083 1.00 91.12 173 PHE A CA 1
ATOM 1403 C C . PHE A 1 173 ? -11.963 -8.427 -3.221 1.00 91.12 173 PHE A C 1
ATOM 1405 O O . PHE A 1 173 ? -13.064 -7.986 -3.544 1.00 91.12 173 PHE A O 1
ATOM 1412 N N . ALA A 1 174 ? -10.844 -8.118 -3.882 1.00 90.38 174 ALA A N 1
ATOM 1413 C CA . ALA A 1 174 ? -10.811 -7.188 -5.005 1.00 90.38 174 ALA A CA 1
ATOM 1414 C C . ALA A 1 174 ? -11.692 -7.655 -6.168 1.00 90.38 174 ALA A C 1
ATOM 1416 O O . ALA A 1 174 ? -12.399 -6.850 -6.760 1.00 90.38 174 ALA A O 1
ATOM 1417 N N . LYS A 1 175 ? -11.707 -8.960 -6.469 1.00 91.38 175 LYS A N 1
ATOM 1418 C CA . LYS A 1 175 ? -12.603 -9.517 -7.489 1.00 91.38 175 LYS A CA 1
ATOM 1419 C C . LYS A 1 175 ? -14.076 -9.375 -7.092 1.00 91.38 175 LYS A C 1
ATOM 1421 O O . LYS A 1 175 ? -14.869 -8.922 -7.905 1.00 91.38 175 LYS A O 1
ATOM 1426 N N . ASP A 1 176 ? -14.428 -9.755 -5.865 1.00 92.00 176 ASP A N 1
ATOM 1427 C CA . ASP A 1 176 ? -15.811 -9.759 -5.370 1.00 92.00 176 ASP A CA 1
ATOM 1428 C C . ASP A 1 176 ? -16.410 -8.341 -5.291 1.00 92.00 176 ASP A C 1
ATOM 1430 O O . ASP A 1 176 ? -17.625 -8.182 -5.377 1.00 92.00 176 ASP A O 1
ATOM 1434 N N . LYS A 1 177 ? -15.565 -7.318 -5.111 1.00 90.25 177 LYS A N 1
ATOM 1435 C CA . LYS A 1 177 ? -15.956 -5.901 -5.024 1.00 90.25 177 LYS A CA 1
ATOM 1436 C C . LYS A 1 177 ? -15.617 -5.083 -6.279 1.00 90.25 177 LYS A C 1
ATOM 1438 O O . LYS A 1 177 ? -15.878 -3.884 -6.298 1.00 90.25 177 LYS A O 1
ATOM 1443 N N . GLU A 1 178 ? -15.079 -5.725 -7.318 1.00 93.50 178 GLU A N 1
ATOM 1444 C CA . GLU A 1 178 ? -14.685 -5.099 -8.593 1.00 93.50 178 GLU A CA 1
ATOM 1445 C C . GLU A 1 178 ? -13.680 -3.944 -8.417 1.00 93.50 178 GLU A C 1
ATOM 1447 O O . GLU A 1 178 ? -13.794 -2.890 -9.034 1.00 93.50 178 GLU A O 1
ATOM 1452 N N . LEU A 1 179 ? -12.691 -4.140 -7.543 1.00 92.44 179 LEU A N 1
ATOM 1453 C CA . LEU A 1 179 ? -11.674 -3.142 -7.219 1.00 92.44 179 LEU A CA 1
ATOM 1454 C C . LEU A 1 179 ? -10.494 -3.196 -8.192 1.00 92.44 179 LEU A C 1
ATOM 1456 O O . LEU A 1 179 ? -10.029 -4.273 -8.588 1.00 92.44 179 LEU A O 1
ATOM 1460 N N . ILE A 1 180 ? -9.935 -2.024 -8.489 1.00 91.44 180 ILE A N 1
ATOM 1461 C CA . ILE A 1 180 ? -8.635 -1.906 -9.149 1.00 91.44 180 ILE A CA 1
ATOM 1462 C C . ILE A 1 180 ? -7.564 -2.318 -8.141 1.00 91.44 180 ILE A C 1
ATOM 1464 O O . ILE A 1 180 ? -7.462 -1.729 -7.070 1.00 91.44 180 ILE A O 1
ATOM 1468 N N . ILE A 1 181 ? -6.748 -3.319 -8.476 1.00 91.12 181 ILE A N 1
ATOM 1469 C CA . ILE A 1 181 ? -5.661 -3.771 -7.604 1.00 91.12 181 ILE A CA 1
ATOM 1470 C C . ILE A 1 181 ? -4.329 -3.883 -8.338 1.00 91.12 181 ILE A C 1
ATOM 1472 O O . ILE A 1 181 ? -4.148 -4.694 -9.254 1.00 91.12 181 ILE A O 1
ATOM 1476 N N . TRP A 1 182 ? -3.360 -3.120 -7.854 1.00 92.50 182 TRP A N 1
ATOM 1477 C CA . TRP A 1 182 ? -1.963 -3.188 -8.240 1.00 92.50 182 TRP A CA 1
ATOM 1478 C C . TRP A 1 182 ? -1.185 -4.101 -7.298 1.00 92.50 182 TRP A C 1
ATOM 1480 O O . TRP A 1 182 ? -1.482 -4.230 -6.111 1.00 92.50 182 TRP A O 1
ATOM 1490 N N . ALA A 1 183 ? -0.159 -4.746 -7.842 1.00 89.94 183 ALA A N 1
ATOM 1491 C CA . ALA A 1 183 ? 0.791 -5.492 -7.040 1.00 89.94 183 ALA A CA 1
ATOM 1492 C C . ALA A 1 183 ? 1.843 -4.550 -6.443 1.00 89.94 183 ALA A C 1
ATOM 1494 O O . ALA A 1 183 ? 2.432 -3.707 -7.134 1.00 89.94 183 ALA A O 1
ATOM 1495 N N . CYS A 1 184 ? 2.123 -4.755 -5.163 1.00 88.88 184 CYS A N 1
ATOM 1496 C CA . CYS A 1 184 ? 3.280 -4.219 -4.472 1.00 88.88 184 CYS A CA 1
ATOM 1497 C C . CYS A 1 184 ? 4.563 -4.648 -5.213 1.00 88.88 184 CYS A C 1
ATOM 1499 O O . CYS A 1 184 ? 4.882 -5.833 -5.303 1.00 88.88 184 CYS A O 1
ATOM 1501 N N . ILE A 1 185 ? 5.293 -3.689 -5.799 1.00 88.00 185 ILE A N 1
ATOM 1502 C CA . ILE A 1 185 ? 6.492 -3.996 -6.603 1.00 88.00 185 ILE A CA 1
ATOM 1503 C C . ILE A 1 185 ? 7.568 -4.646 -5.740 1.00 88.00 185 ILE A C 1
ATOM 1505 O O . ILE A 1 185 ? 8.201 -5.586 -6.196 1.00 88.00 185 ILE A O 1
ATOM 1509 N N . ARG A 1 186 ? 7.725 -4.226 -4.480 1.00 85.19 186 ARG A N 1
ATOM 1510 C CA . ARG A 1 186 ? 8.630 -4.879 -3.523 1.00 85.19 186 ARG A CA 1
ATOM 1511 C C . ARG A 1 186 ? 8.328 -6.372 -3.409 1.00 85.19 186 ARG A C 1
ATOM 1513 O O . ARG A 1 186 ? 9.245 -7.174 -3.525 1.00 85.19 186 ARG A O 1
ATOM 1520 N N . HIS A 1 187 ? 7.056 -6.742 -3.273 1.00 84.94 187 HIS A N 1
ATOM 1521 C CA . HIS A 1 187 ? 6.647 -8.143 -3.234 1.00 84.94 187 HIS A CA 1
ATOM 1522 C C . HIS A 1 187 ? 6.939 -8.889 -4.534 1.00 84.94 187 HIS A C 1
ATOM 1524 O O . HIS A 1 187 ? 7.302 -10.057 -4.484 1.00 84.94 187 HIS A O 1
ATOM 1530 N N . VAL A 1 188 ? 6.837 -8.235 -5.692 1.00 88.50 188 VAL A N 1
ATOM 1531 C CA . VAL A 1 188 ? 7.264 -8.839 -6.964 1.00 88.50 188 VAL A CA 1
ATOM 1532 C C . VAL A 1 188 ? 8.773 -9.070 -6.975 1.00 88.50 188 VAL A C 1
ATOM 1534 O O . VAL A 1 188 ? 9.202 -10.166 -7.312 1.00 88.50 188 VAL A O 1
ATOM 1537 N N . LEU A 1 189 ? 9.562 -8.075 -6.566 1.00 88.44 189 LEU A N 1
ATOM 1538 C CA . LEU A 1 189 ? 11.026 -8.144 -6.539 1.00 88.44 189 LEU A CA 1
ATOM 1539 C C . LEU A 1 189 ? 11.542 -9.202 -5.561 1.00 88.44 189 LEU A C 1
ATOM 1541 O O . LEU A 1 189 ? 12.495 -9.897 -5.876 1.00 88.44 189 LEU A O 1
ATOM 1545 N N . ASN A 1 190 ? 10.872 -9.406 -4.426 1.00 87.56 190 ASN A N 1
ATOM 1546 C CA . ASN A 1 190 ? 11.220 -10.469 -3.477 1.00 87.56 190 ASN A CA 1
ATOM 1547 C C . ASN A 1 190 ? 10.983 -11.889 -4.042 1.00 87.56 190 ASN A C 1
ATOM 1549 O O . ASN A 1 190 ? 11.456 -12.863 -3.466 1.00 87.56 190 ASN A O 1
ATOM 1553 N N . LEU A 1 191 ? 10.245 -12.028 -5.153 1.00 88.38 191 LEU A N 1
ATOM 1554 C CA . LEU A 1 191 ? 10.067 -13.293 -5.888 1.00 88.38 191 LEU A CA 1
ATOM 1555 C C . LEU A 1 191 ? 11.098 -13.474 -7.016 1.00 88.38 191 LEU A C 1
ATOM 1557 O O . LEU A 1 191 ? 11.059 -14.466 -7.758 1.00 88.38 191 LEU A O 1
ATOM 1561 N N . LEU A 1 192 ? 11.970 -12.488 -7.210 1.00 88.38 192 LEU A N 1
ATOM 1562 C CA . LEU A 1 192 ? 13.042 -12.513 -8.188 1.00 88.38 192 LEU A CA 1
ATOM 1563 C C . LEU A 1 192 ? 14.325 -13.020 -7.526 1.00 88.38 192 LEU A C 1
ATOM 1565 O O . LEU A 1 192 ? 14.584 -12.759 -6.355 1.00 88.38 192 LEU A O 1
ATOM 1569 N N . SER A 1 193 ? 15.109 -13.788 -8.271 1.00 85.38 193 SER A N 1
ATOM 1570 C CA . SER A 1 193 ? 16.384 -14.331 -7.821 1.00 85.38 193 SER A CA 1
ATOM 1571 C C . SER A 1 193 ? 17.511 -13.381 -8.207 1.00 85.38 193 SER A C 1
ATOM 1573 O O . SER A 1 193 ? 17.636 -12.994 -9.371 1.00 85.38 193 SER A O 1
ATOM 1575 N N . GLU A 1 194 ? 18.358 -13.032 -7.240 1.00 73.31 194 GLU A N 1
ATOM 1576 C CA . GLU A 1 194 ? 19.552 -12.227 -7.501 1.00 73.31 194 GLU A CA 1
ATOM 1577 C C . GLU A 1 194 ? 20.449 -12.908 -8.550 1.00 73.31 194 GLU A C 1
ATOM 1579 O O . GLU A 1 194 ? 20.661 -14.120 -8.521 1.00 73.31 194 GLU A O 1
ATOM 1584 N N . GLY A 1 195 ? 20.953 -12.127 -9.511 1.00 72.81 195 GLY A N 1
ATOM 1585 C CA . GLY A 1 195 ? 21.840 -12.609 -10.578 1.00 72.81 195 GLY A CA 1
ATOM 1586 C C . GLY A 1 195 ? 21.150 -13.277 -11.776 1.00 72.81 195 GLY A C 1
ATOM 1587 O O . GLY A 1 195 ? 21.821 -13.581 -12.760 1.00 72.81 195 GLY A O 1
ATOM 1588 N N . SER A 1 196 ? 19.827 -13.471 -11.752 1.00 89.12 196 SER A N 1
ATOM 1589 C CA . SER A 1 196 ? 19.081 -13.976 -12.913 1.00 89.12 196 SER A CA 1
ATOM 1590 C C . SER A 1 196 ? 18.863 -12.869 -13.952 1.00 89.12 196 SER A C 1
ATOM 1592 O O . SER A 1 196 ? 18.223 -11.855 -13.673 1.00 89.12 196 SER A O 1
ATOM 1594 N N . MET A 1 197 ? 19.354 -13.074 -15.182 1.00 92.75 197 MET A N 1
ATOM 1595 C CA . MET A 1 197 ? 19.170 -12.114 -16.283 1.00 92.75 197 MET A CA 1
ATOM 1596 C C . MET A 1 197 ? 17.692 -11.874 -16.605 1.00 92.75 197 MET A C 1
ATOM 1598 O O . MET A 1 197 ? 17.282 -10.732 -16.790 1.00 92.75 197 MET A O 1
ATOM 1602 N N . VAL A 1 198 ? 16.884 -12.939 -16.624 1.00 95.19 198 VAL A N 1
ATOM 1603 C CA . VAL A 1 198 ? 15.437 -12.844 -16.879 1.00 95.19 198 VAL A CA 1
ATOM 1604 C C . VAL A 1 198 ? 14.754 -12.033 -15.785 1.00 95.19 198 VAL A C 1
ATOM 1606 O O . VAL A 1 198 ? 13.876 -11.223 -16.065 1.00 95.19 198 VAL A O 1
ATOM 1609 N N . ASP A 1 199 ? 15.182 -12.202 -14.539 1.00 95.12 199 ASP A N 1
ATOM 1610 C CA . ASP A 1 199 ? 14.636 -11.435 -13.427 1.00 95.12 199 ASP A CA 1
ATOM 1611 C C . ASP A 1 199 ? 15.054 -9.959 -13.483 1.00 95.12 199 ASP A C 1
ATOM 1613 O O . ASP A 1 199 ? 14.224 -9.089 -13.222 1.00 95.12 199 ASP A O 1
ATOM 1617 N N . GLY A 1 200 ? 16.277 -9.658 -13.929 1.00 95.38 200 GLY A N 1
ATOM 1618 C CA . GLY A 1 200 ? 16.698 -8.289 -14.242 1.00 95.38 200 GLY A CA 1
ATOM 1619 C C . GLY A 1 200 ? 15.850 -7.647 -15.348 1.00 95.38 200 GLY A C 1
ATOM 1620 O O . GLY A 1 200 ? 15.433 -6.498 -15.218 1.00 95.38 200 GLY A O 1
ATOM 1621 N N . MET A 1 201 ? 15.510 -8.405 -16.398 1.00 96.81 201 MET A N 1
ATOM 1622 C CA . MET A 1 201 ? 14.589 -7.950 -17.451 1.00 96.81 201 MET A CA 1
ATOM 1623 C C . MET A 1 201 ? 13.175 -7.704 -16.916 1.00 96.81 201 MET A C 1
ATOM 1625 O O . MET A 1 201 ? 12.523 -6.736 -17.319 1.00 96.81 201 MET A O 1
ATOM 1629 N N . ILE A 1 202 ? 12.687 -8.555 -16.003 1.00 96.31 202 ILE A N 1
ATOM 1630 C CA . ILE A 1 202 ? 11.401 -8.345 -15.325 1.00 96.31 202 ILE A CA 1
ATOM 1631 C C . ILE A 1 202 ? 11.446 -7.037 -14.538 1.00 96.31 202 ILE A C 1
ATOM 1633 O O . ILE A 1 202 ? 10.561 -6.203 -14.725 1.00 96.31 202 ILE A O 1
ATOM 1637 N N . GLU A 1 203 ? 12.463 -6.842 -13.693 1.00 95.06 203 GLU A N 1
ATOM 1638 C CA . GLU A 1 203 ? 12.625 -5.627 -12.892 1.00 95.06 203 GLU A CA 1
ATOM 1639 C C . GLU A 1 203 ? 12.651 -4.367 -13.769 1.00 95.06 203 GLU A C 1
ATOM 1641 O O . GLU A 1 203 ? 11.898 -3.424 -13.507 1.00 95.06 203 GLU A O 1
ATOM 1646 N N . ASP A 1 204 ? 13.453 -4.363 -14.834 1.00 95.31 204 ASP A N 1
ATOM 1647 C CA . ASP A 1 204 ? 13.566 -3.215 -15.733 1.00 95.31 204 ASP A CA 1
ATOM 1648 C C . ASP A 1 204 ? 12.252 -2.917 -16.483 1.00 95.31 204 ASP A C 1
ATOM 1650 O O . ASP A 1 204 ? 11.857 -1.757 -16.645 1.00 95.31 204 ASP A O 1
ATOM 1654 N N . THR A 1 205 ? 11.513 -3.962 -16.876 1.00 96.62 205 THR A N 1
ATOM 1655 C CA . THR A 1 205 ? 10.223 -3.814 -17.568 1.00 96.62 205 THR A CA 1
ATOM 1656 C C . THR A 1 205 ? 9.126 -3.298 -16.633 1.00 96.62 205 THR A C 1
ATOM 1658 O O . THR A 1 205 ? 8.380 -2.388 -16.995 1.00 96.62 205 THR A O 1
ATOM 1661 N N . ILE A 1 206 ? 8.987 -3.852 -15.420 1.00 94.50 206 ILE A N 1
ATOM 1662 C CA . ILE A 1 206 ? 7.910 -3.444 -14.497 1.00 94.50 206 ILE A CA 1
ATOM 1663 C C . ILE A 1 206 ? 8.139 -2.047 -13.908 1.00 94.50 206 ILE A C 1
ATOM 1665 O O . ILE A 1 206 ? 7.178 -1.385 -13.510 1.00 94.50 206 ILE A O 1
ATOM 1669 N N . ARG A 1 207 ? 9.395 -1.586 -13.851 1.00 93.38 207 ARG A N 1
ATOM 1670 C CA . ARG A 1 207 ? 9.758 -0.246 -13.370 1.00 93.38 207 ARG A CA 1
ATOM 1671 C C . ARG A 1 207 ? 9.709 0.834 -14.445 1.00 93.38 207 ARG A C 1
ATOM 1673 O O . ARG A 1 207 ? 9.907 1.999 -14.102 1.00 93.38 207 ARG A O 1
ATOM 1680 N N . ALA A 1 208 ? 9.451 0.477 -15.703 1.00 94.25 208 ALA A N 1
ATOM 1681 C CA . ALA A 1 208 ? 9.305 1.445 -16.779 1.00 94.25 208 ALA A CA 1
ATOM 1682 C C . ALA A 1 208 ? 8.291 2.534 -16.392 1.00 94.25 208 ALA A C 1
ATOM 1684 O O . ALA A 1 208 ? 7.182 2.248 -15.932 1.00 94.25 208 ALA A O 1
ATOM 1685 N N . ILE A 1 209 ? 8.719 3.787 -16.543 1.00 93.06 209 ILE A N 1
ATOM 1686 C CA . ILE A 1 209 ? 7.954 4.969 -16.141 1.00 93.06 209 ILE A CA 1
ATOM 1687 C C . ILE A 1 209 ? 7.016 5.399 -17.261 1.00 93.06 209 ILE A C 1
ATOM 1689 O O . ILE A 1 209 ? 5.853 5.708 -17.008 1.00 93.06 209 ILE A O 1
ATOM 1693 N N . ARG A 1 210 ? 7.511 5.365 -18.500 1.00 92.62 210 ARG A N 1
ATOM 1694 C CA . ARG A 1 210 ? 6.746 5.693 -19.697 1.00 92.62 210 ARG A CA 1
ATOM 1695 C C . ARG A 1 210 ? 6.225 4.434 -20.363 1.00 92.62 210 ARG A C 1
ATOM 1697 O O . ARG A 1 210 ? 6.838 3.367 -20.299 1.00 92.62 210 ARG A O 1
ATOM 1704 N N . GLN A 1 211 ? 5.084 4.577 -21.024 1.00 94.75 211 GLN A N 1
ATOM 1705 C CA . GLN A 1 211 ? 4.498 3.483 -21.783 1.00 94.75 211 GLN A CA 1
ATOM 1706 C C . GLN A 1 211 ? 5.367 3.113 -22.993 1.00 94.75 211 GLN A C 1
ATOM 1708 O O . GLN A 1 211 ? 5.546 1.927 -23.244 1.00 94.75 211 GLN A O 1
ATOM 1713 N N . GLU A 1 212 ? 5.968 4.092 -23.677 1.00 95.25 212 GLU A N 1
ATOM 1714 C CA . GLU A 1 212 ? 6.825 3.829 -24.844 1.00 95.25 212 GLU A CA 1
ATOM 1715 C C . GLU A 1 212 ? 8.067 3.007 -24.455 1.00 95.25 212 GLU A C 1
ATOM 1717 O O . GLU A 1 212 ? 8.406 2.033 -25.126 1.00 95.25 212 GLU A O 1
ATOM 1722 N N . ASP A 1 213 ? 8.695 3.337 -23.320 1.00 94.94 213 ASP A N 1
ATOM 1723 C CA . ASP A 1 213 ? 9.839 2.585 -22.787 1.00 94.94 213 ASP A CA 1
ATOM 1724 C C . ASP A 1 213 ? 9.448 1.151 -22.422 1.00 94.94 213 ASP A C 1
ATOM 1726 O O . ASP A 1 213 ? 10.193 0.208 -22.684 1.00 94.94 213 ASP A O 1
ATOM 1730 N N . TYR A 1 214 ? 8.272 0.975 -21.811 1.00 97.69 214 TYR A N 1
ATOM 1731 C CA . TYR A 1 214 ? 7.736 -0.350 -21.519 1.00 97.69 214 TYR A CA 1
ATOM 1732 C C . TYR A 1 214 ? 7.511 -1.154 -22.803 1.00 97.69 214 TYR A C 1
ATOM 1734 O O . TYR A 1 214 ? 7.893 -2.318 -22.852 1.00 97.69 214 TYR A O 1
ATOM 1742 N N . GLU A 1 215 ? 6.904 -0.557 -23.830 1.00 97.50 215 GLU A N 1
ATOM 1743 C CA . GLU A 1 215 ? 6.591 -1.238 -25.090 1.00 97.50 215 GLU A CA 1
ATOM 1744 C C . GLU A 1 215 ? 7.864 -1.672 -25.819 1.00 97.50 215 GLU A C 1
ATOM 1746 O O . GLU A 1 215 ? 7.967 -2.829 -26.228 1.00 97.50 215 GLU A O 1
ATOM 1751 N N . ALA A 1 216 ? 8.863 -0.789 -25.896 1.00 97.44 216 ALA A N 1
ATOM 1752 C CA . ALA A 1 216 ? 10.162 -1.109 -26.476 1.00 97.44 216 ALA A CA 1
ATOM 1753 C C . ALA A 1 216 ? 10.840 -2.281 -25.742 1.00 97.44 216 ALA A C 1
ATOM 1755 O O . ALA A 1 216 ? 11.261 -3.247 -26.381 1.00 97.44 216 ALA A O 1
ATOM 1756 N N . LYS A 1 217 ? 10.880 -2.240 -24.402 1.00 97.19 217 LYS A N 1
ATOM 1757 C CA . LYS A 1 217 ? 11.451 -3.317 -23.572 1.00 97.19 217 LYS A CA 1
ATOM 1758 C C . LYS A 1 217 ? 10.676 -4.622 -23.700 1.00 97.19 217 LYS A C 1
ATOM 1760 O O . LYS A 1 217 ? 11.284 -5.678 -23.828 1.00 97.19 217 LYS A O 1
ATOM 1765 N N . ALA A 1 218 ? 9.346 -4.560 -23.685 1.00 97.12 218 ALA A N 1
ATOM 1766 C CA . ALA A 1 218 ? 8.488 -5.732 -23.799 1.00 97.12 218 ALA A CA 1
ATOM 1767 C C . ALA A 1 218 ? 8.716 -6.461 -25.127 1.00 97.12 218 ALA A C 1
ATOM 1769 O O . ALA A 1 218 ? 8.829 -7.685 -25.130 1.00 97.12 218 ALA A O 1
ATOM 1770 N N . ILE A 1 219 ? 8.835 -5.725 -26.235 1.00 97.31 219 ILE A N 1
ATOM 1771 C CA . ILE A 1 219 ? 9.149 -6.301 -27.548 1.00 97.31 219 ILE A CA 1
ATOM 1772 C C . ILE A 1 219 ? 10.555 -6.906 -27.535 1.00 97.31 219 ILE A C 1
ATOM 1774 O O . ILE A 1 219 ? 10.709 -8.094 -27.819 1.00 97.31 219 ILE A O 1
ATOM 1778 N N . GLN A 1 220 ? 11.559 -6.113 -27.153 1.00 97.94 220 GLN A N 1
ATOM 1779 C CA . GLN A 1 220 ? 12.962 -6.524 -27.179 1.00 97.94 220 GLN A CA 1
ATOM 1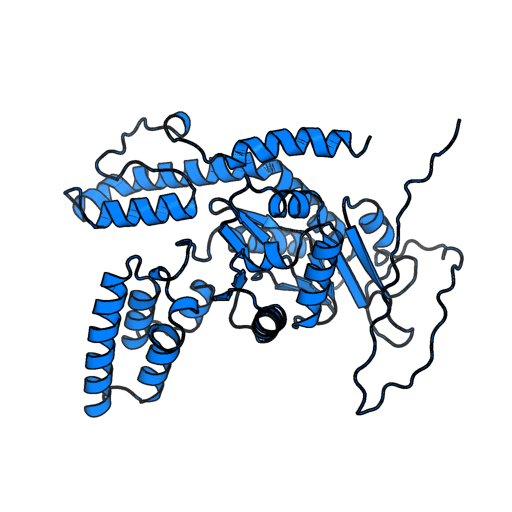780 C C . GLN A 1 220 ? 13.216 -7.768 -26.318 1.00 97.94 220 GLN A C 1
ATOM 1782 O O . GLN A 1 220 ? 13.837 -8.726 -26.773 1.00 97.94 220 GLN A O 1
ATOM 1787 N N . TYR A 1 221 ? 12.744 -7.770 -25.071 1.00 97.94 221 TYR A N 1
ATOM 1788 C CA . TYR A 1 221 ? 12.980 -8.880 -24.154 1.00 97.94 221 TYR A CA 1
ATOM 1789 C C . TYR A 1 221 ? 12.162 -10.113 -24.514 1.00 97.94 221 TYR A C 1
ATOM 1791 O O . TYR A 1 221 ? 12.671 -11.214 -24.349 1.00 97.94 221 TYR A O 1
ATOM 1799 N N . THR A 1 222 ? 10.949 -9.974 -25.056 1.00 97.25 222 THR A N 1
ATOM 1800 C CA . THR A 1 222 ? 10.194 -11.149 -25.527 1.00 97.25 222 THR A CA 1
ATOM 1801 C C . THR A 1 222 ? 10.949 -11.865 -26.648 1.00 97.25 222 THR A C 1
ATOM 1803 O O . THR A 1 222 ? 11.146 -13.072 -26.555 1.00 97.25 222 THR A O 1
ATOM 1806 N N . GLN A 1 223 ? 11.452 -11.122 -27.642 1.00 97.12 223 GLN A N 1
ATOM 1807 C CA . GLN A 1 223 ? 12.243 -11.688 -28.743 1.00 97.12 223 GLN A CA 1
ATOM 1808 C C . GLN A 1 223 ? 13.510 -12.385 -28.232 1.00 97.12 223 GLN A C 1
ATOM 1810 O O . GLN A 1 223 ? 13.757 -13.546 -28.546 1.00 97.12 223 GLN A O 1
ATOM 1815 N N . LEU A 1 224 ? 14.268 -11.707 -27.369 1.00 97.56 224 LEU A N 1
ATOM 1816 C CA . LEU A 1 224 ? 15.513 -12.243 -26.823 1.00 97.56 224 LEU A CA 1
ATOM 1817 C C . LEU A 1 224 ? 15.291 -13.500 -25.964 1.00 97.56 224 LEU A C 1
ATOM 1819 O O . LEU A 1 224 ? 16.072 -14.447 -26.021 1.00 97.56 224 LEU A O 1
ATOM 1823 N N . LEU A 1 225 ? 14.219 -13.533 -25.167 1.00 97.31 225 LEU A N 1
ATOM 1824 C CA . LEU A 1 225 ? 13.880 -14.699 -24.350 1.00 97.31 225 LEU A CA 1
ATOM 1825 C C . LEU A 1 225 ? 13.437 -15.892 -25.210 1.00 97.31 225 LEU A C 1
ATOM 1827 O O . LEU A 1 225 ? 13.748 -17.032 -24.867 1.00 97.31 225 LEU A O 1
ATOM 1831 N N . GLU A 1 226 ? 12.728 -15.654 -26.315 1.00 96.56 226 GLU A N 1
ATOM 1832 C CA . GLU A 1 226 ? 12.372 -16.703 -27.276 1.00 96.56 226 GLU A CA 1
ATOM 1833 C C . GLU A 1 226 ? 13.617 -17.293 -27.950 1.00 96.56 226 GLU A C 1
ATOM 1835 O O . GLU A 1 226 ? 13.755 -18.516 -28.009 1.00 96.56 226 GLU A O 1
ATOM 1840 N N . GLU A 1 227 ? 14.558 -16.448 -28.380 1.00 97.19 227 GLU A N 1
ATOM 1841 C CA . GLU A 1 227 ? 15.852 -16.873 -28.932 1.00 97.19 227 GLU A CA 1
ATOM 1842 C C . GLU A 1 227 ? 16.633 -17.733 -27.930 1.00 97.19 227 GLU A C 1
ATOM 1844 O O . GLU A 1 227 ? 16.969 -18.881 -28.226 1.00 97.19 227 GLU A O 1
ATOM 1849 N N . TRP A 1 228 ? 16.826 -17.243 -26.702 1.00 97.12 228 TRP A N 1
ATOM 1850 C CA . TRP A 1 228 ? 17.535 -17.986 -25.654 1.00 97.12 228 TRP A CA 1
ATOM 1851 C C . TRP A 1 228 ? 16.863 -19.305 -25.289 1.00 97.12 228 TRP A C 1
ATOM 1853 O O . TRP A 1 228 ? 17.532 -20.258 -24.888 1.00 97.12 228 TRP A O 1
ATOM 1863 N N . HIS A 1 229 ? 15.539 -19.383 -25.389 1.00 96.38 229 HIS A N 1
ATOM 1864 C CA . HIS A 1 229 ? 14.841 -20.635 -25.148 1.00 96.38 229 HIS A CA 1
ATOM 1865 C C . HIS A 1 229 ? 15.064 -21.640 -26.276 1.00 96.38 229 HIS A C 1
ATOM 1867 O O . HIS A 1 229 ? 15.332 -22.808 -25.994 1.00 96.38 229 HIS A O 1
ATOM 1873 N N . ASN A 1 230 ? 15.010 -21.188 -27.531 1.00 96.69 230 ASN A N 1
ATOM 1874 C CA . ASN A 1 230 ? 15.273 -22.025 -28.702 1.00 96.69 230 ASN A CA 1
ATOM 1875 C C . ASN A 1 230 ? 16.717 -22.552 -28.721 1.00 96.69 230 ASN A C 1
ATOM 1877 O O . ASN A 1 230 ? 16.956 -23.681 -29.144 1.00 96.69 230 ASN A O 1
ATOM 1881 N N . GLU A 1 231 ? 17.664 -21.771 -28.205 1.00 96.81 231 GLU A N 1
ATOM 1882 C CA . GLU A 1 231 ? 19.065 -22.170 -28.016 1.00 96.81 231 GLU A CA 1
ATOM 1883 C C . GLU A 1 231 ? 19.289 -23.080 -26.793 1.00 96.81 231 GLU A C 1
ATOM 1885 O O . GLU A 1 231 ? 20.390 -23.585 -26.580 1.00 96.81 231 GLU A O 1
ATOM 1890 N N . GLY A 1 232 ? 18.261 -23.303 -25.969 1.00 94.19 232 GLY A N 1
ATOM 1891 C CA . GLY A 1 232 ? 18.354 -24.098 -24.743 1.00 94.19 232 GLY A CA 1
ATOM 1892 C C . GLY A 1 232 ? 19.059 -23.394 -23.576 1.00 94.19 232 GLY A C 1
ATOM 1893 O O . GLY A 1 232 ? 19.334 -24.035 -22.562 1.00 94.19 232 GLY A O 1
ATOM 1894 N N . ALA A 1 233 ? 19.329 -22.088 -23.680 1.00 94.75 233 ALA A N 1
ATOM 1895 C CA . ALA A 1 233 ? 19.974 -21.291 -22.636 1.00 94.75 233 ALA A CA 1
ATOM 1896 C C . ALA A 1 233 ? 19.042 -20.996 -21.447 1.00 94.75 233 ALA A C 1
ATOM 1898 O O . ALA A 1 233 ? 19.507 -20.832 -20.317 1.00 94.75 233 ALA A O 1
ATOM 1899 N N . ILE A 1 234 ? 17.724 -20.954 -21.677 1.00 95.25 234 ILE A N 1
ATOM 1900 C CA . ILE A 1 234 ? 16.718 -20.789 -20.619 1.00 95.25 234 ILE A CA 1
ATOM 1901 C C . ILE A 1 234 ? 15.572 -21.800 -20.734 1.00 95.25 234 ILE A C 1
ATOM 1903 O O . ILE A 1 234 ? 15.234 -22.308 -21.804 1.00 95.25 234 ILE A O 1
ATOM 1907 N N . SER A 1 235 ? 14.920 -22.061 -19.601 1.00 93.75 235 SER A N 1
ATOM 1908 C CA . SER A 1 235 ? 13.734 -22.921 -19.540 1.00 93.75 235 SER A CA 1
ATOM 1909 C C . SER A 1 235 ? 12.459 -22.190 -19.969 1.00 93.75 235 SER A C 1
ATOM 1911 O O . SER A 1 235 ? 12.333 -20.976 -19.797 1.00 93.75 235 SER A O 1
ATOM 1913 N N . SER A 1 236 ? 11.439 -22.940 -20.396 1.00 94.12 236 SER A N 1
ATOM 1914 C CA . SER A 1 236 ? 10.106 -22.381 -20.672 1.00 94.12 236 SER A CA 1
ATOM 1915 C C . SER A 1 236 ? 9.486 -21.705 -19.439 1.00 94.12 236 SER A C 1
ATOM 1917 O O . SER A 1 236 ? 8.716 -20.757 -19.574 1.00 94.12 236 SER A O 1
ATOM 1919 N N . ASN A 1 237 ? 9.848 -22.140 -18.224 1.00 94.25 237 ASN A N 1
ATOM 1920 C CA . ASN A 1 237 ? 9.398 -21.507 -16.980 1.00 94.25 237 ASN A CA 1
ATOM 1921 C C . ASN A 1 237 ? 9.906 -20.064 -16.850 1.00 94.25 237 ASN A C 1
ATOM 1923 O O . ASN A 1 237 ? 9.197 -19.223 -16.300 1.00 94.25 237 ASN A O 1
ATOM 1927 N N . ALA A 1 238 ? 11.100 -19.761 -17.367 1.00 93.00 238 ALA A N 1
ATOM 1928 C CA . ALA A 1 238 ? 11.647 -18.408 -17.351 1.00 93.00 238 ALA A CA 1
ATOM 1929 C C . ALA A 1 238 ? 10.822 -17.466 -18.247 1.00 93.00 238 ALA A C 1
ATOM 1931 O O . ALA A 1 238 ? 10.415 -16.394 -17.796 1.00 93.00 238 ALA A O 1
ATOM 1932 N N . ILE A 1 239 ? 10.459 -17.914 -19.456 1.00 94.75 239 ILE A N 1
ATOM 1933 C CA . ILE A 1 239 ? 9.541 -17.178 -20.344 1.00 94.75 239 ILE A CA 1
ATOM 1934 C C . ILE A 1 239 ? 8.175 -16.996 -19.679 1.00 94.75 239 ILE A C 1
ATOM 1936 O O . ILE A 1 239 ? 7.631 -15.893 -19.644 1.00 94.75 239 ILE A O 1
ATOM 1940 N N . GLN A 1 240 ? 7.609 -18.063 -19.105 1.00 95.19 240 GLN A N 1
ATOM 1941 C CA . GLN A 1 240 ? 6.315 -17.983 -18.421 1.00 95.19 240 GLN A CA 1
ATOM 1942 C C . GLN A 1 240 ? 6.345 -16.993 -17.250 1.00 95.19 240 GLN A C 1
ATOM 1944 O O . GLN A 1 240 ? 5.367 -16.272 -17.032 1.00 95.19 240 GLN A O 1
ATOM 1949 N N . LYS A 1 241 ? 7.463 -16.923 -16.513 1.00 94.44 241 LYS A N 1
ATOM 1950 C CA . LYS A 1 241 ? 7.676 -15.944 -15.441 1.00 94.44 241 LYS A CA 1
ATOM 1951 C C . LYS A 1 241 ? 7.664 -14.518 -15.996 1.00 94.44 241 LYS A C 1
ATOM 1953 O O . LYS A 1 241 ? 6.905 -13.699 -15.475 1.00 94.44 241 LYS A O 1
ATOM 1958 N N . TYR A 1 242 ? 8.411 -14.243 -17.069 1.00 96.19 242 TYR A N 1
ATOM 1959 C CA . TYR A 1 242 ? 8.408 -12.935 -17.733 1.00 96.19 242 TYR A CA 1
ATOM 1960 C C . TYR A 1 242 ? 7.001 -12.556 -18.214 1.00 96.19 242 TYR A C 1
ATOM 1962 O O . TYR A 1 242 ? 6.452 -11.536 -17.798 1.00 96.19 242 TYR A O 1
ATOM 1970 N N . ASN A 1 243 ? 6.340 -13.434 -18.972 1.00 96.19 243 ASN A N 1
ATOM 1971 C CA . ASN A 1 243 ? 4.995 -13.190 -19.498 1.00 96.19 243 ASN A CA 1
ATOM 1972 C C . ASN A 1 243 ? 3.963 -12.942 -18.393 1.00 96.19 243 ASN A C 1
ATOM 1974 O O . ASN A 1 243 ? 3.093 -12.081 -18.532 1.00 96.19 243 ASN A O 1
ATOM 1978 N N . LYS A 1 244 ? 4.060 -13.650 -17.263 1.00 93.94 244 LYS A N 1
ATOM 1979 C CA . LYS A 1 244 ? 3.171 -13.456 -16.111 1.00 93.94 244 LYS A CA 1
ATOM 1980 C C . LYS A 1 244 ? 3.243 -12.033 -15.550 1.00 93.94 244 LYS A C 1
ATOM 1982 O O . LYS A 1 244 ? 2.188 -11.469 -15.248 1.00 93.94 244 LYS A O 1
ATOM 1987 N N . PHE A 1 245 ? 4.448 -11.497 -15.356 1.00 93.50 245 PHE A N 1
ATOM 1988 C CA . PHE A 1 245 ? 4.648 -10.195 -14.713 1.00 93.50 245 PHE A CA 1
ATOM 1989 C C . PHE A 1 245 ? 4.590 -9.035 -15.706 1.00 93.50 245 PHE A C 1
ATOM 1991 O O . PHE A 1 245 ? 3.982 -8.012 -15.405 1.00 93.50 245 PHE A O 1
ATOM 1998 N N . CYS A 1 246 ? 5.168 -9.202 -16.890 1.00 96.06 246 CYS A N 1
ATOM 1999 C CA . CYS A 1 246 ? 5.390 -8.110 -17.828 1.00 96.06 246 CYS A CA 1
ATOM 2000 C C . CYS A 1 246 ? 4.296 -7.997 -18.890 1.00 96.06 246 CYS A C 1
ATOM 2002 O O . CYS A 1 246 ? 4.014 -6.887 -19.322 1.00 96.06 246 CYS A O 1
ATOM 2004 N N . ILE A 1 247 ? 3.648 -9.099 -19.290 1.00 96.00 247 ILE A N 1
ATOM 2005 C CA . ILE A 1 247 ? 2.747 -9.121 -20.458 1.00 96.00 247 ILE A CA 1
ATOM 2006 C C . ILE A 1 247 ? 1.285 -9.344 -20.045 1.00 96.00 247 ILE A C 1
ATOM 2008 O O . ILE A 1 247 ? 0.456 -8.439 -20.138 1.00 96.00 247 ILE A O 1
ATOM 2012 N N . ASN A 1 248 ? 0.966 -10.521 -19.501 1.00 94.38 248 ASN A N 1
ATOM 2013 C CA . ASN A 1 248 ? -0.405 -10.996 -19.273 1.00 94.38 248 ASN A CA 1
ATOM 2014 C C . ASN A 1 248 ? -1.222 -10.109 -18.326 1.00 94.38 248 ASN A C 1
ATOM 2016 O O . ASN A 1 248 ? -2.449 -10.070 -18.399 1.00 94.38 248 ASN A O 1
ATOM 2020 N N . LYS A 1 249 ? -0.554 -9.444 -17.378 1.00 89.31 249 LYS A N 1
ATOM 2021 C CA . LYS A 1 249 ? -1.186 -8.591 -16.361 1.00 89.31 249 LYS A CA 1
ATOM 2022 C C . LYS A 1 249 ? -0.426 -7.280 -16.185 1.00 89.31 249 LYS A C 1
ATOM 2024 O O . LYS A 1 249 ? -0.260 -6.814 -15.059 1.00 89.31 249 LYS A O 1
ATOM 2029 N N . LYS A 1 250 ? 0.017 -6.678 -17.292 1.00 92.31 250 LYS A N 1
ATOM 2030 C CA . LYS A 1 250 ? 0.821 -5.444 -17.288 1.00 92.31 250 LYS A CA 1
ATOM 2031 C C . LYS A 1 250 ? 0.222 -4.318 -16.434 1.00 92.31 250 LYS A C 1
ATOM 2033 O O . LYS A 1 250 ? 0.932 -3.747 -15.617 1.00 92.31 250 LYS A O 1
ATOM 2038 N N . GLY A 1 251 ? -1.100 -4.107 -16.491 1.00 90.12 251 GLY A N 1
ATOM 2039 C CA . GLY A 1 251 ? -1.807 -3.105 -15.673 1.00 90.12 251 GLY A CA 1
ATOM 2040 C C . GLY A 1 251 ? -1.791 -3.365 -14.160 1.00 90.12 251 GLY A C 1
ATOM 2041 O O . GLY A 1 251 ? -2.042 -2.462 -13.371 1.00 90.12 251 GLY A O 1
ATOM 2042 N N . LYS A 1 252 ? -1.471 -4.591 -13.730 1.00 90.38 252 LYS A N 1
ATOM 2043 C CA . LYS A 1 252 ? -1.311 -4.937 -12.313 1.00 90.38 252 LYS A CA 1
ATOM 2044 C C . LYS A 1 252 ? 0.119 -4.720 -11.817 1.00 90.38 252 LYS A C 1
ATOM 2046 O O . LYS A 1 252 ? 0.313 -4.417 -10.641 1.00 90.38 252 LYS A O 1
ATOM 2051 N N . PHE A 1 253 ? 1.113 -4.937 -12.672 1.00 91.88 253 PHE A N 1
ATOM 2052 C CA . PHE A 1 253 ? 2.511 -5.042 -12.255 1.00 91.88 253 PHE A CA 1
ATOM 2053 C C . PHE A 1 253 ? 3.346 -3.827 -12.650 1.00 91.88 253 PHE A C 1
ATOM 2055 O O . PHE A 1 253 ? 4.076 -3.316 -11.802 1.00 91.88 253 PHE A O 1
ATOM 2062 N N . CYS A 1 254 ? 3.205 -3.327 -13.874 1.00 93.31 254 CYS A N 1
ATOM 2063 C CA . CYS A 1 254 ? 4.062 -2.277 -14.414 1.00 93.31 254 CYS A CA 1
ATOM 2064 C C . CYS A 1 254 ? 3.625 -0.884 -13.938 1.00 93.31 254 CYS A C 1
ATOM 2066 O O . CYS A 1 254 ? 2.429 -0.604 -13.842 1.00 93.31 254 CYS A O 1
ATOM 2068 N N . LEU A 1 255 ? 4.590 -0.014 -13.627 1.00 93.12 255 LEU A N 1
ATOM 2069 C CA . LEU A 1 255 ? 4.336 1.337 -13.111 1.00 93.12 255 LEU A CA 1
ATOM 2070 C C . LEU A 1 255 ? 3.662 2.256 -14.130 1.00 93.12 255 LEU A C 1
ATOM 2072 O O . LEU A 1 255 ? 2.745 2.980 -13.761 1.00 93.12 255 LEU A O 1
ATOM 2076 N N . CYS A 1 256 ? 4.081 2.204 -15.394 1.00 93.44 256 CYS A N 1
ATOM 2077 C CA . CYS A 1 256 ? 3.584 3.075 -16.461 1.00 93.44 256 CYS A CA 1
ATOM 2078 C C . CYS A 1 256 ? 2.076 2.958 -16.751 1.00 93.44 256 CYS A C 1
ATOM 2080 O O . CYS A 1 256 ? 1.507 3.865 -17.348 1.00 93.44 256 CYS A O 1
ATOM 2082 N N . PHE A 1 257 ? 1.414 1.878 -16.317 1.00 92.94 257 PHE A N 1
ATOM 2083 C CA . PHE A 1 257 ? -0.042 1.705 -16.446 1.00 92.94 257 PHE A CA 1
ATOM 2084 C C . PHE A 1 257 ? -0.822 2.107 -15.187 1.00 92.94 257 PHE A C 1
ATOM 2086 O O . PHE A 1 257 ? -2.030 1.884 -15.116 1.00 92.94 257 PHE A O 1
ATOM 2093 N N . ARG A 1 258 ? -0.148 2.650 -14.170 1.00 91.12 258 ARG A N 1
ATOM 2094 C CA . ARG A 1 258 ? -0.777 3.119 -12.933 1.00 91.12 258 ARG A CA 1
ATOM 2095 C C . ARG A 1 258 ? -1.036 4.613 -13.026 1.00 91.12 258 ARG A C 1
ATOM 2097 O O . ARG A 1 258 ? -0.221 5.364 -13.551 1.00 91.12 258 ARG A O 1
ATOM 2104 N N . GLU A 1 259 ? -2.123 5.057 -12.409 1.00 86.50 259 GLU A N 1
ATOM 2105 C CA . GLU A 1 259 ? -2.436 6.488 -12.296 1.00 86.50 259 GLU A CA 1
ATOM 2106 C C . GLU A 1 259 ? -1.432 7.244 -11.414 1.00 86.50 259 GLU A C 1
ATOM 2108 O O . GLU A 1 259 ? -1.294 8.465 -11.510 1.00 86.50 259 GLU A O 1
ATOM 2113 N N . CYS A 1 260 ? -0.709 6.521 -10.554 1.00 86.62 260 CYS A N 1
ATOM 2114 C CA . CYS A 1 260 ? 0.399 7.059 -9.783 1.00 86.62 260 CYS A CA 1
ATOM 2115 C C . CYS A 1 260 ? 1.610 6.114 -9.798 1.00 86.62 260 CYS A C 1
ATOM 2117 O O . CYS A 1 260 ? 1.491 4.896 -9.657 1.00 86.62 260 CYS A O 1
ATOM 2119 N N . LEU A 1 261 ? 2.802 6.700 -9.900 1.00 88.19 261 LEU A N 1
ATOM 2120 C CA . LEU A 1 261 ? 4.107 6.036 -9.896 1.00 88.19 261 LEU A CA 1
ATOM 2121 C C . LEU A 1 261 ? 4.585 5.752 -8.464 1.00 88.19 261 LEU A C 1
ATOM 2123 O O . LEU A 1 261 ? 5.717 6.061 -8.072 1.00 88.19 261 LEU A O 1
ATOM 2127 N N . ILE A 1 262 ? 3.689 5.194 -7.654 1.00 80.00 262 ILE A N 1
ATOM 2128 C CA . ILE A 1 262 ? 3.969 4.821 -6.273 1.00 80.00 262 ILE A CA 1
ATOM 2129 C C . ILE A 1 262 ? 4.326 3.340 -6.233 1.00 80.00 262 ILE A C 1
ATOM 2131 O O . ILE A 1 262 ? 3.571 2.466 -6.665 1.00 80.00 262 ILE A O 1
ATOM 2135 N N . GLY A 1 263 ? 5.523 3.083 -5.715 1.00 70.88 263 GLY A N 1
ATOM 2136 C CA . GLY A 1 263 ? 5.938 1.766 -5.264 1.00 70.88 263 GLY A CA 1
ATOM 2137 C C . GLY A 1 263 ? 5.928 1.699 -3.735 1.00 70.88 263 GLY A C 1
ATOM 2138 O O . GLY A 1 263 ? 5.815 2.733 -3.081 1.00 70.88 263 GLY A O 1
ATOM 2139 N N . PRO A 1 264 ? 6.111 0.510 -3.163 1.00 64.06 264 PRO A N 1
ATOM 2140 C CA . PRO A 1 264 ? 6.072 0.285 -1.727 1.00 64.06 264 PRO A CA 1
ATOM 2141 C C . PRO A 1 264 ? 7.475 0.464 -1.155 1.00 64.06 264 PRO A C 1
ATOM 2143 O O . PRO A 1 264 ? 8.398 -0.286 -1.484 1.00 64.06 264 PRO A O 1
ATOM 2146 N N . SER A 1 265 ? 7.642 1.484 -0.325 1.00 63.62 265 SER A N 1
ATOM 2147 C CA . SER A 1 265 ? 8.744 1.508 0.637 1.00 63.62 265 SER A CA 1
ATOM 2148 C C . SER A 1 265 ? 8.349 2.355 1.837 1.00 63.62 265 SER A C 1
ATOM 2150 O O . SER A 1 265 ? 8.149 1.844 2.924 1.00 63.62 265 SER A O 1
ATOM 2152 N N . ASN A 1 266 ? 8.092 3.648 1.656 1.00 66.00 266 ASN A N 1
ATOM 2153 C CA . ASN A 1 266 ? 8.066 4.544 2.815 1.00 66.00 266 ASN A CA 1
ATOM 2154 C C . ASN A 1 266 ? 6.765 4.495 3.630 1.00 66.00 266 ASN A C 1
ATOM 2156 O O . ASN A 1 266 ? 6.807 4.717 4.838 1.00 66.00 266 ASN A O 1
ATOM 2160 N N . HIS A 1 267 ? 5.617 4.255 2.993 1.00 77.56 267 HIS A N 1
ATOM 2161 C CA . HIS A 1 267 ? 4.316 4.265 3.668 1.00 77.56 267 HIS A CA 1
ATOM 2162 C C . HIS A 1 267 ? 4.111 2.981 4.487 1.00 77.56 267 HIS A C 1
ATOM 2164 O O . HIS A 1 267 ? 4.020 3.098 5.711 1.00 77.56 267 HIS A O 1
ATOM 2170 N N . ALA A 1 268 ? 4.225 1.799 3.868 1.00 75.12 268 ALA A N 1
ATOM 2171 C CA . ALA A 1 268 ? 4.216 0.513 4.566 1.00 75.12 268 ALA A CA 1
ATOM 2172 C C . ALA A 1 268 ? 5.336 0.378 5.613 1.00 75.12 268 ALA A C 1
ATOM 2174 O O . ALA A 1 268 ? 5.053 0.198 6.795 1.00 75.12 268 ALA A O 1
ATOM 2175 N N . GLU A 1 269 ? 6.615 0.507 5.231 1.00 77.19 269 GLU A N 1
ATOM 2176 C CA . GLU A 1 269 ? 7.741 0.170 6.127 1.00 77.19 269 GLU A CA 1
ATOM 2177 C C . GLU A 1 269 ? 7.733 1.023 7.404 1.00 77.19 269 GLU A C 1
ATOM 2179 O O . GLU A 1 269 ? 8.059 0.539 8.490 1.00 77.19 269 GLU A O 1
ATOM 2184 N N . SER A 1 270 ? 7.298 2.286 7.298 1.00 79.00 270 SER A N 1
ATOM 2185 C CA . SER A 1 270 ? 7.172 3.161 8.464 1.00 79.00 270 SER A CA 1
ATOM 2186 C C . SER A 1 270 ? 6.147 2.654 9.476 1.00 79.00 270 SER A C 1
ATOM 2188 O O . SER A 1 270 ? 6.368 2.817 10.673 1.00 79.00 270 SER A O 1
ATOM 2190 N N . PHE A 1 271 ? 5.061 2.026 9.020 1.00 84.88 271 PHE A N 1
ATOM 2191 C CA . PHE A 1 271 ? 4.075 1.410 9.898 1.00 84.88 271 PHE A CA 1
ATOM 2192 C C . PHE A 1 271 ? 4.586 0.098 10.480 1.00 84.88 271 PHE A C 1
ATOM 2194 O O . PHE A 1 271 ? 4.537 -0.076 11.693 1.00 84.88 271 PHE A O 1
ATOM 2201 N N . HIS A 1 272 ? 5.141 -0.780 9.638 1.00 84.50 272 HIS A N 1
ATOM 2202 C CA . HIS A 1 272 ? 5.708 -2.064 10.063 1.00 84.50 272 HIS A CA 1
ATOM 2203 C C . HIS A 1 272 ? 6.718 -1.882 11.203 1.00 84.50 272 HIS A C 1
ATOM 2205 O O . HIS A 1 272 ? 6.621 -2.559 12.223 1.00 84.50 272 HIS A O 1
ATOM 2211 N N . LEU A 1 273 ? 7.622 -0.901 11.089 1.00 85.50 273 LEU A N 1
ATOM 2212 C CA . LEU A 1 273 ? 8.591 -0.579 12.140 1.00 85.50 273 LEU A CA 1
ATOM 2213 C C . LEU A 1 273 ? 7.926 -0.110 13.445 1.00 85.50 273 LEU A C 1
ATOM 2215 O O . LEU A 1 273 ? 8.390 -0.435 14.535 1.00 85.50 273 LEU A O 1
ATOM 2219 N N . GLN A 1 274 ? 6.870 0.700 13.362 1.00 86.75 274 GLN A N 1
ATOM 2220 C CA . GLN A 1 274 ? 6.180 1.209 14.554 1.00 86.75 274 GLN A CA 1
ATOM 2221 C C . GLN A 1 274 ? 5.355 0.118 15.226 1.00 86.75 274 GLN A C 1
ATOM 2223 O O . GLN A 1 274 ? 5.343 0.021 16.449 1.00 86.75 274 GLN A O 1
ATOM 2228 N N . TYR A 1 275 ? 4.731 -0.743 14.431 1.00 85.38 275 TYR A N 1
ATOM 2229 C CA . TYR A 1 275 ? 4.022 -1.900 14.934 1.00 85.38 275 TYR A CA 1
ATOM 2230 C C . TYR A 1 275 ? 4.969 -2.911 15.599 1.00 85.38 275 TYR A C 1
ATOM 2232 O O . TYR A 1 275 ? 4.675 -3.392 16.689 1.00 85.38 275 TYR A O 1
ATOM 2240 N N . GLN A 1 276 ? 6.156 -3.157 15.032 1.00 85.00 276 GLN A N 1
ATOM 2241 C CA . GLN A 1 276 ? 7.191 -3.969 15.689 1.00 85.00 276 GLN A CA 1
ATOM 2242 C C . GLN A 1 276 ? 7.570 -3.412 17.069 1.00 85.00 276 GLN A C 1
ATOM 2244 O O . GLN A 1 276 ? 7.628 -4.168 18.031 1.00 85.00 276 GLN A O 1
ATOM 2249 N N . LYS A 1 277 ? 7.718 -2.089 17.209 1.00 86.31 277 LYS A N 1
ATOM 2250 C CA . LYS A 1 277 ? 7.963 -1.450 18.517 1.00 86.31 277 LYS A CA 1
ATOM 2251 C C . LYS A 1 277 ? 6.803 -1.593 19.497 1.00 86.31 277 LYS A C 1
ATOM 2253 O O . LYS A 1 277 ? 7.030 -1.605 20.703 1.00 86.31 277 LYS A O 1
ATOM 2258 N N . ILE A 1 278 ? 5.562 -1.645 19.009 1.00 85.44 278 ILE A N 1
ATOM 2259 C CA . ILE A 1 278 ? 4.405 -1.977 19.849 1.00 85.44 278 ILE A CA 1
ATOM 2260 C C . ILE A 1 278 ? 4.544 -3.425 20.329 1.00 85.44 278 ILE A C 1
ATOM 2262 O O . ILE A 1 278 ? 4.422 -3.674 21.525 1.00 85.44 278 ILE A O 1
ATOM 2266 N N . LEU A 1 279 ? 4.873 -4.352 19.425 1.00 81.50 279 LEU A N 1
ATOM 2267 C CA . LEU A 1 279 ? 5.052 -5.766 19.750 1.00 81.50 279 LEU A CA 1
ATOM 2268 C C . LEU A 1 279 ? 6.183 -6.033 20.754 1.00 81.50 279 LEU A C 1
ATOM 2270 O O . LEU A 1 279 ? 6.030 -6.878 21.630 1.00 81.50 279 LEU A O 1
ATOM 2274 N N . GLU A 1 280 ? 7.287 -5.288 20.677 1.00 82.56 280 GLU A N 1
ATOM 2275 C CA . GLU A 1 280 ? 8.416 -5.378 21.619 1.00 82.56 280 GLU A CA 1
ATOM 2276 C C . GLU A 1 280 ? 8.021 -5.095 23.078 1.00 82.56 280 GLU A C 1
ATOM 2278 O O . GLU A 1 280 ? 8.747 -5.476 23.996 1.00 82.56 280 GLU A O 1
ATOM 2283 N N . LYS A 1 281 ? 6.874 -4.444 23.318 1.00 79.56 281 LYS A N 1
ATOM 2284 C CA . LYS A 1 281 ? 6.381 -4.172 24.674 1.00 79.56 281 LYS A CA 1
ATOM 2285 C C . LYS A 1 281 ? 5.733 -5.382 25.344 1.00 79.56 281 LYS A C 1
ATOM 2287 O O . LYS A 1 281 ? 5.547 -5.354 26.559 1.00 79.56 281 LYS A O 1
ATOM 2292 N N . PHE A 1 282 ? 5.388 -6.425 24.593 1.00 80.12 282 PHE A N 1
ATOM 2293 C CA . PHE A 1 282 ? 4.783 -7.629 25.156 1.00 80.12 282 PHE A CA 1
ATOM 2294 C C . PHE A 1 282 ? 5.872 -8.630 25.547 1.00 80.12 282 PHE A C 1
ATOM 2296 O O . PHE A 1 282 ? 6.715 -9.021 24.741 1.00 80.12 282 PHE A O 1
ATOM 2303 N N . SER A 1 283 ? 5.859 -9.060 26.808 1.00 60.97 283 SER A N 1
ATOM 2304 C CA . SER A 1 283 ? 6.778 -10.084 27.311 1.00 60.97 283 SER A CA 1
ATOM 2305 C C . SER A 1 283 ? 6.462 -11.462 26.724 1.00 60.97 283 SER A C 1
ATOM 2307 O O . SER A 1 283 ? 5.294 -11.798 26.512 1.00 60.97 283 SER A O 1
ATOM 2309 N N . ALA A 1 284 ? 7.489 -12.300 26.545 1.00 57.94 284 ALA A N 1
ATOM 2310 C CA . ALA A 1 284 ? 7.321 -13.688 26.123 1.00 57.94 284 ALA A CA 1
ATOM 2311 C C . ALA A 1 284 ? 6.344 -14.430 27.060 1.00 57.94 284 ALA A C 1
ATOM 2313 O O . ALA A 1 284 ? 6.660 -14.695 28.218 1.00 57.94 284 ALA A O 1
ATOM 2314 N N . GLY A 1 285 ? 5.148 -14.744 26.552 1.00 56.56 285 GLY A N 1
ATOM 2315 C CA . GLY A 1 285 ? 4.129 -15.531 27.253 1.00 56.56 285 GLY A CA 1
ATOM 2316 C C . GLY A 1 285 ? 2.945 -14.758 27.848 1.00 56.56 285 GLY A C 1
ATOM 2317 O O . GLY A 1 285 ? 2.039 -15.406 28.365 1.00 56.56 285 GLY A O 1
ATOM 2318 N N . LYS A 1 286 ? 2.896 -13.419 27.761 1.00 68.44 286 LYS A N 1
ATOM 2319 C CA . LYS A 1 286 ? 1.712 -12.626 28.147 1.00 68.44 286 LYS A CA 1
ATOM 2320 C C . LYS A 1 286 ? 1.424 -11.549 27.107 1.00 68.44 286 LYS A C 1
ATOM 2322 O O . LYS A 1 286 ? 2.093 -10.518 27.077 1.00 68.44 286 LYS A O 1
ATOM 2327 N N . PHE A 1 287 ? 0.448 -11.818 26.246 1.00 81.06 287 PHE A N 1
ATOM 2328 C CA . PHE A 1 287 ? -0.077 -10.833 25.311 1.00 81.06 287 PHE A CA 1
ATOM 2329 C C . PHE A 1 287 ? -1.280 -10.132 25.941 1.00 81.06 287 PHE A C 1
ATOM 2331 O O . PHE A 1 287 ? -2.221 -10.796 26.371 1.00 81.06 287 PHE A O 1
ATOM 2338 N N . ASP A 1 288 ? -1.235 -8.806 25.994 1.00 87.06 288 ASP A N 1
ATOM 2339 C CA . ASP A 1 288 ? -2.298 -7.973 26.548 1.00 87.06 288 ASP A CA 1
ATOM 2340 C C . ASP A 1 288 ? -3.050 -7.308 25.385 1.00 87.06 288 ASP A C 1
ATOM 2342 O O . ASP A 1 288 ? -2.550 -6.385 24.733 1.00 87.06 288 ASP A O 1
ATOM 2346 N N . PHE A 1 289 ? -4.253 -7.814 25.099 1.00 87.94 289 PHE A N 1
ATOM 2347 C CA . PHE A 1 289 ? -5.093 -7.284 24.025 1.00 87.94 289 PHE A CA 1
ATOM 2348 C C . PHE A 1 289 ? -5.531 -5.848 24.301 1.00 87.94 289 PHE A C 1
ATOM 2350 O O . PHE A 1 289 ? -5.611 -5.059 23.361 1.00 87.94 289 PHE A O 1
ATOM 2357 N N . LYS A 1 290 ? -5.774 -5.489 25.564 1.00 89.06 290 LYS A N 1
ATOM 2358 C CA . LYS A 1 290 ? -6.180 -4.142 25.954 1.00 89.06 290 LYS A CA 1
ATOM 2359 C C . LYS A 1 290 ? -5.067 -3.149 25.636 1.00 89.06 290 LYS A C 1
ATOM 2361 O O . LYS A 1 290 ? -5.277 -2.207 24.873 1.00 89.06 290 LYS A O 1
ATOM 2366 N N . LEU A 1 291 ? -3.854 -3.422 26.117 1.00 88.38 291 LEU A N 1
ATOM 2367 C CA . LEU A 1 291 ? -2.683 -2.590 25.848 1.00 88.38 291 LEU A CA 1
ATOM 2368 C C . LEU A 1 291 ? -2.356 -2.522 24.349 1.00 88.38 291 LEU A C 1
ATOM 2370 O O . LEU A 1 291 ? -1.987 -1.460 23.850 1.00 88.38 291 LEU A O 1
ATOM 2374 N N . MET A 1 292 ? -2.503 -3.625 23.610 1.00 90.25 292 MET A N 1
ATOM 2375 C CA . MET A 1 292 ? -2.311 -3.622 22.158 1.00 90.25 292 MET A CA 1
ATOM 2376 C C . MET A 1 292 ? -3.320 -2.710 21.457 1.00 90.25 292 MET A C 1
ATOM 2378 O O . MET A 1 292 ? -2.897 -1.873 20.657 1.00 90.25 292 MET A O 1
ATOM 2382 N N . ILE A 1 293 ? -4.621 -2.857 21.743 1.00 92.06 293 ILE A N 1
ATOM 2383 C CA . ILE A 1 293 ? -5.664 -2.012 21.145 1.00 92.06 293 ILE A CA 1
ATOM 2384 C C . ILE A 1 293 ? -5.366 -0.550 21.455 1.00 92.06 293 ILE A C 1
ATOM 2386 O O . ILE A 1 293 ? -5.319 0.243 20.521 1.00 92.06 293 ILE A O 1
ATOM 2390 N N . HIS A 1 294 ? -5.072 -0.233 22.718 1.00 91.38 294 HIS A N 1
ATOM 2391 C CA . HIS A 1 294 ? -4.742 1.112 23.178 1.00 91.38 294 HIS A CA 1
ATOM 2392 C C . HIS A 1 294 ? -3.562 1.727 22.411 1.00 91.38 294 HIS A C 1
ATOM 2394 O O . HIS A 1 294 ? -3.682 2.781 21.786 1.00 91.38 294 HIS A O 1
ATOM 2400 N N . LEU A 1 295 ? -2.410 1.045 22.397 1.00 91.25 295 LEU A N 1
ATOM 2401 C CA . LEU A 1 295 ? -1.201 1.540 21.733 1.00 91.25 295 LEU A CA 1
ATOM 2402 C C . LEU A 1 295 ? -1.388 1.685 20.221 1.00 91.25 295 LEU A C 1
ATOM 2404 O O . LEU A 1 295 ? -0.856 2.620 19.617 1.00 91.25 295 LEU A O 1
ATOM 2408 N N . LEU A 1 296 ? -2.121 0.755 19.606 1.00 93.19 296 LEU A N 1
ATOM 2409 C CA . LEU A 1 296 ? -2.413 0.796 18.183 1.00 93.19 296 LEU A CA 1
ATOM 2410 C C . LEU A 1 296 ? -3.357 1.954 17.853 1.00 93.19 296 LEU A C 1
ATOM 2412 O O . LEU A 1 296 ? -3.059 2.725 16.943 1.00 93.19 296 LEU A O 1
ATOM 2416 N N . SER A 1 297 ? -4.465 2.111 18.580 1.00 93.12 297 SER A N 1
ATOM 2417 C CA . SER A 1 297 ? -5.405 3.208 18.346 1.00 93.12 297 SER A CA 1
ATOM 2418 C C . SER A 1 297 ? -4.765 4.567 18.582 1.00 93.12 297 SER A C 1
ATOM 2420 O O . SER A 1 297 ? -4.937 5.462 17.755 1.00 93.12 297 SER A O 1
ATOM 2422 N N . ASP A 1 298 ? -3.964 4.711 19.637 1.00 92.06 298 ASP A N 1
ATOM 2423 C CA . ASP A 1 298 ? -3.238 5.946 19.928 1.00 92.06 298 ASP A CA 1
ATOM 2424 C C . ASP A 1 298 ? -2.256 6.295 18.815 1.00 92.06 298 ASP A C 1
ATOM 2426 O O . ASP A 1 298 ? -2.216 7.440 18.354 1.00 92.06 298 ASP A O 1
ATOM 2430 N N . TYR A 1 299 ? -1.507 5.305 18.320 1.00 92.44 299 TYR A N 1
ATOM 2431 C CA . TYR A 1 299 ? -0.635 5.500 17.169 1.00 92.44 299 TYR A CA 1
ATOM 2432 C C . TYR A 1 299 ? -1.426 5.951 15.935 1.00 92.44 299 TYR A C 1
ATOM 2434 O O . TYR A 1 299 ? -1.018 6.908 15.277 1.00 92.44 299 TYR A O 1
ATOM 2442 N N . ILE A 1 300 ? -2.546 5.291 15.621 1.00 92.81 300 ILE A N 1
ATOM 2443 C CA . ILE A 1 300 ? -3.379 5.614 14.453 1.00 92.81 300 ILE A CA 1
ATOM 2444 C C . ILE A 1 300 ? -3.909 7.047 14.560 1.00 92.81 300 ILE A C 1
ATOM 2446 O O . ILE A 1 300 ? -3.679 7.851 13.658 1.00 92.81 300 ILE A O 1
ATOM 2450 N N . MET A 1 301 ? -4.522 7.410 15.688 1.00 90.00 301 MET A N 1
ATOM 2451 C CA . MET A 1 301 ? -5.060 8.755 15.905 1.00 90.00 301 MET A CA 1
ATOM 2452 C C . MET A 1 301 ? -3.966 9.828 15.879 1.00 90.00 301 MET A C 1
ATOM 2454 O O . MET A 1 301 ? -4.163 10.912 15.327 1.00 90.00 301 MET A O 1
ATOM 2458 N N . GLN A 1 302 ? -2.796 9.557 16.466 1.00 89.75 302 GLN A N 1
ATOM 2459 C CA . GLN A 1 302 ? -1.674 10.493 16.422 1.00 89.75 302 GLN A CA 1
ATOM 2460 C C . GLN A 1 302 ? -1.136 10.643 14.995 1.00 89.75 302 GLN A C 1
ATOM 2462 O O . GLN A 1 302 ? -0.840 11.753 14.550 1.00 89.75 302 GLN A O 1
ATOM 2467 N N . ARG A 1 303 ? -1.057 9.537 14.250 1.00 89.38 303 ARG A N 1
ATOM 2468 C CA . ARG A 1 303 ? -0.625 9.523 12.854 1.00 89.38 303 ARG A CA 1
ATOM 2469 C C . ARG A 1 303 ? -1.557 10.347 11.974 1.00 89.38 303 ARG A C 1
ATOM 2471 O O . ARG A 1 303 ? -1.052 11.122 11.166 1.00 89.38 303 ARG A O 1
ATOM 2478 N N . GLU A 1 304 ? -2.869 10.223 12.163 1.00 88.00 304 GLU A N 1
ATOM 2479 C CA . GLU A 1 304 ? -3.892 11.032 11.488 1.00 88.00 304 GLU A CA 1
ATOM 2480 C C . GLU A 1 304 ? -3.744 12.530 11.812 1.00 88.00 304 GLU A C 1
ATOM 2482 O O . GLU A 1 304 ? -3.802 13.370 10.913 1.00 88.00 304 GLU A O 1
ATOM 2487 N N . LYS A 1 305 ? -3.458 12.886 13.072 1.00 84.44 305 LYS A N 1
ATOM 2488 C CA . LYS A 1 305 ? -3.227 14.287 13.481 1.00 84.44 305 LYS A CA 1
ATOM 2489 C C . LYS A 1 305 ? -1.976 14.900 12.851 1.00 84.44 305 LYS A C 1
ATOM 2491 O O . LYS A 1 305 ? -1.974 16.089 12.515 1.00 84.44 305 LYS A O 1
ATOM 2496 N N . ASP A 1 306 ? -0.922 14.102 12.703 1.00 87.19 306 ASP A N 1
ATOM 2497 C CA . ASP A 1 306 ? 0.396 14.554 12.259 1.00 87.19 306 ASP A CA 1
ATOM 2498 C C . ASP A 1 306 ? 0.579 14.551 10.734 1.00 87.19 306 ASP A C 1
ATOM 2500 O O . ASP A 1 306 ? 1.656 14.931 10.263 1.00 87.19 306 ASP A O 1
ATOM 2504 N N . VAL A 1 307 ? -0.427 14.153 9.940 1.00 85.19 307 VAL A N 1
ATOM 2505 C CA . VAL A 1 307 ? -0.283 14.005 8.478 1.00 85.19 307 VAL A CA 1
ATOM 2506 C C . VAL A 1 307 ? 0.338 15.238 7.808 1.00 85.19 307 VAL A C 1
ATOM 2508 O O . VAL A 1 307 ? 1.348 15.058 7.121 1.00 85.19 307 VAL A O 1
ATOM 2511 N N . PRO A 1 308 ? -0.127 16.487 8.042 1.00 83.38 308 PRO A N 1
ATOM 2512 C CA . PRO A 1 308 ? 0.496 17.677 7.449 1.00 83.38 308 PRO A CA 1
ATOM 2513 C C . PRO A 1 308 ? 1.993 17.796 7.749 1.00 83.38 308 PRO A C 1
ATOM 2515 O O . PRO A 1 308 ? 2.813 18.057 6.866 1.00 83.38 308 PRO A O 1
ATOM 2518 N N . LYS A 1 309 ? 2.370 17.547 9.006 1.00 85.44 309 LYS A N 1
ATOM 2519 C CA . LYS A 1 309 ? 3.760 17.597 9.464 1.00 85.44 309 LYS A CA 1
ATOM 2520 C C . LYS A 1 309 ? 4.593 16.501 8.804 1.00 85.44 309 LYS A C 1
ATOM 2522 O O . LYS A 1 309 ? 5.730 16.756 8.402 1.00 85.44 309 LYS A O 1
ATOM 2527 N N . ILE A 1 310 ? 4.048 15.294 8.680 1.00 86.50 310 ILE A N 1
ATOM 2528 C CA . ILE A 1 310 ? 4.732 14.148 8.073 1.00 86.50 310 ILE A CA 1
ATOM 2529 C C . ILE A 1 310 ? 4.939 14.370 6.576 1.00 86.50 310 ILE A C 1
ATOM 2531 O O . ILE A 1 310 ? 6.056 14.180 6.098 1.00 86.50 310 ILE A O 1
ATOM 2535 N N . VAL A 1 311 ? 3.914 14.832 5.854 1.00 85.69 311 VAL A N 1
ATOM 2536 C CA . VAL A 1 311 ? 4.016 15.159 4.424 1.00 85.69 311 VAL A CA 1
ATOM 2537 C C . VAL A 1 311 ? 5.103 16.214 4.206 1.00 85.69 311 VAL A C 1
ATOM 2539 O O . VAL A 1 311 ? 6.023 15.991 3.418 1.00 85.69 311 VAL A O 1
ATOM 2542 N N . ASN A 1 312 ? 5.085 17.307 4.978 1.00 84.75 312 ASN A N 1
ATOM 2543 C CA . ASN A 1 312 ? 6.123 18.341 4.914 1.00 84.75 312 ASN A CA 1
ATOM 2544 C C . ASN A 1 312 ? 7.519 17.787 5.225 1.00 84.75 312 ASN A C 1
ATOM 2546 O O . ASN A 1 312 ? 8.489 18.125 4.547 1.00 84.75 312 ASN A O 1
ATOM 2550 N N . THR A 1 313 ? 7.631 16.899 6.214 1.00 87.19 313 THR A N 1
ATOM 2551 C CA . THR A 1 313 ? 8.899 16.247 6.572 1.00 87.19 313 THR A CA 1
ATOM 2552 C C . THR A 1 313 ? 9.417 15.367 5.434 1.00 87.19 313 THR A C 1
ATOM 2554 O O . THR A 1 313 ? 10.611 15.394 5.130 1.00 87.19 313 THR A O 1
ATOM 2557 N N . ASN A 1 314 ? 8.536 14.610 4.779 1.00 87.25 314 ASN A N 1
ATOM 2558 C CA . ASN A 1 314 ? 8.879 13.740 3.659 1.00 87.25 314 ASN A CA 1
ATOM 2559 C C . ASN A 1 314 ? 9.361 14.550 2.445 1.00 87.25 314 ASN A C 1
ATOM 2561 O O . ASN A 1 314 ? 10.404 14.225 1.880 1.00 87.25 314 ASN A O 1
ATOM 2565 N N . VAL A 1 315 ? 8.677 15.651 2.110 1.00 88.31 315 VAL A N 1
ATOM 2566 C CA . VAL A 1 315 ? 9.101 16.590 1.054 1.00 88.31 315 VAL A CA 1
ATOM 2567 C C . VAL A 1 315 ? 10.452 17.236 1.392 1.00 88.31 315 VAL A C 1
ATOM 2569 O O . VAL A 1 315 ? 11.351 17.266 0.553 1.00 88.31 315 VAL A O 1
ATOM 2572 N N . SER A 1 316 ? 10.638 17.693 2.637 1.00 87.88 316 SER A N 1
ATOM 2573 C CA . SER A 1 316 ? 11.912 18.239 3.147 1.00 87.88 316 SER A CA 1
ATOM 2574 C C . SER A 1 316 ? 13.075 17.274 2.961 1.00 87.88 316 SER A C 1
ATOM 2576 O O . SER A 1 316 ? 14.167 17.650 2.523 1.00 87.88 316 SER A O 1
ATOM 2578 N N . ARG A 1 317 ? 12.840 16.017 3.344 1.00 90.12 317 ARG A N 1
ATOM 2579 C CA . ARG A 1 317 ? 13.838 14.957 3.289 1.00 90.12 317 ARG A CA 1
ATOM 2580 C C . ARG A 1 317 ? 14.223 14.668 1.848 1.00 90.12 317 ARG A C 1
ATOM 2582 O O . ARG A 1 317 ? 15.412 14.585 1.560 1.00 90.12 317 ARG A O 1
ATOM 2589 N N . GLU A 1 318 ? 13.243 14.584 0.954 1.00 90.62 318 GLU A N 1
ATOM 2590 C CA . GLU A 1 318 ? 13.500 14.353 -0.464 1.00 90.62 318 GLU A CA 1
ATOM 2591 C C . GLU A 1 318 ? 14.287 15.504 -1.097 1.00 90.62 318 GLU A C 1
ATOM 2593 O O . GLU A 1 318 ? 15.305 15.268 -1.743 1.00 90.62 318 GLU A O 1
ATOM 2598 N N . LEU A 1 319 ? 13.910 16.756 -0.821 1.00 90.38 319 LEU A N 1
ATOM 2599 C CA . LEU A 1 319 ? 14.658 17.922 -1.300 1.00 90.38 319 LEU A CA 1
ATOM 2600 C C . LEU A 1 319 ? 16.113 17.902 -0.800 1.00 90.38 319 LEU A C 1
ATOM 2602 O O . LEU A 1 319 ? 17.050 18.197 -1.542 1.00 90.38 319 LEU A O 1
ATOM 2606 N N . SER A 1 320 ? 16.317 17.524 0.463 1.00 90.19 320 SER A N 1
ATOM 2607 C CA . SER A 1 320 ? 17.653 17.396 1.055 1.00 90.19 320 SER A CA 1
ATOM 2608 C C . SER A 1 320 ? 18.465 16.278 0.397 1.00 90.19 320 SER A C 1
ATOM 2610 O O . SER A 1 320 ? 19.655 16.461 0.126 1.00 90.19 320 SER A O 1
ATOM 2612 N N . ASN A 1 321 ? 17.828 15.145 0.087 1.00 90.38 321 ASN A N 1
ATOM 2613 C CA . ASN A 1 321 ? 18.447 14.045 -0.646 1.00 90.38 321 ASN A CA 1
ATOM 2614 C C . ASN A 1 321 ? 18.859 14.487 -2.053 1.00 90.38 321 ASN A C 1
ATOM 2616 O O . ASN A 1 321 ? 20.014 14.289 -2.429 1.00 90.38 321 ASN A O 1
ATOM 2620 N N . GLN A 1 322 ? 17.979 15.163 -2.797 1.00 89.62 322 GLN A N 1
ATOM 2621 C CA . GLN A 1 322 ? 18.316 15.689 -4.121 1.00 89.62 322 GLN A CA 1
ATOM 2622 C C . GLN A 1 322 ? 19.541 16.603 -4.074 1.00 89.62 322 GLN A C 1
ATOM 2624 O O . GLN A 1 322 ? 20.470 16.415 -4.855 1.00 89.62 322 GLN A O 1
ATOM 2629 N N . LYS A 1 323 ? 19.614 17.529 -3.110 1.00 90.00 323 LYS A N 1
ATOM 2630 C CA . LYS A 1 323 ? 20.792 18.397 -2.930 1.00 90.00 323 LYS A CA 1
ATOM 2631 C C . LYS A 1 323 ? 22.065 17.611 -2.632 1.00 90.00 323 LYS A C 1
ATOM 2633 O O . LYS A 1 323 ? 23.126 17.930 -3.166 1.00 90.00 323 LYS A O 1
ATOM 2638 N N . LYS A 1 324 ? 21.969 16.600 -1.763 1.00 91.44 324 LYS A N 1
ATOM 2639 C CA . LYS A 1 324 ? 23.106 15.762 -1.361 1.00 91.44 324 LYS A CA 1
ATOM 2640 C C . LYS A 1 324 ? 23.688 15.008 -2.557 1.00 91.44 324 LYS A C 1
ATOM 2642 O O . LYS A 1 324 ? 24.908 14.959 -2.704 1.00 91.44 324 LYS A O 1
ATOM 2647 N N . TYR A 1 325 ? 22.826 14.449 -3.404 1.00 91.00 325 TYR A N 1
ATOM 2648 C CA . TYR A 1 325 ? 23.232 13.608 -4.531 1.00 91.00 325 TYR A CA 1
ATOM 2649 C C . TYR A 1 325 ? 23.379 14.368 -5.857 1.00 91.00 325 TYR A C 1
ATOM 2651 O O . TYR A 1 325 ? 23.940 13.815 -6.801 1.00 91.00 325 TYR A O 1
ATOM 2659 N N . ALA A 1 326 ? 22.979 15.646 -5.929 1.00 90.88 326 ALA A N 1
ATOM 2660 C CA . ALA A 1 326 ? 23.024 16.455 -7.151 1.00 90.88 326 ALA A CA 1
ATOM 2661 C C . ALA A 1 326 ? 24.395 16.424 -7.838 1.00 90.88 326 ALA A C 1
ATOM 2663 O O . ALA A 1 326 ? 24.467 16.169 -9.032 1.00 90.88 326 ALA A O 1
ATOM 2664 N N . LYS A 1 327 ? 25.499 16.597 -7.095 1.00 88.44 327 LYS A N 1
ATOM 2665 C CA . LYS A 1 327 ? 26.856 16.579 -7.680 1.00 88.44 327 LYS A CA 1
ATOM 2666 C C . LYS A 1 327 ? 27.196 15.256 -8.371 1.00 88.44 327 LYS A C 1
ATOM 2668 O O . LYS A 1 327 ? 27.817 15.266 -9.424 1.00 88.44 327 LYS A O 1
ATOM 2673 N N . GLN A 1 328 ? 26.809 14.129 -7.774 1.00 92.06 328 GLN A N 1
ATOM 2674 C CA . GLN A 1 328 ? 27.061 12.806 -8.354 1.00 92.06 328 GLN A CA 1
ATOM 2675 C C . GLN A 1 328 ? 26.192 12.591 -9.594 1.00 92.06 328 GLN A C 1
ATOM 2677 O O . GLN A 1 328 ? 26.677 12.114 -10.613 1.00 92.06 328 GLN A O 1
ATOM 2682 N N . LEU A 1 329 ? 24.928 13.010 -9.524 1.00 91.56 329 LEU A N 1
ATOM 2683 C CA . LEU A 1 329 ? 23.980 12.878 -10.625 1.00 91.56 329 LEU A CA 1
ATOM 2684 C C . LEU A 1 329 ? 24.317 13.798 -11.803 1.00 91.56 329 LEU A C 1
ATOM 2686 O O . LEU A 1 329 ? 24.127 13.391 -12.939 1.00 91.56 329 LEU A O 1
ATOM 2690 N N . LEU A 1 330 ? 24.887 14.983 -11.562 1.00 92.12 330 LEU A N 1
ATOM 2691 C CA . LEU A 1 330 ? 25.361 15.888 -12.617 1.00 92.12 330 LEU A CA 1
ATOM 2692 C C . LEU A 1 330 ? 26.530 15.298 -13.419 1.00 92.12 330 LEU A C 1
ATOM 2694 O O . LEU A 1 330 ? 26.667 15.609 -14.595 1.00 92.12 330 LEU A O 1
ATOM 2698 N N . ASN A 1 331 ? 27.344 14.418 -12.828 1.00 92.00 331 ASN A N 1
ATOM 2699 C CA . ASN A 1 331 ? 28.396 13.721 -13.575 1.00 92.00 331 ASN A CA 1
ATOM 2700 C C . ASN A 1 331 ? 27.820 12.668 -14.536 1.00 92.00 331 ASN A C 1
ATOM 2702 O O . ASN A 1 331 ? 28.400 12.420 -15.588 1.00 92.00 331 ASN A O 1
ATOM 2706 N N . VAL A 1 332 ? 26.696 12.043 -14.170 1.00 93.88 332 VAL A N 1
ATOM 2707 C CA . VAL A 1 332 ? 26.019 11.014 -14.980 1.00 93.88 332 VAL A CA 1
ATOM 2708 C C . VAL A 1 332 ? 25.070 11.650 -16.003 1.00 93.88 332 VAL A C 1
ATOM 2710 O O . VAL A 1 332 ? 24.951 11.181 -17.131 1.00 93.88 332 VAL A O 1
ATOM 2713 N N . HIS A 1 333 ? 24.424 12.750 -15.622 1.00 92.88 333 HIS A N 1
ATOM 2714 C CA . HIS A 1 333 ? 23.456 13.501 -16.415 1.00 92.88 333 HIS A CA 1
ATOM 2715 C C . HIS A 1 333 ? 23.886 14.977 -16.487 1.00 92.88 333 HIS A C 1
ATOM 2717 O O . HIS A 1 333 ? 23.312 15.826 -15.798 1.00 92.88 333 HIS A O 1
ATOM 2723 N N . PRO A 1 334 ? 24.906 15.313 -17.300 1.00 91.12 334 PRO A N 1
ATOM 2724 C CA . PRO A 1 334 ? 25.489 16.659 -17.337 1.00 91.12 334 PRO A CA 1
ATOM 2725 C C . PRO A 1 334 ? 24.537 17.722 -17.888 1.00 91.12 334 PRO A C 1
ATOM 2727 O O . PRO A 1 334 ? 24.649 18.895 -17.537 1.00 91.12 334 PRO A O 1
ATOM 2730 N N . THR A 1 335 ? 23.572 17.321 -18.712 1.00 93.19 335 THR A N 1
ATOM 2731 C CA . THR A 1 335 ? 22.571 18.207 -19.308 1.00 93.19 335 THR A CA 1
ATOM 2732 C C . THR A 1 335 ? 21.167 17.808 -18.884 1.00 93.19 335 THR A C 1
ATOM 2734 O O . THR A 1 335 ? 20.882 16.629 -18.659 1.00 93.19 335 THR A O 1
ATOM 2737 N N . CYS A 1 336 ? 20.271 18.792 -18.810 1.00 93.31 336 CYS A N 1
ATOM 2738 C CA . CYS A 1 336 ? 18.851 18.517 -18.633 1.00 93.31 336 CYS A CA 1
ATOM 2739 C C . CYS A 1 336 ? 18.320 17.749 -19.855 1.00 93.31 336 CYS A C 1
ATOM 2741 O O . CYS A 1 336 ? 18.711 18.022 -20.990 1.00 93.31 336 CYS A O 1
ATOM 2743 N N . GLY A 1 337 ? 17.461 16.763 -19.619 1.00 92.00 337 GLY A N 1
ATOM 2744 C CA . GLY A 1 337 ? 16.946 15.878 -20.657 1.00 92.00 337 GLY A CA 1
ATOM 2745 C C . GLY A 1 337 ? 15.912 14.907 -20.101 1.00 92.00 337 GLY A C 1
ATOM 2746 O O . GLY A 1 337 ? 15.310 15.167 -19.058 1.00 92.00 337 GLY A O 1
ATOM 2747 N N . GLN A 1 338 ? 15.739 13.770 -20.779 1.00 90.62 338 GLN A N 1
ATOM 2748 C CA . GLN A 1 338 ? 14.676 12.808 -20.477 1.00 90.62 338 GLN A CA 1
ATOM 2749 C C . GLN A 1 338 ? 14.680 12.333 -19.019 1.00 90.62 338 GLN A C 1
ATOM 2751 O O . GLN A 1 338 ? 13.637 12.323 -18.373 1.00 90.62 338 GLN A O 1
ATOM 2756 N N . TRP A 1 339 ? 15.860 12.055 -18.462 1.00 92.00 339 TRP A N 1
ATOM 2757 C CA . TRP A 1 339 ? 15.986 11.634 -17.068 1.00 92.00 339 TRP A CA 1
ATOM 2758 C C . TRP A 1 339 ? 15.373 12.647 -16.085 1.00 92.00 339 TRP A C 1
ATOM 2760 O O . TRP A 1 339 ? 14.666 12.252 -15.162 1.00 92.00 339 TRP A O 1
ATOM 2770 N N . CYS A 1 340 ? 15.574 13.956 -16.294 1.00 92.06 340 CYS A N 1
ATOM 2771 C CA . CYS A 1 340 ? 14.989 14.989 -15.432 1.00 92.06 340 CYS A CA 1
ATOM 2772 C C . CYS A 1 340 ? 13.460 15.020 -15.531 1.00 92.06 340 CYS A C 1
ATOM 2774 O O . CYS A 1 340 ? 12.793 15.208 -14.515 1.00 92.06 340 CYS A O 1
ATOM 2776 N N . ILE A 1 341 ? 12.916 14.810 -16.733 1.00 91.56 341 ILE A N 1
ATOM 2777 C CA . ILE A 1 341 ? 11.468 14.749 -16.978 1.00 91.56 341 ILE A CA 1
ATOM 2778 C C . ILE A 1 341 ? 10.863 13.559 -16.226 1.00 91.56 341 ILE A C 1
ATOM 2780 O O . ILE A 1 341 ? 9.868 13.716 -15.518 1.00 91.56 341 ILE A O 1
ATOM 2784 N N . ASP A 1 342 ? 11.497 12.389 -16.313 1.00 91.94 342 ASP A N 1
ATOM 2785 C CA . ASP A 1 342 ? 11.028 11.184 -15.625 1.00 91.94 342 ASP A CA 1
ATOM 2786 C C . ASP A 1 342 ? 11.116 11.338 -14.101 1.00 91.94 342 ASP A C 1
ATOM 2788 O O . ASP A 1 342 ? 10.191 10.954 -13.383 1.00 91.94 342 ASP A O 1
ATOM 2792 N N . GLN A 1 343 ? 12.188 11.955 -13.587 1.00 91.44 343 GLN A N 1
ATOM 2793 C CA . GLN A 1 343 ? 12.304 12.256 -12.157 1.00 91.44 343 GLN A CA 1
ATOM 2794 C C . GLN A 1 343 ? 11.236 13.242 -11.686 1.00 91.44 343 GLN A C 1
ATOM 2796 O O . GLN A 1 343 ? 10.635 13.021 -10.634 1.00 91.44 343 GLN A O 1
ATOM 2801 N N . GLU A 1 344 ? 10.957 14.303 -12.449 1.00 91.06 344 GLU A N 1
ATOM 2802 C CA . GLU A 1 344 ? 9.864 15.223 -12.125 1.00 91.06 344 GLU A CA 1
ATOM 2803 C C . GLU A 1 344 ? 8.532 14.467 -12.053 1.00 91.06 344 GLU A C 1
ATOM 2805 O O . GLU A 1 344 ? 7.790 14.631 -11.082 1.00 91.06 344 GLU A O 1
ATOM 2810 N N . LEU A 1 345 ? 8.249 13.600 -13.030 1.00 91.12 345 LEU A N 1
ATOM 2811 C CA . LEU A 1 345 ? 7.019 12.812 -13.069 1.00 91.12 345 LEU A CA 1
ATOM 2812 C C . LEU A 1 345 ? 6.896 11.886 -11.849 1.00 91.12 345 LEU A C 1
ATOM 2814 O O . LEU A 1 345 ? 5.854 11.875 -11.188 1.00 91.12 345 LEU A O 1
ATOM 2818 N N . ILE A 1 346 ? 7.965 11.159 -11.502 1.00 91.00 346 ILE A N 1
ATOM 2819 C CA . ILE A 1 346 ? 8.011 10.283 -10.321 1.00 91.00 346 ILE A CA 1
ATOM 2820 C C . ILE A 1 346 ? 7.760 11.086 -9.045 1.00 91.00 346 ILE A C 1
ATOM 2822 O O . ILE A 1 346 ? 6.927 10.705 -8.220 1.00 91.00 346 ILE A O 1
ATOM 2826 N N . LEU A 1 347 ? 8.475 12.194 -8.855 1.00 90.50 347 LEU A N 1
ATOM 2827 C CA . LEU A 1 347 ? 8.420 12.969 -7.618 1.00 90.50 347 LEU A CA 1
ATOM 2828 C C . LEU A 1 347 ? 7.094 13.706 -7.467 1.00 90.50 347 LEU A C 1
ATOM 2830 O O . LEU A 1 347 ? 6.498 13.671 -6.390 1.00 90.50 347 LEU A O 1
ATOM 2834 N N . LYS A 1 348 ? 6.574 14.285 -8.551 1.00 89.50 348 LYS A N 1
ATOM 2835 C CA . LYS A 1 348 ? 5.237 14.882 -8.573 1.00 89.50 348 LYS A CA 1
ATOM 2836 C C . LYS A 1 348 ? 4.170 13.834 -8.293 1.00 89.50 348 LYS A C 1
ATOM 2838 O O . LYS A 1 348 ? 3.256 14.090 -7.513 1.00 89.50 348 LYS A O 1
ATOM 2843 N N . SER A 1 349 ? 4.303 12.636 -8.862 1.00 89.44 349 SER A N 1
ATOM 2844 C CA . SER A 1 349 ? 3.381 11.543 -8.576 1.00 89.44 349 SER A CA 1
ATOM 2845 C C . SER A 1 349 ? 3.468 11.063 -7.132 1.00 89.44 349 SER A C 1
ATOM 2847 O O . SER A 1 349 ? 2.439 10.667 -6.597 1.00 89.44 349 SER A O 1
ATOM 2849 N N . LYS A 1 350 ? 4.649 11.056 -6.507 1.00 89.44 350 LYS A N 1
ATOM 2850 C CA . LYS A 1 350 ? 4.828 10.590 -5.126 1.00 89.44 350 LYS A CA 1
ATOM 2851 C C . LYS A 1 350 ? 4.407 11.629 -4.103 1.00 89.44 350 LYS A C 1
ATOM 2853 O O . LYS A 1 350 ? 3.715 11.273 -3.166 1.00 89.44 350 LYS A O 1
ATOM 2858 N N . PHE A 1 351 ? 4.799 12.885 -4.277 1.00 88.19 351 PHE A N 1
ATOM 2859 C CA . PHE A 1 351 ? 4.688 13.925 -3.250 1.00 88.19 351 PHE A CA 1
ATOM 2860 C C . PHE A 1 351 ? 3.681 15.027 -3.586 1.00 88.19 351 PHE A C 1
ATOM 2862 O O . PHE A 1 351 ? 3.426 15.887 -2.751 1.00 88.19 351 PHE A O 1
ATOM 2869 N N . GLY A 1 352 ? 3.127 15.039 -4.801 1.00 86.88 352 GLY A N 1
ATOM 2870 C CA . GLY A 1 352 ? 2.168 16.058 -5.233 1.00 86.88 352 GLY A CA 1
ATOM 2871 C C . GLY A 1 352 ? 2.772 17.437 -5.490 1.00 86.88 352 GLY A C 1
ATOM 2872 O O . GLY A 1 352 ? 2.029 18.362 -5.799 1.00 86.88 352 GLY A O 1
ATOM 2873 N N . VAL A 1 353 ? 4.096 17.580 -5.383 1.00 87.25 353 VAL A N 1
ATOM 2874 C CA . VAL A 1 353 ? 4.814 18.846 -5.571 1.00 87.25 353 VAL A CA 1
ATOM 2875 C C . VAL A 1 353 ? 5.804 18.732 -6.724 1.00 87.25 353 VAL A C 1
ATOM 2877 O O . VAL A 1 353 ? 6.375 17.666 -6.967 1.00 87.25 353 VAL A O 1
ATOM 2880 N N . LYS A 1 354 ? 6.020 19.837 -7.439 1.00 88.00 354 LYS A N 1
ATOM 2881 C CA . LYS A 1 354 ? 7.075 19.923 -8.451 1.00 88.00 354 LYS A CA 1
ATOM 2882 C C . LYS A 1 354 ? 8.394 20.253 -7.760 1.00 88.00 354 LYS A C 1
ATOM 2884 O O . LYS A 1 354 ? 8.530 21.330 -7.188 1.00 88.00 354 LYS A O 1
ATOM 2889 N N . PHE A 1 355 ? 9.349 19.332 -7.821 1.00 88.69 355 PHE A N 1
ATOM 2890 C CA . PHE A 1 355 ? 10.717 19.577 -7.369 1.00 88.69 355 PHE A CA 1
ATOM 2891 C C . PHE A 1 355 ? 11.539 20.220 -8.496 1.00 88.69 355 PHE A C 1
ATOM 2893 O O . PHE A 1 355 ? 11.297 19.901 -9.663 1.00 88.69 355 PHE A O 1
ATOM 2900 N N . PRO A 1 356 ? 12.516 21.089 -8.179 1.00 89.00 356 PRO A N 1
ATOM 2901 C CA . PRO A 1 356 ? 13.515 21.506 -9.160 1.00 89.00 356 PRO A CA 1
ATOM 2902 C C . PRO A 1 356 ? 14.348 20.300 -9.608 1.00 89.00 356 PRO A C 1
ATOM 2904 O O . PRO A 1 356 ? 14.617 19.390 -8.818 1.00 89.00 356 PRO A O 1
ATOM 2907 N N . CYS A 1 357 ? 14.793 20.287 -10.864 1.00 91.25 357 CYS A N 1
ATOM 2908 C CA . CYS A 1 357 ? 15.709 19.244 -11.319 1.00 91.25 357 CYS A CA 1
ATOM 2909 C C . CYS A 1 357 ? 17.117 19.448 -10.735 1.00 91.25 357 CYS A C 1
ATOM 2911 O O . CYS A 1 357 ? 17.455 20.516 -10.220 1.00 91.25 357 CYS A O 1
ATOM 2913 N N . ILE A 1 358 ? 17.987 18.443 -10.867 1.00 91.62 358 ILE A N 1
ATOM 2914 C CA . ILE A 1 358 ? 19.367 18.504 -10.348 1.00 91.62 358 ILE A CA 1
ATOM 2915 C C . ILE A 1 358 ? 20.203 19.655 -10.942 1.00 91.62 358 ILE A C 1
ATOM 2917 O O . ILE A 1 358 ? 21.157 20.096 -10.308 1.00 91.62 358 ILE A O 1
ATOM 2921 N N . HIS A 1 359 ? 19.846 20.149 -12.135 1.00 90.75 359 HIS A N 1
ATOM 2922 C CA . HIS A 1 359 ? 20.487 21.298 -12.795 1.00 90.75 359 HIS A CA 1
ATOM 2923 C C . HIS A 1 359 ? 20.005 22.659 -12.275 1.00 90.75 359 HIS A C 1
ATOM 2925 O O . HIS A 1 359 ? 20.703 23.655 -12.438 1.00 90.75 359 HIS A O 1
ATOM 2931 N N . GLU A 1 360 ? 18.827 22.708 -11.652 1.00 88.50 360 GLU A N 1
ATOM 2932 C CA . GLU A 1 360 ? 18.196 23.937 -11.153 1.00 88.50 360 GLU A CA 1
ATOM 2933 C C . GLU A 1 360 ? 18.258 24.049 -9.627 1.00 88.50 360 GLU A C 1
ATOM 2935 O O . GLU A 1 360 ? 18.121 25.143 -9.074 1.00 88.50 360 GLU A O 1
ATOM 2940 N N . ILE A 1 361 ? 18.450 22.924 -8.931 1.00 87.31 361 ILE A N 1
ATOM 2941 C CA . ILE A 1 361 ? 18.419 22.880 -7.474 1.00 87.31 361 ILE A CA 1
ATOM 2942 C C . ILE A 1 361 ? 19.590 23.669 -6.878 1.00 87.31 361 ILE A C 1
ATOM 2944 O O . ILE A 1 361 ? 20.765 23.321 -7.017 1.00 87.31 361 ILE A O 1
ATOM 2948 N N . LYS A 1 362 ? 19.265 24.752 -6.170 1.00 80.00 362 LYS A N 1
ATOM 2949 C CA . LYS A 1 362 ? 20.252 25.584 -5.480 1.00 80.00 362 LYS A CA 1
ATOM 2950 C C . LYS A 1 362 ? 20.430 25.120 -4.037 1.00 80.00 362 LYS A C 1
ATOM 2952 O O . LYS A 1 362 ? 19.560 24.484 -3.434 1.00 80.00 362 LYS A O 1
ATOM 2957 N N . LYS A 1 363 ? 21.576 25.459 -3.438 1.00 73.50 363 LYS A N 1
ATOM 2958 C CA . LYS A 1 363 ? 21.887 25.090 -2.044 1.00 73.50 363 LYS A CA 1
ATOM 2959 C C . LYS A 1 363 ? 20.854 25.662 -1.060 1.00 73.50 363 LYS A C 1
ATOM 2961 O O . LYS A 1 363 ? 20.512 24.993 -0.086 1.00 73.50 363 LYS A O 1
ATOM 2966 N N . ASP A 1 364 ? 20.318 26.840 -1.349 1.00 77.00 364 ASP A N 1
ATOM 2967 C CA . ASP A 1 364 ? 19.363 27.606 -0.545 1.00 77.00 364 ASP A CA 1
ATOM 2968 C C . ASP A 1 364 ? 17.883 27.283 -0.819 1.00 77.00 364 ASP A C 1
ATOM 2970 O O . ASP A 1 364 ? 17.032 27.810 -0.115 1.00 77.00 364 ASP A O 1
ATOM 2974 N N . THR A 1 365 ? 17.545 26.388 -1.760 1.00 79.62 365 THR A N 1
ATOM 2975 C CA . THR A 1 365 ? 16.134 26.069 -2.059 1.00 79.62 365 THR A CA 1
ATOM 2976 C C . THR A 1 365 ? 15.384 25.534 -0.828 1.00 79.62 365 THR A C 1
ATOM 2978 O O . THR A 1 365 ? 15.842 24.576 -0.204 1.00 79.62 365 THR A O 1
ATOM 2981 N N . THR A 1 366 ? 14.228 26.092 -0.472 1.00 77.81 366 THR A N 1
ATOM 2982 C CA . THR A 1 366 ? 13.430 25.680 0.704 1.00 77.81 366 THR A CA 1
ATOM 2983 C C . THR A 1 366 ? 12.059 25.131 0.308 1.00 77.81 366 THR A C 1
ATOM 2985 O O . THR A 1 366 ? 11.576 25.395 -0.789 1.00 77.81 366 THR A O 1
ATOM 2988 N N . ILE A 1 367 ? 11.380 24.401 1.211 1.00 75.25 367 ILE A N 1
ATOM 2989 C CA . ILE A 1 367 ? 10.003 23.927 0.946 1.00 75.25 367 ILE A CA 1
ATOM 2990 C C . ILE A 1 367 ? 9.043 25.090 0.692 1.00 75.25 367 ILE A C 1
ATOM 2992 O O . ILE A 1 367 ? 8.128 24.944 -0.102 1.00 75.25 367 ILE A O 1
ATOM 2996 N N . SER A 1 368 ? 9.246 26.249 1.325 1.00 69.25 368 SER A N 1
ATOM 2997 C CA . SER A 1 368 ? 8.385 27.424 1.121 1.00 69.25 368 SER A CA 1
ATOM 2998 C C . SER A 1 368 ? 8.359 27.925 -0.328 1.00 69.25 368 SER A C 1
ATOM 3000 O O . SER A 1 368 ? 7.468 28.682 -0.692 1.00 69.25 368 SER A O 1
ATOM 3002 N N . GLN A 1 369 ? 9.321 27.502 -1.151 1.00 67.94 369 GLN A N 1
ATOM 3003 C CA . GLN A 1 369 ? 9.382 27.797 -2.581 1.00 67.94 369 GLN A CA 1
ATOM 3004 C C . GLN A 1 369 ? 8.691 26.719 -3.435 1.00 67.94 369 GLN A C 1
ATOM 3006 O O . GLN A 1 369 ? 8.557 26.891 -4.643 1.00 67.94 369 GLN A O 1
ATOM 3011 N N . LEU A 1 370 ? 8.257 25.610 -2.827 1.00 77.06 370 LEU A N 1
ATOM 3012 C CA . LEU A 1 370 ? 7.497 24.545 -3.472 1.00 77.06 370 LEU A CA 1
ATOM 3013 C C . LEU A 1 370 ? 6.002 24.786 -3.247 1.00 77.06 370 LEU A C 1
ATOM 3015 O O . LEU A 1 370 ? 5.554 25.013 -2.123 1.00 77.06 370 LEU A O 1
ATOM 3019 N N . THR A 1 371 ? 5.205 24.688 -4.308 1.00 68.69 371 THR A N 1
ATOM 3020 C CA . THR A 1 371 ? 3.745 24.684 -4.180 1.00 68.69 371 THR A CA 1
ATOM 3021 C C . THR A 1 371 ? 3.317 23.380 -3.519 1.00 68.69 371 THR A C 1
ATOM 3023 O O . THR A 1 371 ? 3.370 22.320 -4.145 1.00 68.69 371 THR A O 1
ATOM 3026 N N . LEU A 1 372 ? 2.935 23.452 -2.242 1.00 67.38 372 LEU A N 1
ATOM 3027 C CA . LEU A 1 372 ? 2.428 22.303 -1.501 1.00 67.38 372 LEU A CA 1
ATOM 3028 C C . LEU A 1 372 ? 1.070 21.843 -2.056 1.00 67.38 372 LEU A C 1
ATOM 3030 O O . LEU A 1 372 ? 0.320 22.650 -2.611 1.00 67.38 372 LEU A O 1
ATOM 3034 N N . PRO A 1 373 ? 0.722 20.557 -1.905 1.00 65.81 373 PRO A N 1
ATOM 3035 C CA . PRO A 1 373 ? -0.516 20.042 -2.454 1.00 65.81 373 PRO A CA 1
ATOM 3036 C C . PRO A 1 373 ? -1.750 20.545 -1.680 1.00 65.81 373 PRO A C 1
ATOM 3038 O O . PRO A 1 373 ? -1.688 20.704 -0.457 1.00 65.81 373 PRO A O 1
ATOM 3041 N N . PRO A 1 374 ? -2.907 20.698 -2.349 1.00 59.25 374 PRO A N 1
ATOM 3042 C CA . PRO A 1 374 ? -4.104 21.317 -1.770 1.00 59.25 374 PRO A CA 1
ATOM 3043 C C . PRO A 1 374 ? -4.689 20.569 -0.562 1.00 59.25 374 PRO A C 1
ATOM 3045 O O . PRO A 1 374 ? -5.304 21.192 0.299 1.00 59.25 374 PRO A O 1
ATOM 3048 N N . CYS A 1 375 ? -4.474 19.254 -0.438 1.00 57.84 375 CYS A N 1
ATOM 3049 C CA . CYS A 1 375 ? -5.077 18.487 0.655 1.00 57.84 375 CYS A CA 1
ATOM 3050 C C . CYS A 1 375 ? -4.418 18.726 2.025 1.00 57.84 375 CYS A C 1
ATOM 3052 O O . CYS A 1 375 ? -4.981 18.309 3.030 1.00 57.84 375 CYS A O 1
ATOM 3054 N N . ILE A 1 376 ? -3.258 19.396 2.100 1.00 59.41 376 ILE A N 1
ATOM 3055 C CA . ILE A 1 376 ? -2.619 19.717 3.389 1.00 59.41 376 ILE A CA 1
ATOM 3056 C C . ILE A 1 376 ? -3.503 20.670 4.212 1.00 59.41 376 ILE A C 1
ATOM 3058 O O . ILE A 1 376 ? -3.600 20.499 5.424 1.00 59.41 376 ILE A O 1
ATOM 3062 N N . GLY A 1 377 ? -4.209 21.603 3.560 1.00 53.19 377 GLY A N 1
ATOM 3063 C CA . GLY A 1 377 ? -5.139 22.522 4.231 1.00 53.19 377 GLY A CA 1
ATOM 3064 C C . GLY A 1 377 ? -6.445 21.866 4.704 1.00 53.19 377 GLY A C 1
ATOM 3065 O O . GLY A 1 377 ? -7.076 22.364 5.631 1.00 53.19 377 GLY A O 1
ATOM 3066 N N . LEU A 1 378 ? -6.839 20.721 4.129 1.00 56.16 378 LEU A N 1
ATOM 3067 C CA . LEU A 1 378 ? -8.055 19.996 4.534 1.00 56.16 378 LEU A CA 1
ATOM 3068 C C . LEU A 1 378 ? -7.911 19.379 5.927 1.00 56.16 378 LEU A C 1
ATOM 3070 O O . LEU A 1 378 ? -8.835 19.468 6.728 1.00 56.16 378 LEU A O 1
ATOM 3074 N N . PHE A 1 379 ? -6.721 18.867 6.259 1.00 60.59 379 PHE A N 1
ATOM 3075 C CA . PHE A 1 379 ? -6.412 18.359 7.600 1.00 60.59 379 PHE A CA 1
ATOM 3076 C C . PHE A 1 379 ? -6.470 19.445 8.688 1.00 60.59 379 PHE A C 1
ATOM 3078 O O . PHE A 1 379 ? -6.587 19.117 9.866 1.00 60.59 379 PHE A O 1
ATOM 3085 N N . GLU A 1 380 ? -6.364 20.728 8.328 1.00 52.09 380 GLU A N 1
ATOM 3086 C CA . GLU A 1 380 ? -6.510 21.846 9.270 1.00 52.09 380 GLU A CA 1
ATOM 3087 C C . GLU A 1 380 ? -7.981 22.252 9.464 1.00 52.09 380 GLU A C 1
ATOM 3089 O O . GLU A 1 380 ? -8.363 22.626 10.571 1.00 52.09 380 GLU A O 1
ATOM 3094 N N . ILE A 1 381 ? -8.816 22.127 8.424 1.00 48.75 381 ILE A N 1
ATOM 3095 C CA . ILE A 1 381 ? -10.257 22.436 8.463 1.00 48.75 381 ILE A CA 1
ATOM 3096 C C . ILE A 1 381 ? -11.040 21.308 9.150 1.00 48.75 381 ILE A C 1
ATOM 3098 O O . ILE A 1 381 ? -11.767 21.561 10.110 1.00 48.75 381 ILE A O 1
ATOM 3102 N N . GLU A 1 382 ? -10.824 20.054 8.743 1.00 52.69 382 GLU A N 1
ATOM 3103 C CA . GLU A 1 382 ? -11.486 18.874 9.323 1.00 52.69 382 GLU A CA 1
ATOM 3104 C C . GLU A 1 382 ? -11.102 18.676 10.802 1.00 52.69 382 GLU A C 1
ATOM 3106 O O . GLU A 1 382 ? -11.906 18.196 11.599 1.00 52.69 382 GLU A O 1
ATOM 3111 N N . ARG A 1 383 ? -9.913 19.145 11.217 1.00 51.84 383 ARG A N 1
ATOM 3112 C CA . ARG A 1 383 ? -9.494 19.207 12.630 1.00 51.84 383 ARG A CA 1
ATOM 3113 C C . ARG A 1 383 ? -10.431 20.074 13.476 1.00 51.84 383 ARG A C 1
ATOM 3115 O O . ARG A 1 383 ? -10.711 19.707 14.615 1.00 51.84 383 ARG A O 1
ATOM 3122 N N . ASN A 1 384 ? -10.912 21.193 12.934 1.00 43.16 384 ASN A N 1
ATOM 3123 C CA . ASN A 1 384 ? -11.818 22.101 13.639 1.00 43.16 384 ASN A CA 1
ATOM 3124 C C . ASN A 1 384 ? -13.266 21.593 13.610 1.00 43.16 384 ASN A C 1
ATOM 3126 O O . ASN A 1 384 ? -13.990 21.750 14.589 1.00 43.16 384 ASN A O 1
ATOM 3130 N N . GLU A 1 385 ? -13.689 20.952 12.521 1.00 47.22 385 GLU A N 1
ATOM 3131 C CA . GLU A 1 385 ? -15.044 20.400 12.396 1.00 47.22 385 GLU A CA 1
ATOM 3132 C C . GLU A 1 385 ? -15.232 19.121 13.223 1.00 47.22 385 GLU A C 1
ATOM 3134 O O . GLU A 1 385 ? -16.228 19.004 13.936 1.00 47.22 385 GLU A O 1
ATOM 3139 N N . ALA A 1 386 ? -14.252 18.209 13.232 1.00 47.09 386 ALA A N 1
ATOM 3140 C CA . ALA A 1 386 ? -14.293 17.011 14.070 1.00 47.09 386 ALA A CA 1
ATOM 3141 C C . ALA A 1 386 ? -14.295 17.371 15.565 1.00 47.09 386 ALA A C 1
ATOM 3143 O O . ALA A 1 386 ? -15.080 16.818 16.324 1.00 47.09 386 ALA A O 1
ATOM 3144 N N . GLN A 1 387 ? -13.499 18.353 16.005 1.00 41.75 387 GLN A N 1
ATOM 3145 C CA . GLN A 1 387 ? -13.525 18.816 17.402 1.00 41.75 387 GLN A CA 1
ATOM 3146 C C . GLN A 1 387 ? -14.859 19.460 17.816 1.00 41.75 387 GLN A C 1
ATOM 3148 O O . GLN A 1 387 ? -15.192 19.446 19.000 1.00 41.75 387 GLN A O 1
ATOM 3153 N N . ASN A 1 388 ? -15.621 20.003 16.864 1.00 35.19 388 ASN A N 1
ATOM 3154 C CA . ASN A 1 388 ? -16.911 20.648 17.116 1.00 35.19 388 ASN A CA 1
ATOM 3155 C C . ASN A 1 388 ? -18.115 19.697 16.992 1.00 35.19 388 ASN A C 1
ATOM 3157 O O . ASN A 1 388 ? -19.196 20.062 17.435 1.00 35.19 388 ASN A O 1
ATOM 3161 N N . GLN A 1 389 ? -17.945 18.495 16.430 1.00 37.91 389 GLN A N 1
ATOM 3162 C CA . GLN A 1 389 ? -18.986 17.453 16.394 1.00 37.91 389 GLN A CA 1
ATOM 3163 C C . GLN A 1 389 ? -18.949 16.502 17.605 1.00 37.91 389 GLN A C 1
ATOM 3165 O O . GLN A 1 389 ? -19.839 15.668 17.749 1.00 37.91 389 GLN A O 1
ATOM 3170 N N . PHE A 1 390 ? -17.935 16.622 18.471 1.00 36.28 390 PHE A N 1
ATOM 3171 C CA . PHE A 1 390 ? -17.760 15.810 19.686 1.00 36.28 390 PHE A CA 1
ATOM 3172 C C . PHE A 1 390 ? -17.733 16.647 20.984 1.00 36.28 390 PHE A C 1
ATOM 3174 O O . PHE A 1 390 ? -17.241 16.179 22.012 1.00 36.28 390 PHE A O 1
ATOM 3181 N N . LYS A 1 391 ? -18.251 17.880 20.935 1.00 28.30 391 LYS A N 1
ATOM 3182 C CA . LYS A 1 391 ? -18.762 18.619 22.099 1.00 28.30 391 LYS A CA 1
ATOM 3183 C C . LYS A 1 391 ? -20.278 18.571 22.059 1.00 28.30 391 LYS A C 1
ATOM 3185 O O . LYS A 1 391 ? -20.866 18.520 23.157 1.00 28.30 391 LYS A O 1
#

Radius of gyration: 24.53 Å; chains: 1; bounding box: 65×57×68 Å

Sequence (391 aa):
MIDEDSYLKIHKSILPSPQTKNKFRTKLIKYNIIDRPETEDERDIYDELKTLPGRVRVHYCDDNETYQMFCQGHRVEWVSWVSPISAQLLMNPNCKIQLIEVDATFPIVDYILIVPQIVIYNTGIPMGFYVGPSENAEAYKLFFASLEKSGVTIERIREIPFLGDLGTGIKKFAKDKELIIWACIRHVLNLLSEGSMVDGMIEDTIRAIRQEDYEAKAIQYTQLLEEWHNEGAISSNAIQKYNKFCINKKGKFCLCFRECLIGPSNHAESFHLQYQKILEKFSAGKFDFKLMIHLLSDYIMQREKDVPKIVNTNVSRELSNQKKYAKQLLNVHPTCGQWCIDQELILKSKFGVKFPCIHEIKKDTTISQLTLPPCIGLFEIERNEAQNQFK

pLDDT: mean 80.45, std 20.55, range [23.11, 97.94]

Foldseek 3Di:
DDDDDPDDDDDDDDDDDDDDDDDDDDDDDDDDDDDADPDPDLLAQQVVQVPAPADKDWDFDDPPDPASHHHRNTGTQKMWDFHLLLLVLLPDPQRDFAAKEFADWDDDDQWIKTFIFTADLQATATGTIMIHRDQALVSVVVRVVSSVVSVRPLVSQQVHEYEYAPDPRVVVNCVVSVHHYAYQQVNVLVVADPPDPLSVLLNLLQLDQAPVSNVVSLVVVLVVVVVCVVVVVDDPVSSVSSCVQRNPPSCRRHQNNGPFNDHDDRHRVVVVVQLVVQVVPDDVPDDRPNSSSNSVSVVSVVSLLCVLVVLQVVVQVVLVVLQVCLVVVCVVVVDDDDVQVSVQRNSCRNNVWGDDGSVPRDPPDDCVPIDHRPCSVVSVVVVVVVVVVVD

Organism: Trichomonas vaginalis (strain ATCC PRA-98 / G3) (NCBI:txid412133)